Protein AF-0000000072131614 (afdb_homodimer)

Solvent-accessible surface area (backbone atoms only — not comparable to full-atom values): 26666 Å² total; per-residue (Å²): 65,70,31,70,86,53,51,32,35,35,37,36,25,14,42,70,44,40,49,12,26,40,64,49,7,37,53,14,50,48,42,41,65,24,54,51,42,39,45,60,44,82,50,29,36,49,54,40,20,51,68,60,48,61,76,43,40,58,54,32,55,40,68,81,35,89,47,71,51,44,30,37,42,36,35,58,30,60,42,17,30,24,54,77,43,94,86,69,47,21,27,42,40,60,69,70,57,43,52,52,40,55,50,50,52,49,53,54,57,60,65,52,40,94,71,44,39,58,36,36,40,28,16,49,62,58,26,61,70,44,27,59,74,65,41,28,88,68,35,19,84,70,58,57,48,52,68,40,19,48,55,39,17,53,48,46,48,51,54,25,59,75,68,72,43,51,62,42,61,34,40,59,59,50,60,74,42,91,60,32,77,74,50,25,35,73,44,22,72,44,57,17,39,61,31,15,51,51,52,45,51,52,51,41,50,50,35,64,67,47,86,49,93,72,54,77,28,63,88,69,42,68,59,61,86,70,67,78,47,68,42,18,42,42,26,60,82,70,79,46,56,41,75,51,74,81,60,71,85,63,86,85,65,82,76,123,64,70,31,69,87,54,52,32,35,35,38,35,25,16,40,71,46,39,50,13,27,40,63,48,7,37,52,14,52,49,43,42,65,25,55,50,41,39,44,61,42,81,49,29,37,46,54,40,20,51,67,60,46,61,78,43,40,58,53,32,54,40,66,81,36,89,46,70,51,44,30,38,40,36,38,56,28,60,42,18,31,25,52,77,43,93,86,70,45,21,25,41,41,60,68,70,58,43,52,50,40,54,49,52,53,51,53,54,58,59,65,52,39,94,71,42,40,57,36,36,40,28,16,47,62,55,28,61,69,44,27,59,74,63,39,29,86,68,38,17,84,72,58,55,50,53,69,41,20,47,55,40,18,53,46,48,48,50,52,26,57,76,68,72,42,51,63,43,61,35,41,59,60,51,59,72,42,90,60,32,77,74,50,25,35,74,44,22,70,43,58,16,39,61,32,15,50,52,54,44,51,53,51,41,49,50,36,63,67,46,88,49,94,73,53,77,29,62,89,70,42,67,58,60,84,69,69,79,47,68,39,18,41,41,26,59,83,70,77,47,57,40,75,50,74,81,60,72,86,61,86,84,65,82,75,122

InterPro domains:
  IPR013830 SGNH hydrolase-type esterase domain [PF13472] (11-197)
  IPR036514 SGNH hydrolase superfamily [G3DSA:3.40.50.1110] (6-234)
  IPR045136 Isoamyl acetate-hydrolyzing esterase Iah1-like [PTHR14209] (3-256)

Organism: Lupinus angustifolius (NCBI:txid3871)

Structure (mmCIF, N/CA/C/O backbone):
data_AF-0000000072131614-model_v1
#
loop_
_entity.id
_entity.type
_entity.pdbx_description
1 polymer 'SGNH hydrolase-type esterase domain-containing protein'
#
loop_
_atom_site.group_PDB
_atom_site.id
_atom_site.type_symbol
_atom_site.label_atom_id
_atom_site.label_alt_id
_atom_site.label_comp_id
_atom_site.label_asym_id
_atom_site.label_entity_id
_atom_site.label_seq_id
_atom_site.pdbx_PDB_ins_code
_atom_site.Cartn_x
_atom_site.Cartn_y
_atom_site.Cartn_z
_atom_site.occupancy
_atom_site.B_iso_or_equiv
_atom_site.auth_seq_id
_atom_site.auth_comp_id
_atom_site.auth_asym_id
_atom_site.auth_atom_id
_atom_site.pdbx_PDB_model_num
ATOM 1 N N . MET A 1 1 ? 4.508 2.777 -18.234 1 80.69 1 MET A N 1
ATOM 2 C CA . MET A 1 1 ? 4.184 2.334 -16.891 1 80.69 1 MET A CA 1
ATOM 3 C C . MET A 1 1 ? 3.502 0.971 -16.906 1 80.69 1 MET A C 1
ATOM 5 O O . MET A 1 1 ? 3.037 0.522 -17.953 1 80.69 1 MET A O 1
ATOM 9 N N . VAL A 1 2 ? 3.541 0.362 -15.75 1 90.38 2 VAL A N 1
ATOM 10 C CA . VAL A 1 2 ? 2.857 -0.923 -15.656 1 90.38 2 VAL A CA 1
ATOM 11 C C . VAL A 1 2 ? 1.377 -0.747 -15.984 1 90.38 2 VAL A C 1
ATOM 13 O O . VAL A 1 2 ? 0.757 0.239 -15.578 1 90.38 2 VAL A O 1
ATOM 16 N N . GLY A 1 3 ? 0.831 -1.611 -16.828 1 89.94 3 GLY A N 1
ATOM 17 C CA . GLY A 1 3 ? -0.567 -1.575 -17.234 1 89.94 3 GLY A CA 1
ATOM 18 C C . GLY A 1 3 ? -1.389 -2.697 -16.625 1 89.94 3 GLY A C 1
ATOM 19 O O . GLY A 1 3 ? -0.853 -3.553 -15.914 1 89.94 3 GLY A O 1
ATOM 20 N N . PRO A 1 4 ? -2.625 -2.639 -16.953 1 91 4 PRO A N 1
ATOM 21 C CA . PRO A 1 4 ? -3.395 -1.534 -17.531 1 91 4 PRO A CA 1
ATOM 22 C C . PRO A 1 4 ? -3.414 -0.297 -16.641 1 91 4 PRO A C 1
ATOM 24 O O . PRO A 1 4 ? -3.252 -0.408 -15.422 1 91 4 PRO A O 1
ATOM 27 N N . VAL A 1 5 ? -3.693 0.757 -17.234 1 91 5 VAL A N 1
ATOM 28 C CA . VAL A 1 5 ? -3.74 2.002 -16.484 1 91 5 VAL A CA 1
ATOM 29 C C . VAL A 1 5 ? -4.992 2.027 -15.609 1 91 5 VAL A C 1
ATOM 31 O O . VAL A 1 5 ? -6.098 1.766 -16.094 1 91 5 VAL A O 1
ATOM 34 N N . ARG A 1 6 ? -4.836 2.236 -14.328 1 95.88 6 ARG A N 1
ATOM 35 C CA . ARG A 1 6 ? -5.902 2.355 -13.336 1 95.88 6 ARG A CA 1
ATOM 36 C C . ARG A 1 6 ? -6.004 3.783 -12.812 1 95.88 6 ARG A C 1
ATOM 38 O O . ARG A 1 6 ? -5.039 4.543 -12.875 1 95.88 6 ARG A O 1
ATOM 45 N N . PRO A 1 7 ? -7.281 4.164 -12.352 1 96.5 7 PRO A N 1
ATOM 46 C CA . PRO A 1 7 ? -7.336 5.418 -11.602 1 96.5 7 PRO A CA 1
ATOM 47 C C . PRO A 1 7 ? -6.312 5.469 -10.469 1 96.5 7 PRO A C 1
ATOM 49 O O . PRO A 1 7 ? -6.066 4.457 -9.805 1 96.5 7 PRO A O 1
ATOM 52 N N . GLN A 1 8 ? -5.723 6.617 -10.297 1 97 8 GLN A N 1
ATOM 53 C CA . GLN A 1 8 ? -4.746 6.797 -9.227 1 97 8 GLN A CA 1
ATOM 54 C C . GLN A 1 8 ? -5.352 7.559 -8.055 1 97 8 GLN A C 1
ATOM 56 O O . GLN A 1 8 ? -5.922 8.633 -8.234 1 97 8 GLN A O 1
ATOM 61 N N . PHE A 1 9 ? -5.34 6.984 -6.902 1 98.62 9 PHE A N 1
ATOM 62 C CA . PHE A 1 9 ? -5.641 7.641 -5.633 1 98.62 9 PHE A CA 1
ATOM 63 C C . PHE A 1 9 ? -4.359 8.008 -4.895 1 98.62 9 PHE A C 1
ATOM 65 O O . PHE A 1 9 ? -3.582 7.129 -4.52 1 98.62 9 PHE A O 1
ATOM 72 N N . VAL A 1 10 ? -4.156 9.273 -4.672 1 98.75 10 VAL A N 1
ATOM 73 C CA . VAL A 1 10 ? -2.914 9.727 -4.047 1 98.75 10 VAL A CA 1
ATOM 74 C C . VAL A 1 10 ? -3.18 10.125 -2.598 1 98.75 10 VAL A C 1
ATOM 76 O O . VAL A 1 10 ? -4.094 10.898 -2.318 1 98.75 10 VAL A O 1
ATOM 79 N N . LEU A 1 11 ? -2.461 9.484 -1.671 1 98.94 11 LEU A N 1
ATOM 80 C CA . LEU A 1 11 ? -2.441 9.898 -0.274 1 98.94 11 LEU A CA 1
ATOM 81 C C . LEU A 1 11 ? -1.328 10.914 -0.025 1 98.94 11 LEU A C 1
ATOM 83 O O . LEU A 1 11 ? -0.146 10.578 -0.141 1 98.94 11 LEU A O 1
ATOM 87 N N . PHE A 1 12 ? -1.714 12.117 0.277 1 98.88 12 PHE A N 1
ATOM 88 C CA . PHE A 1 12 ? -0.754 13.211 0.4 1 98.88 12 PHE A CA 1
ATOM 89 C C . PHE A 1 12 ? -0.812 13.828 1.791 1 98.88 12 PHE A C 1
ATOM 91 O O . PHE A 1 12 ? -1.859 14.32 2.215 1 98.88 12 PHE A O 1
ATOM 98 N N . GLY A 1 13 ? 0.336 13.75 2.461 1 98.75 13 GLY A N 1
ATOM 99 C CA . GLY A 1 13 ? 0.283 14.359 3.781 1 98.75 13 GLY A CA 1
ATOM 100 C C . GLY A 1 13 ? 1.517 14.07 4.617 1 98.75 13 GLY A C 1
ATOM 101 O O . GLY A 1 13 ? 2.564 13.703 4.082 1 98.75 13 GLY A O 1
ATOM 102 N N . SER A 1 14 ? 1.441 14.305 5.895 1 98.25 14 SER A N 1
ATOM 103 C CA . SER A 1 14 ? 2.557 14.164 6.824 1 98.25 14 SER A CA 1
ATOM 104 C C . SER A 1 14 ? 2.68 12.727 7.328 1 98.25 14 SER A C 1
ATOM 106 O O . SER A 1 14 ? 2.611 11.781 6.543 1 98.25 14 SER A O 1
ATOM 108 N N . SER A 1 15 ? 2.941 12.516 8.633 1 97.38 15 SER A N 1
ATOM 109 C CA . SER A 1 15 ? 3.262 11.188 9.148 1 97.38 15 SER A CA 1
ATOM 110 C C . SER A 1 15 ? 2.018 10.312 9.234 1 97.38 15 SER A C 1
ATOM 112 O O . SER A 1 15 ? 2.1 9.094 9.086 1 97.38 15 SER A O 1
ATOM 114 N N . ILE A 1 16 ? 0.84 10.859 9.469 1 97.94 16 ILE A N 1
ATOM 115 C CA . ILE A 1 16 ? -0.398 10.086 9.5 1 97.94 16 ILE A CA 1
ATOM 116 C C . ILE A 1 16 ? -0.608 9.391 8.156 1 97.94 16 ILE A C 1
ATOM 118 O O . ILE A 1 16 ? -1.142 8.281 8.102 1 97.94 16 ILE A O 1
ATOM 122 N N . VAL A 1 17 ? -0.129 10.047 7.121 1 98.69 17 VAL A N 1
ATOM 123 C CA . VAL A 1 17 ? -0.244 9.508 5.77 1 98.69 17 VAL A CA 1
ATOM 124 C C . VAL A 1 17 ? 0.922 8.555 5.496 1 98.69 17 VAL A C 1
ATOM 126 O O . VAL A 1 17 ? 0.717 7.414 5.078 1 98.69 17 VAL A O 1
ATOM 129 N N . GLN A 1 18 ? 2.158 8.961 5.746 1 98 18 GLN A N 1
ATOM 130 C CA . GLN A 1 18 ? 3.307 8.109 5.441 1 98 18 GLN A CA 1
ATOM 131 C C . GLN A 1 18 ? 3.205 6.766 6.16 1 98 18 GLN A C 1
ATOM 133 O O . GLN A 1 18 ? 3.582 5.73 5.609 1 98 18 GLN A O 1
ATOM 138 N N . LEU A 1 19 ? 2.662 6.805 7.355 1 97.31 19 LEU A N 1
ATOM 139 C CA . LEU A 1 19 ? 2.65 5.609 8.188 1 97.31 19 LEU A CA 1
ATOM 140 C C . LEU A 1 19 ? 1.333 4.855 8.039 1 97.31 19 LEU A C 1
ATOM 142 O O . LEU A 1 19 ? 1.008 3.996 8.867 1 97.31 19 LEU A O 1
ATOM 146 N N . SER A 1 20 ? 0.592 5.168 6.973 1 98.19 20 SER A N 1
ATOM 147 C CA . SER A 1 20 ? -0.716 4.551 6.773 1 98.19 20 SER A CA 1
ATOM 148 C C . SER A 1 20 ? -0.581 3.107 6.297 1 98.19 20 SER A C 1
ATOM 150 O O . SER A 1 20 ? -1.583 2.428 6.07 1 98.19 20 SER A O 1
ATOM 152 N N . TYR A 1 21 ? 0.611 2.582 6.211 1 97.31 21 TYR A N 1
ATOM 153 C CA . TYR A 1 21 ? 0.805 1.193 5.812 1 97.31 21 TYR A CA 1
ATOM 154 C C . TYR A 1 21 ? 1.344 0.361 6.969 1 97.31 21 TYR A C 1
ATOM 156 O O . TYR A 1 21 ? 1.529 -0.851 6.836 1 97.31 21 TYR A O 1
ATOM 164 N N . ASN A 1 22 ? 1.536 1.029 8.016 1 93.94 22 ASN A N 1
ATOM 165 C CA . ASN A 1 22 ? 1.928 0.341 9.242 1 93.94 22 ASN A CA 1
ATOM 166 C C . ASN A 1 22 ? 0.711 -0.107 10.047 1 93.94 22 ASN A C 1
ATOM 168 O O . ASN A 1 22 ? -0.344 0.527 9.992 1 93.94 22 ASN A O 1
ATOM 172 N N . ASP A 1 23 ? 0.818 -1.288 10.836 1 92.25 23 ASP A N 1
ATOM 173 C CA . ASP A 1 23 ? -0.182 -1.721 11.805 1 92.25 23 ASP A CA 1
ATOM 174 C C . ASP A 1 23 ? -1.574 -1.759 11.18 1 92.25 23 ASP A C 1
ATOM 176 O O . ASP A 1 23 ? -2.502 -1.116 11.68 1 92.25 23 ASP A O 1
ATOM 180 N N . GLU A 1 24 ? -1.697 -2.457 10.094 1 94.31 24 GLU A N 1
ATOM 181 C CA . GLU A 1 24 ? -2.975 -2.518 9.391 1 94.31 24 GLU A CA 1
ATOM 182 C C . GLU A 1 24 ? -3.559 -1.122 9.188 1 94.31 24 GLU A C 1
ATOM 184 O O . GLU A 1 24 ? -4.707 -0.864 9.555 1 94.31 24 GLU A O 1
ATOM 189 N N . GLY A 1 25 ? -2.684 -0.238 8.648 1 97.31 25 GLY A N 1
ATOM 190 C CA . GLY A 1 25 ? -3.031 1.166 8.492 1 97.31 25 GLY A CA 1
ATOM 191 C C . GLY A 1 25 ? -4.059 1.41 7.402 1 97.31 25 GLY A C 1
ATOM 192 O O . GLY A 1 25 ? -4.363 0.511 6.617 1 97.31 25 GLY A O 1
ATOM 193 N N . TRP A 1 26 ? -4.59 2.611 7.363 1 98.5 26 TRP A N 1
ATOM 194 C CA . TRP A 1 26 ? -5.707 2.922 6.48 1 98.5 26 TRP A CA 1
ATOM 195 C C . TRP A 1 26 ? -5.266 2.908 5.02 1 98.5 26 TRP A C 1
ATOM 197 O O . TRP A 1 26 ? -6.055 2.59 4.129 1 98.5 26 TRP A O 1
ATOM 207 N N . GLY A 1 27 ? -3.959 3.225 4.691 1 98.69 27 GLY A N 1
ATOM 208 C CA . GLY A 1 27 ? -3.451 3.047 3.342 1 98.69 27 GLY A CA 1
ATOM 209 C C . GLY A 1 27 ? -3.438 1.598 2.895 1 98.69 27 GLY A C 1
ATOM 210 O O . GLY A 1 27 ? -3.746 1.295 1.74 1 98.69 27 GLY A O 1
ATOM 211 N N . SER A 1 28 ? -3.049 0.725 3.826 1 98.06 28 SER A N 1
ATOM 212 C CA . SER A 1 28 ? -3.061 -0.705 3.535 1 98.06 28 SER A CA 1
ATOM 213 C C . SER A 1 28 ? -4.477 -1.197 3.242 1 98.06 28 SER A C 1
ATOM 215 O O . SER A 1 28 ? -4.695 -1.922 2.27 1 98.06 28 SER A O 1
ATOM 217 N N . ILE A 1 29 ? -5.395 -0.802 4.062 1 97.06 29 ILE A N 1
ATOM 218 C CA . ILE A 1 29 ? -6.781 -1.224 3.906 1 97.06 29 ILE A CA 1
ATOM 219 C C . ILE A 1 29 ? -7.32 -0.735 2.562 1 97.06 29 ILE A C 1
ATOM 221 O O . ILE A 1 29 ? -7.949 -1.498 1.825 1 97.06 29 ILE A O 1
ATOM 225 N N . LEU A 1 30 ? -7.051 0.513 2.234 1 98 30 LEU A N 1
ATOM 226 C CA . LEU A 1 30 ? -7.504 1.051 0.957 1 98 30 LEU A CA 1
ATOM 227 C C . LEU A 1 30 ? -6.898 0.273 -0.206 1 98 30 LEU A C 1
ATOM 229 O O . LEU A 1 30 ? -7.594 -0.051 -1.171 1 98 30 LEU A O 1
ATOM 233 N N . THR A 1 31 ? -5.594 0.004 -0.118 1 98.06 31 THR A N 1
ATOM 234 C CA . THR A 1 31 ? -4.922 -0.712 -1.196 1 98.06 31 THR A CA 1
ATOM 235 C C . THR A 1 31 ? -5.555 -2.086 -1.408 1 98.06 31 THR A C 1
ATOM 237 O O . THR A 1 31 ? -5.738 -2.521 -2.547 1 98.06 31 THR A O 1
ATOM 240 N N . ASN A 1 32 ? -5.898 -2.713 -0.344 1 96.44 32 ASN A N 1
ATOM 241 C CA . ASN A 1 32 ? -6.555 -4.012 -0.436 1 96.44 32 ASN A CA 1
ATOM 242 C C . ASN A 1 32 ? -7.941 -3.895 -1.059 1 96.44 32 ASN A C 1
ATOM 244 O O . ASN A 1 32 ? -8.289 -4.66 -1.96 1 96.44 32 ASN A O 1
ATOM 248 N N . LEU A 1 33 ? -8.727 -2.939 -0.643 1 95.5 33 LEU A N 1
ATOM 249 C CA . LEU A 1 33 ? -10.094 -2.758 -1.109 1 95.5 33 LEU A CA 1
ATOM 250 C C . LEU A 1 33 ? -10.125 -2.412 -2.594 1 95.5 33 LEU A C 1
ATOM 252 O O . LEU A 1 33 ? -11.023 -2.844 -3.32 1 95.5 33 LEU A O 1
ATOM 256 N N . TYR A 1 34 ? -9.141 -1.657 -2.998 1 96.75 34 TYR A N 1
ATOM 257 C CA . TYR A 1 34 ? -9.164 -1.134 -4.359 1 96.75 34 TYR A CA 1
ATOM 258 C C . TYR A 1 34 ? -8.281 -1.964 -5.281 1 96.75 34 TYR A C 1
ATOM 260 O O . TYR A 1 34 ? -8 -1.559 -6.414 1 96.75 34 TYR A O 1
ATOM 268 N N . ALA A 1 35 ? -7.832 -3.111 -4.738 1 96.56 35 ALA A N 1
ATOM 269 C CA . ALA A 1 35 ? -7.082 -4.008 -5.613 1 96.56 35 ALA A CA 1
ATOM 270 C C . ALA A 1 35 ? -7.84 -4.266 -6.914 1 96.56 35 ALA A C 1
ATOM 272 O O . ALA A 1 35 ? -9.047 -4.512 -6.898 1 96.56 35 ALA A O 1
ATOM 273 N N . ARG A 1 36 ? -7.113 -4.137 -8.125 1 97.06 36 ARG A N 1
ATOM 274 C CA . ARG A 1 36 ? -7.621 -4.371 -9.469 1 97.06 36 ARG A CA 1
ATOM 275 C C . ARG A 1 36 ? -8.531 -3.232 -9.914 1 97.06 36 ARG A C 1
ATOM 277 O O . ARG A 1 36 ? -9.086 -3.266 -11.023 1 97.06 36 ARG A O 1
ATOM 284 N N . LYS A 1 37 ? -8.688 -2.223 -9.055 1 97.06 37 LYS A N 1
ATOM 285 C CA . LYS A 1 37 ? -9.617 -1.147 -9.383 1 97.06 37 LYS A CA 1
ATOM 286 C C . LYS A 1 37 ? -8.891 0.193 -9.492 1 97.06 37 LYS A C 1
ATOM 288 O O . LYS A 1 37 ? -9.125 0.955 -10.43 1 97.06 37 LYS A O 1
ATOM 293 N N . ALA A 1 38 ? -7.996 0.447 -8.562 1 97.62 38 ALA A N 1
ATOM 294 C CA . ALA A 1 38 ? -7.23 1.688 -8.508 1 97.62 38 ALA A CA 1
ATOM 295 C C . ALA A 1 38 ? -5.848 1.452 -7.906 1 97.62 38 ALA A C 1
ATOM 297 O O . ALA A 1 38 ? -5.648 0.505 -7.141 1 97.62 38 ALA A O 1
ATOM 298 N N . ASP A 1 39 ? -4.93 2.264 -8.305 1 97.69 39 ASP A N 1
ATOM 299 C CA . ASP A 1 39 ? -3.617 2.283 -7.668 1 97.69 39 ASP A CA 1
ATOM 300 C C . ASP A 1 39 ? -3.559 3.338 -6.566 1 97.69 39 ASP A C 1
ATOM 302 O O . ASP A 1 39 ? -3.854 4.512 -6.809 1 97.69 39 ASP A O 1
ATOM 306 N N . ILE A 1 40 ? -3.223 2.93 -5.383 1 98.44 40 ILE A N 1
ATOM 307 C CA . ILE A 1 40 ? -3.014 3.844 -4.266 1 98.44 40 ILE A CA 1
ATOM 308 C C . ILE A 1 40 ? -1.546 4.262 -4.211 1 98.44 40 ILE A C 1
ATOM 310 O O . ILE A 1 40 ? -0.657 3.416 -4.09 1 98.44 40 ILE A O 1
ATOM 314 N N . ILE A 1 41 ? -1.289 5.539 -4.32 1 98.06 41 ILE A N 1
ATOM 315 C CA . ILE A 1 41 ? 0.067 6.07 -4.375 1 98.06 41 ILE A CA 1
ATOM 316 C C . ILE A 1 41 ? 0.357 6.879 -3.111 1 98.06 41 ILE A C 1
ATOM 318 O O . ILE A 1 41 ? -0.408 7.777 -2.75 1 98.06 41 ILE A O 1
ATOM 322 N N . LEU A 1 42 ? 1.435 6.535 -2.443 1 98.5 42 LEU A N 1
ATOM 323 C CA . LEU A 1 42 ? 1.776 7.141 -1.161 1 98.5 42 LEU A CA 1
ATOM 324 C C . LEU A 1 42 ? 2.709 8.336 -1.354 1 98.5 42 LEU A C 1
ATOM 326 O O . LEU A 1 42 ? 3.826 8.18 -1.851 1 98.5 42 LEU A O 1
ATOM 330 N N . ARG A 1 43 ? 2.236 9.469 -1.027 1 98.62 43 ARG A N 1
ATOM 331 C CA . ARG A 1 43 ? 3.029 10.688 -0.914 1 98.62 43 ARG A CA 1
ATOM 332 C C . ARG A 1 43 ? 2.936 11.273 0.491 1 98.62 43 ARG A C 1
ATOM 334 O O . ARG A 1 43 ? 2.482 12.406 0.667 1 98.62 43 ARG A O 1
ATOM 341 N N . GLY A 1 44 ? 3.377 10.477 1.456 1 98.19 44 GLY A N 1
ATOM 342 C CA . GLY A 1 44 ? 3.457 10.867 2.854 1 98.19 44 GLY A CA 1
ATOM 343 C C . GLY A 1 44 ? 4.848 11.305 3.273 1 98.19 44 GLY A C 1
ATOM 344 O O . GLY A 1 44 ? 5.844 10.719 2.838 1 98.19 44 GLY A O 1
ATOM 345 N N . TYR A 1 45 ? 4.922 12.312 4.145 1 98.06 45 TYR A N 1
ATOM 346 C CA . TYR A 1 45 ? 6.195 12.898 4.539 1 98.06 45 TYR A CA 1
ATOM 347 C C . TYR A 1 45 ? 6.223 13.188 6.039 1 98.06 45 TYR A C 1
ATOM 349 O O . TYR A 1 45 ? 5.676 14.188 6.496 1 98.06 45 TYR A O 1
ATOM 357 N N . CYS A 1 46 ? 6.91 12.367 6.758 1 97.06 46 CYS A N 1
ATOM 358 C CA . CYS A 1 46 ? 6.961 12.445 8.211 1 97.06 46 CYS A CA 1
ATOM 359 C C . CYS A 1 46 ? 7.488 13.805 8.664 1 97.06 46 CYS A C 1
ATOM 361 O O . CYS A 1 46 ? 8.516 14.273 8.164 1 97.06 46 CYS A O 1
ATOM 363 N N . GLY A 1 47 ? 6.781 14.383 9.578 1 96.25 47 GLY A N 1
ATOM 364 C CA . GLY A 1 47 ? 7.227 15.609 10.219 1 96.25 47 GLY A CA 1
ATOM 365 C C . GLY A 1 47 ? 6.812 16.859 9.461 1 96.25 47 GLY A C 1
ATOM 366 O O . GLY A 1 47 ? 6.977 17.969 9.961 1 96.25 47 GLY A O 1
ATOM 367 N N . TRP A 1 48 ? 6.207 16.625 8.289 1 98.25 48 TRP A N 1
ATOM 368 C CA . TRP A 1 48 ? 5.918 17.797 7.453 1 98.25 48 TRP A CA 1
ATOM 369 C C . TRP A 1 48 ? 4.738 18.578 8.008 1 98.25 48 TRP A C 1
ATOM 371 O O . TRP A 1 48 ? 3.816 18 8.594 1 98.25 48 TRP A O 1
ATOM 381 N N . ASN A 1 49 ? 4.852 19.891 7.863 1 98.69 49 ASN A N 1
ATOM 382 C CA . ASN A 1 49 ? 3.736 20.812 8.039 1 98.69 49 ASN A CA 1
ATOM 383 C C . ASN A 1 49 ? 3.244 21.359 6.699 1 98.69 49 ASN A C 1
ATOM 385 O O . ASN A 1 49 ? 3.709 20.938 5.645 1 98.69 49 ASN A O 1
ATOM 389 N N . SER A 1 50 ? 2.264 22.219 6.723 1 98.81 50 SER A N 1
ATOM 390 C CA . SER A 1 50 ? 1.655 22.75 5.504 1 98.81 50 SER A CA 1
ATOM 391 C C . SER A 1 50 ? 2.635 23.625 4.727 1 98.81 50 SER A C 1
ATOM 393 O O . SER A 1 50 ? 2.549 23.719 3.504 1 98.81 50 SER A O 1
ATOM 395 N N . ARG A 1 51 ? 3.693 24.266 5.426 1 98.44 51 ARG A N 1
ATOM 396 C CA . ARG A 1 51 ? 4.707 25.062 4.758 1 98.44 51 ARG A CA 1
ATOM 397 C C . ARG A 1 51 ? 5.559 24.219 3.822 1 98.44 51 ARG A C 1
ATOM 399 O O . ARG A 1 51 ? 5.781 24.578 2.668 1 98.44 51 ARG A O 1
ATOM 406 N N . ARG A 1 52 ? 5.988 23.125 4.375 1 98.06 52 ARG A N 1
ATOM 407 C CA . ARG A 1 52 ? 6.824 22.219 3.592 1 98.06 52 ARG A CA 1
ATOM 408 C C . ARG A 1 52 ? 6.059 21.672 2.393 1 98.06 52 ARG A C 1
ATOM 410 O O . ARG A 1 52 ? 6.617 21.547 1.3 1 98.06 52 ARG A O 1
ATOM 417 N N . ALA A 1 53 ? 4.797 21.344 2.611 1 98.31 53 ALA A N 1
ATOM 418 C CA . ALA A 1 53 ? 3.947 20.828 1.541 1 98.31 53 ALA A CA 1
ATOM 419 C C . ALA A 1 53 ? 3.857 21.812 0.384 1 98.31 53 ALA A C 1
ATOM 421 O O . ALA A 1 53 ? 3.98 21.438 -0.781 1 98.31 53 ALA A O 1
ATOM 422 N N . LEU A 1 54 ? 3.688 23.031 0.716 1 98.31 54 LEU A N 1
ATOM 423 C CA . LEU A 1 54 ? 3.512 24.078 -0.299 1 98.31 54 LEU A CA 1
ATOM 424 C C . LEU A 1 54 ? 4.781 24.234 -1.132 1 98.31 54 LEU A C 1
ATOM 426 O O . LEU A 1 54 ? 4.707 24.516 -2.33 1 98.31 54 LEU A O 1
ATOM 430 N N . GLN A 1 55 ? 5.898 24.047 -0.517 1 97.19 55 GLN A N 1
ATOM 431 C CA . GLN A 1 55 ? 7.184 24.266 -1.171 1 97.19 55 GLN A CA 1
ATOM 432 C C . GLN A 1 55 ? 7.379 23.297 -2.336 1 97.19 55 GLN A C 1
ATOM 434 O O . GLN A 1 55 ? 8.086 23.609 -3.297 1 97.19 55 GLN A O 1
ATOM 439 N N . VAL A 1 56 ? 6.684 22.141 -2.27 1 97.06 56 VAL A N 1
ATOM 440 C CA . VAL A 1 56 ? 6.98 21.141 -3.279 1 97.06 56 VAL A CA 1
ATOM 441 C C . VAL A 1 56 ? 5.684 20.672 -3.938 1 97.06 56 VAL A C 1
ATOM 443 O O . VAL A 1 56 ? 5.648 19.609 -4.566 1 97.06 56 VAL A O 1
ATOM 446 N N . LEU A 1 57 ? 4.645 21.391 -3.777 1 98.12 57 LEU A N 1
ATOM 447 C CA . LEU A 1 57 ? 3.312 21 -4.242 1 98.12 57 LEU A CA 1
ATOM 448 C C . LEU A 1 57 ? 3.301 20.797 -5.75 1 98.12 57 LEU A C 1
ATOM 450 O O . LEU A 1 57 ? 2.756 19.812 -6.242 1 98.12 57 LEU A O 1
ATOM 454 N N . ASP A 1 58 ? 4 21.641 -6.5 1 97.62 58 ASP A N 1
ATOM 455 C CA . ASP A 1 58 ? 4.039 21.547 -7.957 1 97.62 58 ASP A CA 1
ATOM 456 C C . ASP A 1 58 ? 4.844 20.344 -8.414 1 97.62 58 ASP A C 1
ATOM 458 O O . ASP A 1 58 ? 4.555 19.75 -9.453 1 97.62 58 ASP A O 1
ATOM 462 N N . GLU A 1 59 ? 5.832 20.062 -7.621 1 97.5 59 GLU A N 1
ATOM 463 C CA . GLU A 1 59 ? 6.648 18.891 -7.953 1 97.5 59 GLU A CA 1
ATOM 464 C C . GLU A 1 59 ? 5.875 17.594 -7.723 1 97.5 59 GLU A C 1
ATOM 466 O O . GLU A 1 59 ? 6.004 16.641 -8.5 1 97.5 59 GLU A O 1
ATOM 471 N N . ILE A 1 60 ? 5.055 17.547 -6.707 1 98.25 60 ILE A N 1
ATOM 472 C CA . ILE A 1 60 ? 4.293 16.359 -6.367 1 98.25 60 ILE A CA 1
ATOM 473 C C . ILE A 1 60 ? 3.088 16.234 -7.293 1 98.25 60 ILE A C 1
ATOM 475 O O . ILE A 1 60 ? 2.758 15.133 -7.75 1 98.25 60 ILE A O 1
ATOM 479 N N . PHE A 1 61 ? 2.508 17.344 -7.598 1 98.44 61 PHE A N 1
ATOM 480 C CA . PHE A 1 61 ? 1.327 17.391 -8.453 1 98.44 61 PHE A CA 1
ATOM 481 C C . PHE A 1 61 ? 1.543 18.328 -9.633 1 98.44 61 PHE A C 1
ATOM 483 O O . PHE A 1 61 ? 0.917 19.391 -9.711 1 98.44 61 PHE A O 1
ATOM 490 N N . PRO A 1 62 ? 2.311 17.875 -10.594 1 97.88 62 PRO A N 1
ATOM 491 C CA . PRO A 1 62 ? 2.541 18.75 -11.75 1 97.88 62 PRO A CA 1
ATOM 492 C C . PRO A 1 62 ? 1.291 18.922 -12.609 1 97.88 62 PRO A C 1
ATOM 494 O O . PRO A 1 62 ? 0.592 17.953 -12.906 1 97.88 62 PRO A O 1
ATOM 497 N N . LYS A 1 63 ? 1.038 20.062 -13.086 1 96.31 63 LYS A N 1
ATOM 498 C CA . LYS A 1 63 ? -0.166 20.391 -13.844 1 96.31 63 LYS A CA 1
ATOM 499 C C . LYS A 1 63 ? -0.107 19.797 -15.25 1 96.31 63 LYS A C 1
ATOM 501 O O . LYS A 1 63 ? -1.144 19.578 -15.883 1 96.31 63 LYS A O 1
ATOM 506 N N . ASP A 1 64 ? 1.06 19.516 -15.727 1 94.62 64 ASP A N 1
ATOM 507 C CA . ASP A 1 64 ? 1.214 19.062 -17.094 1 94.62 64 ASP A CA 1
ATOM 508 C C . ASP A 1 64 ? 1.396 17.547 -17.156 1 94.62 64 ASP A C 1
ATOM 510 O O . ASP A 1 64 ? 1.811 16.984 -18.172 1 94.62 64 ASP A O 1
ATOM 514 N N . ALA A 1 65 ? 1.133 16.906 -16.016 1 93.12 65 ALA A N 1
ATOM 515 C CA . ALA A 1 65 ? 1.235 15.453 -16 1 93.12 65 ALA A CA 1
ATOM 516 C C . ALA A 1 65 ? 0.282 14.828 -17.016 1 93.12 65 ALA A C 1
ATOM 518 O O . ALA A 1 65 ? -0.85 15.289 -17.172 1 93.12 65 ALA A O 1
ATOM 519 N N . ILE A 1 66 ? 0.671 13.805 -17.688 1 88.31 66 ILE A N 1
ATOM 520 C CA . ILE A 1 66 ? -0.128 13.117 -18.688 1 88.31 66 ILE A CA 1
ATOM 521 C C . ILE A 1 66 ? -1.365 12.5 -18.047 1 88.31 66 ILE A C 1
ATOM 523 O O . ILE A 1 66 ? -2.457 12.531 -18.609 1 88.31 66 ILE A O 1
ATOM 527 N N . VAL A 1 67 ? -1.124 11.953 -16.875 1 90.38 67 VAL A N 1
ATOM 528 C CA . VAL A 1 67 ? -2.213 11.359 -16.109 1 90.38 67 VAL A CA 1
ATOM 529 C C . VAL A 1 67 ? -2.342 12.07 -14.766 1 90.38 67 VAL A C 1
ATOM 531 O O . VAL A 1 67 ? -1.36 12.203 -14.031 1 90.38 67 VAL A O 1
ATOM 534 N N . GLN A 1 68 ? -3.535 12.539 -14.531 1 96.75 68 GLN A N 1
ATOM 535 C CA . GLN A 1 68 ? -3.824 13.172 -13.25 1 96.75 68 GLN A CA 1
ATOM 536 C C . GLN A 1 68 ? -4.562 12.219 -12.312 1 96.75 68 GLN A C 1
ATOM 538 O O . GLN A 1 68 ? -5.281 11.328 -12.766 1 96.75 68 GLN A O 1
ATOM 543 N N . PRO A 1 69 ? -4.426 12.406 -11 1 97.5 69 PRO A N 1
ATOM 544 C CA . PRO A 1 69 ? -5.125 11.531 -10.055 1 97.5 69 PRO A CA 1
ATOM 545 C C . PRO A 1 69 ? -6.645 11.664 -10.141 1 97.5 69 PRO A C 1
ATOM 547 O O . PRO A 1 69 ? -7.156 12.742 -10.445 1 97.5 69 PRO A O 1
ATOM 550 N N . SER A 1 70 ? -7.273 10.539 -9.891 1 97.5 70 SER A N 1
ATOM 551 C CA . SER A 1 70 ? -8.727 10.555 -9.797 1 97.5 70 SER A CA 1
ATOM 552 C C . SER A 1 70 ? -9.188 11.008 -8.414 1 97.5 70 SER A C 1
ATOM 554 O O . SER A 1 70 ? -10.266 11.578 -8.266 1 97.5 70 SER A O 1
ATOM 556 N N . LEU A 1 71 ? -8.367 10.711 -7.426 1 98.5 71 LEU A N 1
ATOM 557 C CA . LEU A 1 71 ? -8.656 11.078 -6.047 1 98.5 71 LEU A CA 1
ATOM 558 C C . LEU A 1 71 ? -7.375 11.469 -5.312 1 98.5 71 LEU A C 1
ATOM 560 O O . LEU A 1 71 ? -6.34 10.82 -5.473 1 98.5 71 LEU A O 1
ATOM 564 N N . ILE A 1 72 ? -7.438 12.539 -4.578 1 98.81 72 ILE A N 1
ATOM 565 C CA . ILE A 1 72 ? -6.359 12.953 -3.686 1 98.81 72 ILE A CA 1
ATOM 566 C C . ILE A 1 72 ? -6.895 13.109 -2.266 1 98.81 72 ILE A C 1
ATOM 568 O O . ILE A 1 72 ? -7.848 13.867 -2.035 1 98.81 72 ILE A O 1
ATOM 572 N N . ILE A 1 73 ? -6.375 12.352 -1.34 1 98.94 73 ILE A N 1
ATOM 573 C CA . ILE A 1 73 ? -6.684 12.5 0.079 1 98.94 73 ILE A CA 1
ATOM 574 C C . ILE A 1 73 ? -5.539 13.227 0.784 1 98.94 73 ILE A C 1
ATOM 576 O O . ILE A 1 73 ? -4.395 12.766 0.756 1 98.94 73 ILE A O 1
ATOM 580 N N . VAL A 1 74 ? -5.855 14.336 1.424 1 98.94 74 VAL A N 1
ATOM 581 C CA . VAL A 1 74 ? -4.836 15.266 1.9 1 98.94 74 VAL A CA 1
ATOM 582 C C . VAL A 1 74 ? -4.91 15.375 3.422 1 98.94 74 VAL A C 1
ATOM 584 O O . VAL A 1 74 ? -5.996 15.516 3.988 1 98.94 74 VAL A O 1
ATOM 587 N N . TYR A 1 75 ? -3.742 15.359 4.023 1 98.94 75 TYR A N 1
ATOM 588 C CA . TYR A 1 75 ? -3.707 15.586 5.465 1 98.94 75 TYR A CA 1
ATOM 589 C C . TYR A 1 75 ? -2.508 16.438 5.855 1 98.94 75 TYR A C 1
ATOM 591 O O . TYR A 1 75 ? -1.359 16.031 5.672 1 98.94 75 TYR A O 1
ATOM 599 N N . PHE A 1 76 ? -2.76 17.562 6.438 1 98.88 76 PHE A N 1
ATOM 600 C CA . PHE A 1 76 ? -1.842 18.391 7.207 1 98.88 76 PHE A CA 1
ATOM 601 C C . PHE A 1 76 ? -2.566 19.078 8.359 1 98.88 76 PHE A C 1
ATOM 603 O O . PHE A 1 76 ? -3.785 19.25 8.312 1 98.88 76 PHE A O 1
ATOM 610 N N . GLY A 1 77 ? -1.873 19.469 9.359 1 98.62 77 GLY A N 1
ATOM 611 C CA . GLY A 1 77 ? -2.482 20.188 10.469 1 98.62 77 GLY A CA 1
ATOM 612 C C . GLY A 1 77 ? -1.975 19.719 11.828 1 98.62 77 GLY A C 1
ATOM 613 O O . GLY A 1 77 ? -1.879 20.516 12.758 1 98.62 77 GLY A O 1
ATOM 614 N N . GLY A 1 78 ? -1.727 18.391 11.992 1 98.06 78 GLY A N 1
ATOM 615 C CA . GLY A 1 78 ? -1.208 17.891 13.258 1 98.06 78 GLY A CA 1
ATOM 616 C C . GLY A 1 78 ? 0.092 18.547 13.672 1 98.06 78 GLY A C 1
ATOM 617 O O . GLY A 1 78 ? 0.201 19.078 14.781 1 98.06 78 GLY A O 1
ATOM 618 N N . ASN A 1 79 ? 1.074 18.531 12.805 1 97.88 79 ASN A N 1
ATOM 619 C CA . ASN A 1 79 ? 2.354 19.172 13.086 1 97.88 79 ASN A CA 1
ATOM 620 C C . ASN A 1 79 ? 2.217 20.688 13.125 1 97.88 79 ASN A C 1
ATOM 622 O O . ASN A 1 79 ? 2.838 21.359 13.953 1 97.88 79 ASN A O 1
ATOM 626 N N . ASP A 1 80 ? 1.372 21.25 12.297 1 98.62 80 ASP A N 1
ATOM 627 C CA . ASP A 1 80 ? 1.113 22.688 12.25 1 98.62 80 ASP A CA 1
ATOM 628 C C . ASP A 1 80 ? 0.605 23.203 13.594 1 98.62 80 ASP A C 1
ATOM 630 O O . ASP A 1 80 ? 0.892 24.344 13.984 1 98.62 80 ASP A O 1
ATOM 634 N N . SER A 1 81 ? -0.103 22.375 14.273 1 98.25 81 SER A N 1
ATOM 635 C CA . SER A 1 81 ? -0.827 22.781 15.477 1 98.25 81 SER A CA 1
ATOM 636 C C . SER A 1 81 ? 0.072 22.734 16.703 1 98.25 81 SER A C 1
ATOM 638 O O . SER A 1 81 ? -0.344 23.109 17.797 1 98.25 81 SER A O 1
ATOM 640 N N . ILE A 1 82 ? 1.311 22.219 16.516 1 96.81 82 ILE A N 1
ATOM 641 C CA . ILE A 1 82 ? 2.252 22.219 17.625 1 96.81 82 ILE A CA 1
ATOM 642 C C . ILE A 1 82 ? 2.539 23.656 18.047 1 96.81 82 ILE A C 1
ATOM 644 O O . ILE A 1 82 ? 2.625 24.562 17.219 1 96.81 82 ILE A O 1
ATOM 648 N N . HIS A 1 83 ? 2.664 23.844 19.375 1 95.81 83 HIS A N 1
ATOM 649 C CA . HIS A 1 83 ? 2.912 25.188 19.859 1 95.81 83 HIS A CA 1
ATOM 650 C C . HIS A 1 83 ? 4.266 25.703 19.391 1 95.81 83 HIS A C 1
ATOM 652 O O . HIS A 1 83 ? 5.219 24.938 19.25 1 95.81 83 HIS A O 1
ATOM 658 N N . ALA A 1 84 ? 4.281 27 19.219 1 95.5 84 ALA A N 1
ATOM 659 C CA . ALA A 1 84 ? 5.504 27.641 18.75 1 95.5 84 ALA A CA 1
ATOM 660 C C . ALA A 1 84 ? 6.645 27.438 19.75 1 95.5 84 ALA A C 1
ATOM 662 O O . ALA A 1 84 ? 6.434 27.5 20.953 1 95.5 84 ALA A O 1
ATOM 663 N N . HIS A 1 85 ? 7.762 27.203 19.234 1 93.75 85 HIS A N 1
ATOM 664 C CA . HIS A 1 85 ? 8.977 27.156 20.031 1 93.75 85 HIS A CA 1
ATOM 665 C C . HIS A 1 85 ? 9.672 28.5 20.062 1 93.75 85 HIS A C 1
ATOM 667 O O . HIS A 1 85 ? 9.719 29.203 19.062 1 93.75 85 HIS A O 1
ATOM 673 N N . PRO A 1 86 ? 10.312 28.844 21.188 1 92.94 86 PRO A N 1
ATOM 674 C CA . PRO A 1 86 ? 10.93 30.156 21.312 1 92.94 86 PRO A CA 1
ATOM 675 C C . PRO A 1 86 ? 12.047 30.391 20.297 1 92.94 86 PRO A C 1
ATOM 677 O O . PRO A 1 86 ? 12.312 31.531 19.922 1 92.94 86 PRO A O 1
ATOM 680 N N . SER A 1 87 ? 12.703 29.375 19.812 1 91.69 87 SER A N 1
ATOM 681 C CA . SER A 1 87 ? 13.797 29.5 18.859 1 91.69 87 SER A CA 1
ATOM 682 C C . SER A 1 87 ? 13.273 29.875 17.469 1 91.69 87 SER A C 1
ATOM 684 O O . SER A 1 87 ? 14.047 30.281 16.594 1 91.69 87 SER A O 1
ATOM 686 N N . GLY A 1 88 ? 12.008 29.688 17.234 1 92.81 88 GLY A N 1
ATOM 687 C CA . GLY A 1 88 ? 11.43 29.891 15.922 1 92.81 88 GLY A CA 1
ATOM 688 C C . GLY A 1 88 ? 11.539 28.672 15.031 1 92.81 88 GLY A C 1
ATOM 689 O O . GLY A 1 88 ? 11 28.641 13.922 1 92.81 88 GLY A O 1
ATOM 690 N N . LEU A 1 89 ? 12.203 27.688 15.531 1 94.31 89 LEU A N 1
ATOM 691 C CA . LEU A 1 89 ? 12.328 26.422 14.812 1 94.31 89 LEU A CA 1
ATOM 692 C C . LEU A 1 89 ? 11.141 25.516 15.094 1 94.31 89 LEU A C 1
ATOM 694 O O . LEU A 1 89 ? 10.352 25.781 16 1 94.31 89 LEU A O 1
ATOM 698 N N . GLY A 1 90 ? 11.008 24.469 14.211 1 95.12 90 GLY A N 1
ATOM 699 C CA . GLY A 1 90 ? 9.992 23.469 14.477 1 95.12 90 GLY A CA 1
ATOM 700 C C . GLY A 1 90 ? 8.828 23.531 13.516 1 95.12 90 GLY A C 1
ATOM 701 O O . GLY A 1 90 ? 8.789 24.391 12.633 1 95.12 90 GLY A O 1
ATOM 702 N N . PRO A 1 91 ? 7.887 22.719 13.742 1 96.56 91 PRO A N 1
ATOM 703 C CA . PRO A 1 91 ? 6.852 22.516 12.734 1 96.56 91 PRO A CA 1
ATOM 704 C C . PRO A 1 91 ? 5.676 23.469 12.883 1 96.56 91 PRO A C 1
ATOM 706 O O . PRO A 1 91 ? 4.785 23.5 12.023 1 96.56 91 PRO A O 1
ATOM 709 N N . HIS A 1 92 ? 5.625 24.281 13.898 1 97.75 92 HIS A N 1
ATOM 710 C CA . HIS A 1 92 ? 4.488 25.172 14.148 1 97.75 92 HIS A CA 1
ATOM 711 C C . HIS A 1 92 ? 4.227 26.078 12.953 1 97.75 92 HIS A C 1
ATOM 713 O O . HIS A 1 92 ? 5.16 26.672 12.406 1 97.75 92 HIS A O 1
ATOM 719 N N . VAL A 1 93 ? 2.99 26.156 12.57 1 98.69 93 VAL A N 1
ATOM 720 C CA . VAL A 1 93 ? 2.516 27.141 11.609 1 98.69 93 VAL A CA 1
ATOM 721 C C . VAL A 1 93 ? 1.387 27.969 12.234 1 98.69 93 VAL A C 1
ATOM 723 O O . VAL A 1 93 ? 0.357 27.422 12.633 1 98.69 93 VAL A O 1
ATOM 726 N N . PRO A 1 94 ? 1.554 29.25 12.32 1 98.69 94 PRO A N 1
ATOM 727 C CA . PRO A 1 94 ? 0.457 30.047 12.867 1 98.69 94 PRO A CA 1
ATOM 728 C C . PRO A 1 94 ? -0.873 29.797 12.164 1 98.69 94 PRO A C 1
ATOM 730 O O . PRO A 1 94 ? -0.902 29.594 10.945 1 98.69 94 PRO A O 1
ATOM 733 N N . LEU A 1 95 ? -1.966 29.875 12.898 1 98.69 95 LEU A N 1
ATOM 734 C CA . LEU A 1 95 ? -3.281 29.422 12.453 1 98.69 95 LEU A CA 1
ATOM 735 C C . LEU A 1 95 ? -3.664 30.094 11.133 1 98.69 95 LEU A C 1
ATOM 737 O O . LEU A 1 95 ? -4.086 29.438 10.188 1 98.69 95 LEU A O 1
ATOM 741 N N . GLN A 1 96 ? -3.49 31.375 11.031 1 98.81 96 GLN A N 1
ATOM 742 C CA . GLN A 1 96 ? -3.896 32.094 9.82 1 98.81 96 GLN A CA 1
ATOM 743 C C . GLN A 1 96 ? -3.061 31.656 8.625 1 98.81 96 GLN A C 1
ATOM 745 O O . GLN A 1 96 ? -3.582 31.531 7.512 1 98.81 96 GLN A O 1
ATOM 750 N N . GLU A 1 97 ? -1.807 31.484 8.844 1 98.88 97 GLU A N 1
ATOM 751 C CA . GLU A 1 97 ? -0.948 31 7.773 1 98.88 97 GLU A CA 1
ATOM 752 C C . GLU A 1 97 ? -1.35 29.578 7.352 1 98.88 97 GLU A C 1
ATOM 754 O O . GLU A 1 97 ? -1.369 29.266 6.16 1 98.88 97 GLU A O 1
ATOM 759 N N . TYR A 1 98 ? -1.63 28.781 8.312 1 98.88 98 TYR A N 1
ATOM 760 C CA . TYR A 1 98 ? -2.098 27.438 8.023 1 98.88 98 TYR A CA 1
ATOM 761 C C . TYR A 1 98 ? -3.336 27.469 7.137 1 98.88 98 TYR A C 1
ATOM 763 O O . TYR A 1 98 ? -3.414 26.734 6.145 1 98.88 98 TYR A O 1
ATOM 771 N N . ILE A 1 99 ? -4.262 28.266 7.492 1 98.94 99 ILE A N 1
ATOM 772 C CA . ILE A 1 99 ? -5.5 28.406 6.727 1 98.94 99 ILE A CA 1
ATOM 773 C C . ILE A 1 99 ? -5.176 28.781 5.285 1 98.94 99 ILE A C 1
ATOM 775 O O . ILE A 1 99 ? -5.684 28.156 4.348 1 98.94 99 ILE A O 1
ATOM 779 N N . GLU A 1 100 ? -4.312 29.734 5.125 1 98.88 100 GLU A N 1
ATOM 780 C CA . GLU A 1 100 ? -3.924 30.172 3.789 1 98.88 100 GLU A CA 1
ATOM 781 C C . GLU A 1 100 ? -3.201 29.062 3.031 1 98.88 100 GLU A C 1
ATOM 783 O O . GLU A 1 100 ? -3.406 28.891 1.829 1 98.88 100 GLU A O 1
ATOM 788 N N . ASN A 1 101 ? -2.305 28.375 3.697 1 98.94 101 ASN A N 1
ATOM 789 C CA . ASN A 1 101 ? -1.603 27.25 3.072 1 98.94 101 ASN A CA 1
ATOM 790 C C . ASN A 1 101 ? -2.574 26.203 2.561 1 98.94 101 ASN A C 1
ATOM 792 O O . ASN A 1 101 ? -2.449 25.734 1.429 1 98.94 101 ASN A O 1
ATOM 796 N N . MET A 1 102 ? -3.572 25.812 3.408 1 98.88 102 MET A N 1
ATOM 797 C CA . MET A 1 102 ? -4.555 24.797 3.029 1 98.88 102 MET A CA 1
ATOM 798 C C . MET A 1 102 ? -5.375 25.266 1.83 1 98.88 102 MET A C 1
ATOM 800 O O . MET A 1 102 ? -5.703 24.469 0.951 1 98.88 102 MET A O 1
ATOM 804 N N . ARG A 1 103 ? -5.676 26.562 1.791 1 98.88 103 ARG A N 1
ATOM 805 C CA . ARG A 1 103 ? -6.379 27.109 0.636 1 98.88 103 ARG A CA 1
ATOM 806 C C . ARG A 1 103 ? -5.535 26.984 -0.629 1 98.88 103 ARG A C 1
ATOM 808 O O . ARG A 1 103 ? -6.043 26.594 -1.682 1 98.88 103 ARG A O 1
ATOM 815 N N . LYS A 1 104 ? -4.266 27.328 -0.505 1 98.88 104 LYS A N 1
ATOM 816 C CA . LYS A 1 104 ? -3.365 27.25 -1.652 1 98.88 104 LYS A CA 1
ATOM 817 C C . LYS A 1 104 ? -3.227 25.812 -2.139 1 98.88 104 LYS A C 1
ATOM 819 O O . LYS A 1 104 ? -3.191 25.562 -3.346 1 98.88 104 LYS A O 1
ATOM 824 N N . ILE A 1 105 ? -3.113 24.859 -1.246 1 98.88 105 ILE A N 1
ATOM 825 C CA . ILE A 1 105 ? -3.049 23.453 -1.606 1 98.88 105 ILE A CA 1
ATOM 826 C C . ILE A 1 105 ? -4.32 23.047 -2.348 1 98.88 105 ILE A C 1
ATOM 828 O O . ILE A 1 105 ? -4.254 22.438 -3.414 1 98.88 105 ILE A O 1
ATOM 832 N N . CYS A 1 106 ? -5.461 23.438 -1.79 1 98.75 106 CYS A N 1
ATOM 833 C CA . CYS A 1 106 ? -6.75 23.109 -2.396 1 98.75 106 CYS A CA 1
ATOM 834 C C . CYS A 1 106 ? -6.852 23.688 -3.803 1 98.75 106 CYS A C 1
ATOM 836 O O . CYS A 1 106 ? -7.246 23 -4.738 1 98.75 106 CYS A O 1
ATOM 838 N N . VAL A 1 107 ? -6.473 24.922 -3.963 1 98.69 107 VAL A N 1
ATOM 839 C CA . VAL A 1 107 ? -6.547 25.594 -5.254 1 98.69 107 VAL A CA 1
ATOM 840 C C . VAL A 1 107 ? -5.68 24.859 -6.273 1 98.69 107 VAL A C 1
ATOM 842 O O . VAL A 1 107 ? -6.109 24.625 -7.406 1 98.69 107 VAL A O 1
ATOM 845 N N . HIS A 1 108 ? -4.477 24.547 -5.891 1 98.69 108 HIS A N 1
ATOM 846 C CA . HIS A 1 108 ? -3.572 23.844 -6.793 1 98.69 108 HIS A CA 1
ATOM 847 C C . HIS A 1 108 ? -4.168 22.5 -7.227 1 98.69 108 HIS A C 1
ATOM 849 O O . HIS A 1 108 ? -4.184 22.188 -8.414 1 98.69 108 HIS A O 1
ATOM 855 N N . LEU A 1 109 ? -4.672 21.719 -6.309 1 98.56 109 LEU A N 1
ATOM 856 C CA . LEU A 1 109 ? -5.195 20.391 -6.609 1 98.56 109 LEU A CA 1
ATOM 857 C C . LEU A 1 109 ? -6.426 20.484 -7.504 1 98.56 109 LEU A C 1
ATOM 859 O O . LEU A 1 109 ? -6.594 19.672 -8.414 1 98.56 109 LEU A O 1
ATOM 863 N N . LYS A 1 110 ? -7.266 21.484 -7.289 1 97.94 110 LYS A N 1
ATOM 864 C CA . LYS A 1 110 ? -8.445 21.688 -8.125 1 97.94 110 LYS A CA 1
ATOM 865 C C . LYS A 1 110 ? -8.047 22.016 -9.562 1 97.94 110 LYS A C 1
ATOM 867 O O . LYS A 1 110 ? -8.82 21.766 -10.492 1 97.94 110 LYS A O 1
ATOM 872 N N . SER A 1 111 ? -6.879 22.516 -9.711 1 97.88 111 SER A N 1
ATOM 873 C CA . SER A 1 111 ? -6.461 23 -11.023 1 97.88 111 SER A CA 1
ATOM 874 C C . SER A 1 111 ? -5.875 21.859 -11.859 1 97.88 111 SER A C 1
ATOM 876 O O . SER A 1 111 ? -5.617 22.031 -13.055 1 97.88 111 SER A O 1
ATOM 878 N N . LEU A 1 112 ? -5.645 20.719 -11.297 1 97.5 112 LEU A N 1
ATOM 879 C CA . LEU A 1 112 ? -4.977 19.625 -11.992 1 97.5 112 LEU A CA 1
ATOM 880 C C . LEU A 1 112 ? -5.852 19.078 -13.117 1 97.5 112 LEU A C 1
ATOM 882 O O . LEU A 1 112 ? -5.355 18.781 -14.211 1 97.5 112 LEU A O 1
ATOM 886 N N . SER A 1 113 ? -7.121 18.859 -12.812 1 94.94 113 SER A N 1
ATOM 887 C CA . SER A 1 113 ? -8.086 18.266 -13.742 1 94.94 113 SER A CA 1
ATOM 888 C C . SER A 1 113 ? -9.516 18.531 -13.289 1 94.94 113 SER A C 1
ATOM 890 O O . SER A 1 113 ? -9.773 18.703 -12.094 1 94.94 113 SER A O 1
ATOM 892 N N . LYS A 1 114 ? -10.43 18.453 -14.211 1 93.06 114 LYS A N 1
ATOM 893 C CA . LYS A 1 114 ? -11.836 18.672 -13.906 1 93.06 114 LYS A CA 1
ATOM 894 C C . LYS A 1 114 ? -12.445 17.453 -13.211 1 93.06 114 LYS A C 1
ATOM 896 O O . LYS A 1 114 ? -13.5 17.562 -12.586 1 93.06 114 LYS A O 1
ATOM 901 N N . THR A 1 115 ? -11.719 16.406 -13.32 1 93.12 115 THR A N 1
ATOM 902 C CA . THR A 1 115 ? -12.328 15.18 -12.828 1 93.12 115 THR A CA 1
ATOM 903 C C . THR A 1 115 ? -11.641 14.719 -11.539 1 93.12 115 THR A C 1
ATOM 905 O O . THR A 1 115 ? -12.094 13.766 -10.898 1 93.12 115 THR A O 1
ATOM 908 N N . ALA A 1 116 ? -10.562 15.359 -11.141 1 95.44 116 ALA A N 1
ATOM 909 C CA . ALA A 1 116 ? -9.898 14.992 -9.891 1 95.44 116 ALA A CA 1
ATOM 910 C C . ALA A 1 116 ? -10.789 15.297 -8.688 1 95.44 116 ALA A C 1
ATOM 912 O O . ALA A 1 116 ? -11.414 16.359 -8.625 1 95.44 116 ALA A O 1
ATOM 913 N N . ARG A 1 117 ? -10.906 14.359 -7.812 1 98.12 117 ARG A N 1
ATOM 914 C CA . ARG A 1 117 ? -11.648 14.547 -6.57 1 98.12 117 ARG A CA 1
ATOM 915 C C . ARG A 1 117 ? -10.703 14.688 -5.383 1 98.12 117 ARG A C 1
ATOM 917 O O . ARG A 1 117 ? -9.617 14.109 -5.375 1 98.12 117 ARG A O 1
ATOM 924 N N . ILE A 1 118 ? -11.133 15.492 -4.422 1 98.5 118 ILE A N 1
ATOM 925 C CA . ILE A 1 118 ? -10.258 15.828 -3.301 1 98.5 118 ILE A CA 1
ATOM 926 C C . ILE A 1 118 ? -11 15.617 -1.984 1 98.5 118 ILE A C 1
ATOM 928 O O . ILE A 1 118 ? -12.164 16 -1.849 1 98.5 118 ILE A O 1
ATOM 932 N N . ILE A 1 119 ? -10.398 14.945 -1.057 1 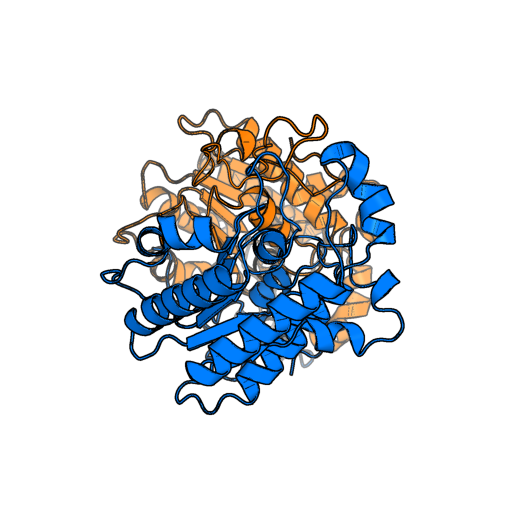98.88 119 ILE A N 1
ATOM 933 C CA . ILE A 1 119 ? -10.867 14.805 0.317 1 98.88 119 ILE A CA 1
ATOM 934 C C . ILE A 1 119 ? -9.781 15.25 1.286 1 98.88 119 ILE A C 1
ATOM 936 O O . ILE A 1 119 ? -8.648 14.758 1.231 1 98.88 119 ILE A O 1
ATOM 940 N N . PHE A 1 120 ? -10.109 16.172 2.16 1 98.94 120 PHE A N 1
ATOM 941 C CA . PHE A 1 120 ? -9.188 16.547 3.227 1 98.94 120 PHE A CA 1
ATOM 942 C C . PHE A 1 120 ? -9.508 15.797 4.512 1 98.94 120 PHE A C 1
ATOM 944 O O . PHE A 1 120 ? -10.68 15.547 4.809 1 98.94 120 PHE A O 1
ATOM 951 N N . LEU A 1 121 ? -8.523 15.383 5.254 1 98.94 121 LEU A N 1
ATOM 952 C CA . LEU A 1 121 ? -8.633 14.891 6.621 1 98.94 121 LEU A CA 1
ATOM 953 C C . LEU A 1 121 ? -8.258 15.977 7.621 1 98.94 121 LEU A C 1
ATOM 955 O O . LEU A 1 121 ? -7.203 16.609 7.492 1 98.94 121 LEU A O 1
ATOM 959 N N . SER A 1 122 ? -9.086 16.25 8.547 1 98.88 122 SER A N 1
ATOM 960 C CA . SER A 1 122 ? -8.711 17.203 9.594 1 98.88 122 SER A CA 1
ATOM 961 C C . SER A 1 122 ? -7.781 16.547 10.617 1 98.88 122 SER A C 1
ATOM 963 O O . SER A 1 122 ? -7.586 15.336 10.602 1 98.88 122 SER A O 1
ATOM 965 N N . SER A 1 123 ? -7.188 17.344 11.43 1 98.25 123 SER A N 1
ATOM 966 C CA . SER A 1 123 ? -6.301 16.844 12.477 1 98.25 123 SER A CA 1
ATOM 967 C C . SER A 1 123 ? -7.062 15.969 13.469 1 98.25 123 SER A C 1
ATOM 969 O O . SER A 1 123 ? -8.102 16.375 13.992 1 98.25 123 SER A O 1
ATOM 971 N N . PRO A 1 124 ? -6.566 14.766 13.711 1 98.38 124 PRO A N 1
ATOM 972 C CA . PRO A 1 124 ? -7.164 13.961 14.773 1 98.38 124 PRO A CA 1
ATOM 973 C C . PRO A 1 124 ? -6.793 14.469 16.172 1 98.38 124 PRO A C 1
ATOM 975 O O . PRO A 1 124 ? -5.898 15.305 16.312 1 98.38 124 PRO A O 1
ATOM 978 N N . PRO A 1 125 ? -7.609 14 17.188 1 98.25 125 PRO A N 1
ATOM 979 C CA . PRO A 1 125 ? -7.117 14.219 18.547 1 98.25 125 PRO A CA 1
ATOM 980 C C . PRO A 1 125 ? -5.848 13.422 18.844 1 98.25 125 PRO A C 1
ATOM 982 O O . PRO A 1 125 ? -5.379 12.656 18 1 98.25 125 PRO A O 1
ATOM 985 N N . ILE A 1 126 ? -5.25 13.719 19.984 1 97.5 126 ILE A N 1
ATOM 986 C CA . ILE A 1 126 ? -4.039 13.016 20.391 1 97.5 126 ILE A CA 1
ATOM 987 C C . ILE A 1 126 ? -4.195 12.5 21.812 1 97.5 126 ILE A C 1
ATOM 989 O O . ILE A 1 126 ? -5.102 12.93 22.547 1 97.5 126 ILE A O 1
ATOM 993 N N . ASN A 1 127 ? -3.451 11.578 22.156 1 97.06 127 ASN A N 1
ATOM 994 C CA . ASN A 1 127 ? -3.291 11.141 23.531 1 97.06 127 ASN A CA 1
ATOM 995 C C . ASN A 1 127 ? -2.049 11.758 24.172 1 97.06 127 ASN A C 1
ATOM 997 O O . ASN A 1 127 ? -0.956 11.195 24.078 1 97.06 127 ASN A O 1
ATOM 1001 N N . GLU A 1 128 ? -2.242 12.844 24.859 1 95.44 128 GLU A N 1
ATOM 1002 C CA . GLU A 1 128 ? -1.136 13.625 25.406 1 95.44 128 GLU A CA 1
ATOM 1003 C C . GLU A 1 128 ? -0.307 12.797 26.391 1 95.44 128 GLU A C 1
ATOM 1005 O O . GLU A 1 128 ? 0.922 12.883 26.406 1 95.44 128 GLU A O 1
ATOM 1010 N N . ALA A 1 129 ? -0.94 12.008 27.203 1 94.5 129 ALA A N 1
ATOM 1011 C CA . ALA A 1 129 ? -0.234 11.18 28.172 1 94.5 129 ALA A CA 1
ATOM 1012 C C . ALA A 1 129 ? 0.648 10.148 27.469 1 94.5 129 ALA A C 1
ATOM 1014 O O . ALA A 1 129 ? 1.796 9.93 27.875 1 94.5 129 ALA A O 1
ATOM 1015 N N . GLN A 1 130 ? 0.139 9.539 26.453 1 94.44 130 GLN A N 1
ATOM 1016 C CA . GLN A 1 130 ? 0.903 8.539 25.719 1 94.44 130 GLN A CA 1
ATOM 1017 C C . GLN A 1 130 ? 2.09 9.18 25 1 94.44 130 GLN A C 1
ATOM 1019 O O . GLN A 1 130 ? 3.162 8.578 24.906 1 94.44 130 GLN A O 1
ATOM 1024 N N . ILE A 1 131 ? 1.847 10.352 24.469 1 93.69 131 ILE A N 1
ATOM 1025 C CA . ILE A 1 131 ? 2.93 11.078 23.812 1 93.69 131 ILE A CA 1
ATOM 1026 C C . ILE A 1 131 ? 4.086 11.273 24.797 1 93.69 131 ILE A C 1
ATOM 1028 O O . ILE A 1 131 ? 5.242 11.008 24.469 1 93.69 131 ILE A O 1
ATOM 1032 N N . ARG A 1 132 ? 3.783 11.75 25.953 1 90.69 132 ARG A N 1
ATOM 1033 C CA . ARG A 1 132 ? 4.801 11.992 26.969 1 90.69 132 ARG A CA 1
ATOM 1034 C C . ARG A 1 132 ? 5.574 10.719 27.297 1 90.69 132 ARG A C 1
ATOM 1036 O O . ARG A 1 132 ? 6.793 10.758 27.469 1 90.69 132 ARG A O 1
ATOM 1043 N N . LEU A 1 133 ? 4.969 9.586 27.266 1 89.31 133 LEU A N 1
ATOM 1044 C CA . LEU A 1 133 ? 5.566 8.312 27.656 1 89.31 133 LEU A CA 1
ATOM 1045 C C . LEU A 1 133 ? 6.41 7.746 26.516 1 89.31 133 LEU A C 1
ATOM 1047 O O . LEU A 1 133 ? 7.457 7.137 26.766 1 89.31 133 LEU A O 1
ATOM 1051 N N . THR A 1 134 ? 6.035 7.992 25.297 1 87 134 THR A N 1
ATOM 1052 C CA . THR A 1 134 ? 6.609 7.23 24.188 1 87 134 THR A CA 1
ATOM 1053 C C . THR A 1 134 ? 7.582 8.086 23.375 1 87 134 THR A C 1
ATOM 1055 O O . THR A 1 134 ? 8.57 7.578 22.844 1 87 134 THR A O 1
ATOM 1058 N N . LEU A 1 135 ? 7.285 9.359 23.266 1 83.88 135 LEU A N 1
ATOM 1059 C CA . LEU A 1 135 ? 8.023 10.141 22.266 1 83.88 135 LEU A CA 1
ATOM 1060 C C . LEU A 1 135 ? 8.922 11.164 22.953 1 83.88 135 LEU A C 1
ATOM 1062 O O . LEU A 1 135 ? 9.828 11.711 22.312 1 83.88 135 LEU A O 1
ATOM 1066 N N . SER A 1 136 ? 8.766 11.398 24.188 1 79 136 SER A N 1
ATOM 1067 C CA . SER A 1 136 ? 9.492 12.461 24.875 1 79 136 SER A CA 1
ATOM 1068 C C . SER A 1 136 ? 10.984 12.164 24.922 1 79 136 SER A C 1
ATOM 1070 O O . SER A 1 136 ? 11.805 13.086 24.906 1 79 136 SER A O 1
ATOM 1072 N N . ASN A 1 137 ? 11.32 10.914 24.906 1 78.06 137 ASN A N 1
ATOM 1073 C CA . ASN A 1 137 ? 12.734 10.555 24.984 1 78.06 137 ASN A CA 1
ATOM 1074 C C . ASN A 1 137 ? 13.438 10.805 23.656 1 78.06 137 ASN A C 1
ATOM 1076 O O . ASN A 1 137 ? 14.656 11 23.625 1 78.06 137 ASN A O 1
ATOM 1080 N N . GLN A 1 138 ? 12.641 10.875 22.641 1 77.69 138 GLN A N 1
ATOM 1081 C CA . GLN A 1 138 ? 13.25 11.016 21.328 1 77.69 138 GLN A CA 1
ATOM 1082 C C . GLN A 1 138 ? 13.086 12.445 20.797 1 77.69 138 GLN A C 1
ATOM 1084 O O . GLN A 1 138 ? 13.945 12.938 20.062 1 77.69 138 GLN A O 1
ATOM 1089 N N . LEU A 1 139 ? 12.023 13.141 21.062 1 79.88 139 LEU A N 1
ATOM 1090 C CA . LEU A 1 139 ? 11.75 14.445 20.484 1 79.88 139 LEU A CA 1
ATOM 1091 C C . LEU A 1 139 ? 11.555 15.5 21.562 1 79.88 139 LEU A C 1
ATOM 1093 O O . LEU A 1 139 ? 11.344 16.672 21.25 1 79.88 139 LEU A O 1
ATOM 1097 N N . GLY A 1 140 ? 11.875 15.219 22.75 1 74.94 140 GLY A N 1
ATOM 1098 C CA . GLY A 1 140 ? 11.625 16.188 23.812 1 74.94 140 GLY A CA 1
ATOM 1099 C C . GLY A 1 140 ? 10.148 16.422 24.062 1 74.94 140 GLY A C 1
ATOM 1100 O O . GLY A 1 140 ? 9.305 15.664 23.594 1 74.94 140 GLY A O 1
ATOM 1101 N N . PRO A 1 141 ? 9.906 17.469 24.828 1 77.69 141 PRO A N 1
ATOM 1102 C CA . PRO A 1 141 ? 8.5 17.781 25.062 1 77.69 141 PRO A CA 1
ATOM 1103 C C . PRO A 1 141 ? 7.781 18.266 23.812 1 77.69 141 PRO A C 1
ATOM 1105 O O . PRO A 1 141 ? 8.211 19.234 23.188 1 77.69 141 PRO A O 1
ATOM 1108 N N . LEU A 1 142 ? 6.84 17.453 23.156 1 76.56 142 LEU A N 1
ATOM 1109 C CA . LEU A 1 142 ? 6.184 17.766 21.891 1 76.56 142 LEU A CA 1
ATOM 1110 C C . LEU A 1 142 ? 5.133 18.859 22.078 1 76.56 142 LEU A C 1
ATOM 1112 O O . LEU A 1 142 ? 4.75 19.531 21.125 1 76.56 142 LEU A O 1
ATOM 1116 N N . ARG A 1 143 ? 5.215 19.781 22.844 1 85.56 143 ARG A N 1
ATOM 1117 C CA . ARG A 1 143 ? 4.324 20.922 23.062 1 85.56 143 ARG A CA 1
ATOM 1118 C C . ARG A 1 143 ? 3.057 20.797 22.234 1 85.56 143 ARG A C 1
ATOM 1120 O O . ARG A 1 143 ? 2.686 21.734 21.516 1 85.56 143 ARG A O 1
ATOM 1127 N N . ARG A 1 144 ? 2.41 19.719 22.188 1 92.5 144 ARG A N 1
ATOM 1128 C CA . ARG A 1 144 ? 1.195 19.375 21.453 1 92.5 144 ARG A CA 1
ATOM 1129 C C . ARG A 1 144 ? 0.028 19.141 22.422 1 92.5 144 ARG A C 1
ATOM 1131 O O . ARG A 1 144 ? 0.181 18.484 23.453 1 92.5 144 ARG A O 1
ATOM 1138 N N . SER A 1 145 ? -1.116 19.828 22.156 1 95.44 145 SER A N 1
ATOM 1139 C CA . SER A 1 145 ? -2.301 19.672 22.984 1 95.44 145 SER A CA 1
ATOM 1140 C C . SER A 1 145 ? -3.541 19.391 22.156 1 95.44 145 SER A C 1
ATOM 1142 O O . SER A 1 145 ? -3.607 19.797 20.984 1 95.44 145 SER A O 1
ATOM 1144 N N . ASN A 1 146 ? -4.508 18.719 22.703 1 96.44 146 ASN A N 1
ATOM 1145 C CA . ASN A 1 146 ? -5.781 18.484 22.031 1 96.44 146 ASN A CA 1
ATOM 1146 C C . ASN A 1 146 ? -6.492 19.781 21.703 1 96.44 146 ASN A C 1
ATOM 1148 O O . ASN A 1 146 ? -7.176 19.891 20.688 1 96.44 146 ASN A O 1
ATOM 1152 N N . GLU A 1 147 ? -6.277 20.766 22.578 1 96.81 147 GLU A N 1
ATOM 1153 C CA . GLU A 1 147 ? -6.895 22.062 22.328 1 96.81 147 GLU A CA 1
ATOM 1154 C C . GLU A 1 147 ? -6.395 22.656 21.016 1 96.81 147 GLU A C 1
ATOM 1156 O O . GLU A 1 147 ? -7.191 23.109 20.188 1 96.81 147 GLU A O 1
ATOM 1161 N N . SER A 1 148 ? -5.121 22.641 20.875 1 97 148 SER A N 1
ATOM 1162 C CA . SER A 1 148 ? -4.551 23.188 19.641 1 97 148 SER A CA 1
ATOM 1163 C C . SER A 1 148 ? -4.941 22.344 18.438 1 97 148 SER A C 1
ATOM 1165 O O . SER A 1 148 ? -5.238 22.875 17.375 1 97 148 SER A O 1
ATOM 1167 N N . CYS A 1 149 ? -4.926 21.016 18.562 1 97.31 149 CYS A N 1
ATOM 1168 C CA . CYS A 1 149 ? -5.344 20.125 17.484 1 97.31 149 CYS A CA 1
ATOM 1169 C C . CYS A 1 149 ? -6.77 20.438 17.031 1 97.31 149 CYS A C 1
ATOM 1171 O O . CYS A 1 149 ? -7.059 20.469 15.844 1 97.31 149 CYS A O 1
ATOM 1173 N N . ARG A 1 150 ? -7.602 20.688 17.984 1 98.31 150 ARG A N 1
ATOM 1174 C CA . ARG A 1 150 ? -9 21 17.688 1 98.31 150 ARG A CA 1
ATOM 1175 C C . ARG A 1 150 ? -9.109 22.266 16.844 1 98.31 150 ARG A C 1
ATOM 1177 O O . ARG A 1 150 ? -9.859 22.297 15.867 1 98.31 150 ARG A O 1
ATOM 1184 N N . ILE A 1 151 ? -8.383 23.266 17.25 1 98.69 151 ILE A N 1
ATOM 1185 C CA . ILE A 1 151 ? -8.43 24.547 16.562 1 98.69 151 ILE A CA 1
ATOM 1186 C C . ILE A 1 151 ? -8.031 24.359 15.094 1 98.69 151 ILE A C 1
ATOM 1188 O O . ILE A 1 151 ? -8.719 24.859 14.195 1 98.69 151 ILE A O 1
ATOM 1192 N N . TYR A 1 152 ? -7.055 23.625 14.812 1 98.81 152 TYR A N 1
ATOM 1193 C CA . TYR A 1 152 ? -6.582 23.422 13.453 1 98.81 152 TYR A CA 1
ATOM 1194 C C . TYR A 1 152 ? -7.516 22.484 12.695 1 98.81 152 TYR A C 1
ATOM 1196 O O . TYR A 1 152 ? -7.711 22.625 11.484 1 98.81 152 TYR A O 1
ATOM 1204 N N . SER A 1 153 ? -8.078 21.484 13.391 1 98.81 153 SER A N 1
ATOM 1205 C CA . SER A 1 153 ? -9.086 20.625 12.781 1 98.81 153 SER A CA 1
ATOM 1206 C C . SER A 1 153 ? -10.273 21.438 12.273 1 98.81 153 SER A C 1
ATOM 1208 O O . SER A 1 153 ? -10.68 21.297 11.117 1 98.81 153 SER A O 1
ATOM 1210 N N . GLU A 1 154 ? -10.758 22.297 13.117 1 98.88 154 GLU A N 1
ATOM 1211 C CA . GLU A 1 154 ? -11.906 23.141 12.766 1 98.88 154 GLU A CA 1
ATOM 1212 C C . GLU A 1 154 ? -11.562 24.078 11.609 1 98.88 154 GLU A C 1
ATOM 1214 O O . GLU A 1 154 ? -12.391 24.312 10.734 1 98.88 154 GLU A O 1
ATOM 1219 N N . ALA A 1 155 ? -10.375 24.594 11.68 1 98.88 155 ALA A N 1
ATOM 1220 C CA . ALA A 1 155 ? -9.93 25.484 10.609 1 98.88 155 ALA A CA 1
ATOM 1221 C C . ALA A 1 155 ? -9.891 24.766 9.273 1 98.88 155 ALA A C 1
ATOM 1223 O O . ALA A 1 155 ? -10.32 25.297 8.25 1 98.88 155 ALA A O 1
ATOM 1224 N N . CYS A 1 156 ? -9.375 23.578 9.266 1 98.94 156 CYS A N 1
ATOM 1225 C CA . CYS A 1 156 ? -9.328 22.766 8.047 1 98.94 156 CYS A CA 1
ATOM 1226 C C . CYS A 1 156 ? -10.734 22.547 7.492 1 98.94 156 CYS A C 1
ATOM 1228 O O . CYS A 1 156 ? -10.961 22.734 6.297 1 98.94 156 CYS A O 1
ATOM 1230 N N . LEU A 1 157 ? -11.656 22.172 8.328 1 98.88 157 LEU A N 1
ATOM 1231 C CA . LEU A 1 157 ? -13.031 21.922 7.918 1 98.88 157 LEU A CA 1
ATOM 1232 C C . LEU A 1 157 ? -13.672 23.172 7.348 1 98.88 157 LEU A C 1
ATOM 1234 O O . LEU A 1 157 ? -14.383 23.125 6.344 1 98.88 157 LEU A O 1
ATOM 1238 N N . LYS A 1 158 ? -13.383 24.266 8.008 1 98.88 158 LYS A N 1
ATOM 1239 C CA . LYS A 1 158 ? -13.922 25.547 7.543 1 98.88 158 LYS A CA 1
ATOM 1240 C C . LYS A 1 158 ? -13.391 25.891 6.156 1 98.88 158 LYS A C 1
ATOM 1242 O O . LYS A 1 158 ? -14.148 26.297 5.277 1 98.88 158 LYS A O 1
ATOM 1247 N N . VAL A 1 159 ? -12.062 25.781 5.977 1 98.81 159 VAL A N 1
ATOM 1248 C CA . VAL A 1 159 ? -11.445 26.031 4.68 1 98.81 159 VAL A CA 1
ATOM 1249 C C . VAL A 1 159 ? -12.094 25.156 3.615 1 98.81 159 VAL A C 1
ATOM 1251 O O . VAL A 1 159 ? -12.43 25.625 2.525 1 98.81 159 VAL A O 1
ATOM 1254 N N . CYS A 1 160 ? -12.297 23.891 3.914 1 98.75 160 CYS A N 1
ATOM 1255 C CA . CYS A 1 160 ? -12.859 22.938 2.953 1 98.75 160 CYS A CA 1
ATOM 1256 C C . CYS A 1 160 ? -14.289 23.312 2.59 1 98.75 160 CYS A C 1
ATOM 1258 O O . CYS A 1 160 ? -14.688 23.219 1.428 1 98.75 160 CYS A O 1
ATOM 1260 N N . ARG A 1 161 ? -15.039 23.719 3.561 1 98.62 161 ARG A N 1
ATOM 1261 C CA . ARG A 1 161 ? -16.391 24.172 3.299 1 98.62 161 ARG A CA 1
ATOM 1262 C C . ARG A 1 161 ? -16.406 25.375 2.359 1 98.62 161 ARG A C 1
ATOM 1264 O O . ARG A 1 161 ? -17.172 25.422 1.403 1 98.62 161 ARG A O 1
ATOM 1271 N N . GLU A 1 162 ? -15.555 26.297 2.637 1 98.62 162 GLU A N 1
ATOM 1272 C CA . GLU A 1 162 ? -15.453 27.516 1.823 1 98.62 162 GLU A CA 1
ATOM 1273 C C . GLU A 1 162 ? -15.039 27.188 0.393 1 98.62 162 GLU A C 1
ATOM 1275 O O . GLU A 1 162 ? -15.508 27.812 -0.557 1 98.62 162 GLU A O 1
ATOM 1280 N N . MET A 1 163 ? -14.18 26.234 0.299 1 98.31 163 MET A N 1
ATOM 1281 C CA . MET A 1 163 ? -13.617 25.875 -1.003 1 98.31 163 MET A CA 1
ATOM 1282 C C . MET A 1 163 ? -14.484 24.828 -1.702 1 98.31 163 MET A C 1
ATOM 1284 O O . MET A 1 163 ? -14.211 24.453 -2.844 1 98.31 163 MET A O 1
ATOM 1288 N N . LYS A 1 164 ? -15.508 24.328 -1.03 1 96.88 164 LYS A N 1
ATOM 1289 C CA . LYS A 1 164 ? -16.453 23.344 -1.559 1 96.88 164 LYS A CA 1
ATOM 1290 C C . LYS A 1 164 ? -15.75 22.047 -1.935 1 96.88 164 LYS A C 1
ATOM 1292 O O . LYS A 1 164 ? -15.938 21.516 -3.035 1 96.88 164 LYS A O 1
ATOM 1297 N N . VAL A 1 165 ? -14.93 21.594 -1.044 1 97.75 165 VAL A N 1
ATOM 1298 C CA . VAL A 1 165 ? -14.297 20.281 -1.183 1 97.75 165 VAL A CA 1
ATOM 1299 C C . VAL A 1 165 ? -14.672 19.406 0.01 1 97.75 165 VAL A C 1
ATOM 1301 O O . VAL A 1 165 ? -15 19.922 1.083 1 97.75 165 VAL A O 1
ATOM 1304 N N . LYS A 1 166 ? -14.703 18.094 -0.185 1 98.5 166 LYS A N 1
ATOM 1305 C CA . LYS A 1 166 ? -15.055 17.156 0.876 1 98.5 166 LYS A CA 1
ATOM 1306 C C . LYS A 1 166 ? -13.984 17.141 1.966 1 98.5 166 LYS A C 1
ATOM 1308 O O . LYS A 1 166 ? -12.797 17.281 1.678 1 98.5 166 LYS A O 1
ATOM 1313 N N . ALA A 1 167 ? -14.414 16.969 3.178 1 98.69 167 ALA A N 1
ATOM 1314 C CA . ALA A 1 167 ? -13.523 16.859 4.324 1 98.69 167 ALA A CA 1
ATOM 1315 C C . ALA A 1 167 ? -14.047 15.836 5.332 1 98.69 167 ALA A C 1
ATOM 1317 O O . ALA A 1 167 ? -15.258 15.688 5.5 1 98.69 167 ALA A O 1
ATOM 1318 N N . ILE A 1 168 ? -13.164 15.188 5.926 1 98.81 168 ILE A N 1
ATOM 1319 C CA . ILE A 1 168 ? -13.484 14.242 6.992 1 98.81 168 ILE A CA 1
ATOM 1320 C C . ILE A 1 168 ? -13.031 14.805 8.336 1 98.81 168 ILE A C 1
ATOM 1322 O O . ILE A 1 168 ? -11.859 15.156 8.508 1 98.81 168 ILE A O 1
ATOM 1326 N N . ASP A 1 169 ? -13.898 14.891 9.25 1 98.81 169 ASP A N 1
ATOM 1327 C CA . ASP A 1 169 ? -13.641 15.359 10.609 1 98.81 169 ASP A CA 1
ATOM 1328 C C . ASP A 1 169 ? -13.078 14.234 11.477 1 98.81 169 ASP A C 1
ATOM 1330 O O . ASP A 1 169 ? -13.82 13.625 12.25 1 98.81 169 ASP A O 1
ATOM 1334 N N . LEU A 1 170 ? -11.797 14.062 11.453 1 98.62 170 LEU A N 1
ATOM 1335 C CA . LEU A 1 170 ? -11.172 12.984 12.211 1 98.62 170 LEU A CA 1
ATOM 1336 C C . LEU A 1 170 ? -11.234 13.266 13.703 1 98.62 170 LEU A C 1
ATOM 1338 O O . LEU A 1 170 ? -11.289 12.336 14.516 1 98.62 170 LEU A O 1
ATOM 1342 N N . TRP A 1 171 ? -11.172 14.562 14.031 1 98 171 TRP A N 1
ATOM 1343 C CA . TRP A 1 171 ? -11.258 14.945 15.43 1 98 171 TRP A CA 1
ATOM 1344 C C . TRP A 1 171 ? -12.5 14.359 16.078 1 98 171 TRP A C 1
ATOM 1346 O O . TRP A 1 171 ? -12.414 13.672 17.109 1 98 171 TRP A O 1
ATOM 1356 N N . SER A 1 172 ? -13.609 14.531 15.453 1 98.12 172 SER A N 1
ATOM 1357 C CA . SER A 1 172 ? -14.883 14.055 15.992 1 98.12 172 SER A CA 1
ATOM 1358 C C . SER A 1 172 ? -15.039 12.555 15.773 1 98.12 172 SER A C 1
ATOM 1360 O O . SER A 1 172 ? -15.539 11.844 16.641 1 98.12 172 SER A O 1
ATOM 1362 N N . ALA A 1 173 ? -14.609 12.047 14.633 1 98.38 173 ALA A N 1
ATOM 1363 C CA . ALA A 1 173 ? -14.828 10.656 14.25 1 98.38 173 ALA A CA 1
ATOM 1364 C C . ALA A 1 173 ? -14.164 9.703 15.242 1 98.38 173 ALA A C 1
ATOM 1366 O O . ALA A 1 173 ? -14.758 8.711 15.664 1 98.38 173 ALA A O 1
ATOM 1367 N N . LEU A 1 174 ? -12.93 10.023 15.648 1 98.19 174 LEU A N 1
ATOM 1368 C CA . LEU A 1 174 ? -12.211 9.148 16.578 1 98.19 174 LEU A CA 1
ATOM 1369 C C . LEU A 1 174 ? -12.875 9.148 17.953 1 98.19 174 LEU A C 1
ATOM 1371 O O . LEU A 1 174 ? -12.859 8.133 18.641 1 98.19 174 LEU A O 1
ATOM 1375 N N . GLN A 1 175 ? -13.445 10.258 18.281 1 97.25 175 GLN A N 1
ATOM 1376 C CA . GLN A 1 175 ? -13.969 10.422 19.625 1 97.25 175 GLN A CA 1
ATOM 1377 C C . GLN A 1 175 ? -15.367 9.82 19.766 1 97.25 175 GLN A C 1
ATOM 1379 O O . GLN A 1 175 ? -15.953 9.836 20.844 1 97.25 175 GLN A O 1
ATOM 1384 N N . GLN A 1 176 ? -15.914 9.344 18.641 1 96.12 176 GLN A N 1
ATOM 1385 C CA . GLN A 1 176 ? -17.203 8.68 18.703 1 96.12 176 GLN A CA 1
ATOM 1386 C C . GLN A 1 176 ? -17.125 7.379 19.5 1 96.12 176 GLN A C 1
ATOM 1388 O O . GLN A 1 176 ? -18.141 6.883 20 1 96.12 176 GLN A O 1
ATOM 1393 N N . ARG A 1 177 ? -15.906 6.871 19.578 1 92.94 177 ARG A N 1
ATOM 1394 C CA . ARG A 1 177 ? -15.68 5.691 20.406 1 92.94 177 ARG A CA 1
ATOM 1395 C C . ARG A 1 177 ? -15.242 6.086 21.812 1 92.94 177 ARG A C 1
ATOM 1397 O O . ARG A 1 177 ? -14.398 6.965 21.984 1 92.94 177 ARG A O 1
ATOM 1404 N N . ASP A 1 178 ? -15.766 5.387 22.781 1 95.81 178 ASP A N 1
ATOM 1405 C CA . ASP A 1 178 ? -15.531 5.766 24.172 1 95.81 178 ASP A CA 1
ATOM 1406 C C . ASP A 1 178 ? -14.078 5.527 24.562 1 95.81 178 ASP A C 1
ATOM 1408 O O . ASP A 1 178 ? -13.523 6.266 25.375 1 95.81 178 ASP A O 1
ATOM 1412 N N . ASP A 1 179 ? -13.477 4.477 24.016 1 97.44 179 ASP A N 1
ATOM 1413 C CA . ASP A 1 179 ? -12.133 4.086 24.438 1 97.44 179 ASP A CA 1
ATOM 1414 C C . ASP A 1 179 ? -11.094 4.527 23.422 1 97.44 179 ASP A C 1
ATOM 1416 O O . ASP A 1 179 ? -10.031 3.908 23.297 1 97.44 179 ASP A O 1
ATOM 1420 N N . TRP A 1 180 ? -11.414 5.582 22.609 1 97.06 180 TRP A N 1
ATOM 1421 C CA . TRP A 1 180 ? -10.562 6.008 21.516 1 97.06 180 TRP A CA 1
ATOM 1422 C C . TRP A 1 180 ? -9.164 6.363 22.016 1 97.06 180 TRP A C 1
ATOM 1424 O O . TRP A 1 180 ? -8.164 6.07 21.344 1 97.06 180 TRP A O 1
ATOM 1434 N N . LEU A 1 181 ? -9.117 6.961 23.203 1 96.38 181 LEU A N 1
ATOM 1435 C CA . LEU A 1 181 ? -7.855 7.422 23.781 1 96.38 181 LEU A CA 1
ATOM 1436 C C . LEU A 1 181 ? -6.879 6.262 23.938 1 96.38 181 LEU A C 1
ATOM 1438 O O . LEU A 1 181 ? -5.672 6.434 23.75 1 96.38 181 LEU A O 1
ATOM 1442 N N . ASP A 1 182 ? -7.375 5.059 24.172 1 95.62 182 ASP A N 1
ATOM 1443 C CA . ASP A 1 182 ? -6.531 3.916 24.516 1 95.62 182 ASP A CA 1
ATOM 1444 C C . ASP A 1 182 ? -6.277 3.037 23.297 1 95.62 182 ASP A C 1
ATOM 1446 O O . ASP A 1 182 ? -5.242 2.373 23.203 1 95.62 182 ASP A O 1
ATOM 1450 N N . VAL A 1 183 ? -7.133 3.092 22.281 1 97.44 183 VAL A N 1
ATOM 1451 C CA . VAL A 1 183 ? -7.047 2.018 21.297 1 97.44 183 VAL A CA 1
ATOM 1452 C C . VAL A 1 183 ? -6.742 2.602 19.922 1 97.44 183 VAL A C 1
ATOM 1454 O O . VAL A 1 183 ? -6.387 1.87 18.984 1 97.44 183 VAL A O 1
ATOM 1457 N N . CYS A 1 184 ? -6.816 3.9 19.688 1 98.06 184 CYS A N 1
ATOM 1458 C CA . CYS A 1 184 ? -6.77 4.441 18.344 1 98.06 184 CYS A CA 1
ATOM 1459 C C . CYS A 1 184 ? -5.359 4.906 17.984 1 98.06 184 CYS A C 1
ATOM 1461 O O . CYS A 1 184 ? -5.109 5.348 16.859 1 98.06 184 CYS A O 1
ATOM 1463 N N . PHE A 1 185 ? -4.395 4.77 18.969 1 97.31 185 PHE A N 1
ATOM 1464 C CA . PHE A 1 185 ? -3.068 5.32 18.719 1 97.31 185 PHE A CA 1
ATOM 1465 C C . PHE A 1 185 ? -1.985 4.305 19.062 1 97.31 185 PHE A C 1
ATOM 1467 O O . PHE A 1 185 ? -2.193 3.43 19.906 1 97.31 185 PHE A O 1
ATOM 1474 N N . THR A 1 186 ? -0.856 4.41 18.375 1 94.94 186 THR A N 1
ATOM 1475 C CA . THR A 1 186 ? 0.309 3.594 18.688 1 94.94 186 THR A CA 1
ATOM 1476 C C . THR A 1 186 ? 1.239 4.332 19.641 1 94.94 186 THR A C 1
ATOM 1478 O O . THR A 1 186 ? 1.947 3.703 20.438 1 94.94 186 THR A O 1
ATOM 1481 N N . ASP A 1 187 ? 1.225 5.695 19.562 1 93.62 187 ASP A N 1
ATOM 1482 C CA . ASP A 1 187 ? 2.145 6.496 20.359 1 93.62 187 ASP A CA 1
ATOM 1483 C C . ASP A 1 187 ? 1.497 7.809 20.797 1 93.62 187 ASP A C 1
ATOM 1485 O O . ASP A 1 187 ? 2.193 8.781 21.109 1 93.62 187 ASP A O 1
ATOM 1489 N N . GLY A 1 188 ? 0.182 7.859 20.656 1 95.88 188 GLY A N 1
ATOM 1490 C CA . GLY A 1 188 ? -0.581 9.039 21.016 1 95.88 188 GLY A CA 1
ATOM 1491 C C . GLY A 1 188 ? -0.82 9.984 19.859 1 95.88 188 GLY A C 1
ATOM 1492 O O . GLY A 1 188 ? -1.646 10.898 19.953 1 95.88 188 GLY A O 1
ATOM 1493 N N . ILE A 1 189 ? -0.092 9.828 18.781 1 95.75 189 ILE A N 1
ATOM 1494 C CA . ILE A 1 189 ? -0.218 10.688 17.594 1 95.75 189 ILE A CA 1
ATOM 1495 C C . ILE A 1 189 ? -0.616 9.844 16.391 1 95.75 189 ILE A C 1
ATOM 1497 O O . ILE A 1 189 ? -1.609 10.141 15.719 1 95.75 189 ILE A O 1
ATOM 1501 N N . HIS A 1 190 ? 0.15 8.758 16.172 1 96.56 190 HIS A N 1
ATOM 1502 C CA . HIS A 1 190 ? -0.062 7.941 14.984 1 96.56 190 HIS A CA 1
ATOM 1503 C C . HIS A 1 190 ? -1.118 6.867 15.234 1 96.56 190 HIS A C 1
ATOM 1505 O O . HIS A 1 190 ? -1.227 6.344 16.344 1 96.56 190 HIS A O 1
ATOM 1511 N N . LEU A 1 191 ? -1.804 6.551 14.211 1 97.75 191 LEU A N 1
ATOM 1512 C CA . LEU A 1 191 ? -3.016 5.75 14.344 1 97.75 191 LEU A CA 1
ATOM 1513 C C . LEU A 1 191 ? -2.678 4.266 14.461 1 97.75 191 LEU A C 1
ATOM 1515 O O . LEU A 1 191 ? -1.781 3.773 13.773 1 97.75 191 LEU A O 1
ATOM 1519 N N . SER A 1 192 ? -3.357 3.615 15.352 1 97 192 SER A N 1
ATOM 1520 C CA . SER A 1 192 ? -3.367 2.158 15.422 1 97 192 SER A CA 1
ATOM 1521 C C . SER A 1 192 ? -4.262 1.556 14.344 1 97 192 SER A C 1
ATOM 1523 O O . SER A 1 192 ? -4.891 2.283 13.578 1 97 192 SER A O 1
ATOM 1525 N N . SER A 1 193 ? -4.332 0.216 14.32 1 96.88 193 SER A N 1
ATOM 1526 C CA . SER A 1 193 ? -5.254 -0.473 13.43 1 96.88 193 SER A CA 1
ATOM 1527 C C . SER A 1 193 ? -6.691 -0.022 13.664 1 96.88 193 SER A C 1
ATOM 1529 O O . SER A 1 193 ? -7.43 0.241 12.711 1 96.88 193 SER A O 1
ATOM 1531 N N . GLU A 1 194 ? -7.066 0.119 14.898 1 97.38 194 GLU A N 1
ATOM 1532 C CA . GLU A 1 194 ? -8.414 0.547 15.242 1 97.38 194 GLU A CA 1
ATOM 1533 C C . GLU A 1 194 ? -8.68 1.972 14.766 1 97.38 194 GLU A C 1
ATOM 1535 O O . GLU A 1 194 ? -9.75 2.262 14.227 1 97.38 194 GLU A O 1
ATOM 1540 N N . GLY A 1 195 ? -7.719 2.873 15 1 98 195 GLY A N 1
ATOM 1541 C CA . GLY A 1 195 ? -7.848 4.223 14.469 1 98 195 GLY A CA 1
ATOM 1542 C C . GLY A 1 195 ? -7.93 4.266 12.953 1 98 195 GLY A C 1
ATOM 1543 O O . GLY A 1 195 ? -8.703 5.039 12.391 1 98 195 GLY A O 1
ATOM 1544 N N . SER A 1 196 ? -7.168 3.43 12.305 1 97.75 196 SER A N 1
ATOM 1545 C CA . SER A 1 196 ? -7.145 3.361 10.852 1 97.75 196 SER A CA 1
ATOM 1546 C C . SER A 1 196 ? -8.484 2.896 10.297 1 97.75 196 SER A C 1
ATOM 1548 O O . SER A 1 196 ? -8.938 3.385 9.258 1 97.75 196 SER A O 1
ATOM 1550 N N . LYS A 1 197 ? -9.109 1.967 10.977 1 96.94 197 LYS A N 1
ATOM 1551 C CA . LYS A 1 197 ? -10.422 1.479 10.547 1 96.94 197 LYS A CA 1
ATOM 1552 C C . LYS A 1 197 ? -11.453 2.602 10.547 1 96.94 197 LYS A C 1
ATOM 1554 O O . LYS A 1 197 ? -12.32 2.658 9.672 1 96.94 197 LYS A O 1
ATOM 1559 N N . ILE A 1 198 ? -11.359 3.477 11.484 1 97.75 198 ILE A N 1
ATOM 1560 C CA . ILE A 1 198 ? -12.266 4.621 11.547 1 97.75 198 ILE A CA 1
ATOM 1561 C C . ILE A 1 198 ? -12.023 5.531 10.352 1 97.75 198 ILE A C 1
ATOM 1563 O O . ILE A 1 198 ? -12.977 5.996 9.719 1 97.75 198 ILE A O 1
ATOM 1567 N N . VAL A 1 199 ? -10.766 5.797 10.031 1 98.44 199 VAL A N 1
ATOM 1568 C CA . VAL A 1 199 ? -10.422 6.641 8.883 1 98.44 199 VAL A CA 1
ATOM 1569 C C . VAL A 1 199 ? -11.031 6.051 7.613 1 98.44 199 VAL A C 1
ATOM 1571 O O . VAL A 1 199 ? -11.68 6.766 6.84 1 98.44 199 VAL A O 1
ATOM 1574 N N . VAL A 1 200 ? -10.883 4.746 7.402 1 97.94 200 VAL A N 1
ATOM 1575 C CA . VAL A 1 200 ? -11.375 4.102 6.191 1 97.94 200 VAL A CA 1
ATOM 1576 C C . VAL A 1 200 ? -12.906 4.172 6.156 1 97.94 200 VAL A C 1
ATOM 1578 O O . VAL A 1 200 ? -13.492 4.453 5.109 1 97.94 200 VAL A O 1
ATOM 1581 N N . LYS A 1 201 ? -13.516 3.93 7.289 1 97.06 201 LYS A N 1
ATOM 1582 C CA . LYS A 1 201 ? -14.969 4.016 7.359 1 97.06 201 LYS A CA 1
ATOM 1583 C C . LYS A 1 201 ? -15.461 5.395 6.934 1 97.06 201 LYS A C 1
ATOM 1585 O O . LYS A 1 2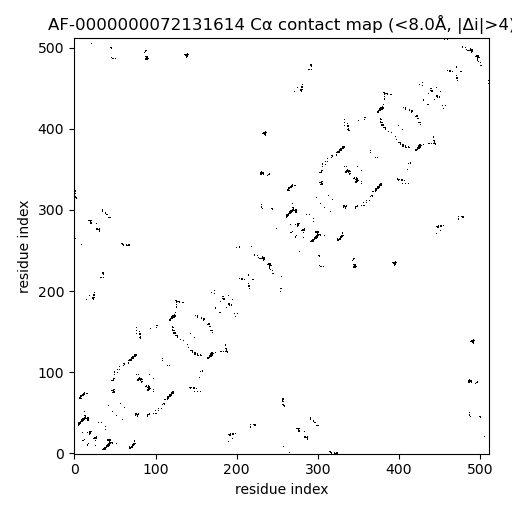01 ? -16.438 5.508 6.18 1 97.06 201 LYS A O 1
ATOM 1590 N N . GLU A 1 202 ? -14.82 6.414 7.418 1 98.12 202 GLU A N 1
ATOM 1591 C CA . GLU A 1 202 ? -15.211 7.777 7.066 1 98.12 202 GLU A CA 1
ATOM 1592 C C . GLU A 1 202 ? -14.953 8.062 5.59 1 98.12 202 GLU A C 1
ATOM 1594 O O . GLU A 1 202 ? -15.75 8.742 4.938 1 98.12 202 GLU A O 1
ATOM 1599 N N . ILE A 1 203 ? -13.828 7.574 5.066 1 98.38 203 ILE A N 1
ATOM 1600 C CA . ILE A 1 203 ? -13.539 7.746 3.646 1 98.38 203 ILE A CA 1
ATOM 1601 C C . ILE A 1 203 ? -14.633 7.07 2.814 1 98.38 203 ILE A C 1
ATOM 1603 O O . ILE A 1 203 ? -15.148 7.66 1.86 1 98.38 203 ILE A O 1
ATOM 1607 N N . MET A 1 204 ? -15 5.852 3.164 1 96.88 204 MET A N 1
ATOM 1608 C CA . MET A 1 204 ? -16.016 5.113 2.426 1 96.88 204 MET A CA 1
ATOM 1609 C C . MET A 1 204 ? -17.359 5.832 2.484 1 96.88 204 MET A C 1
ATOM 1611 O O . MET A 1 204 ? -18.094 5.863 1.496 1 96.88 204 MET A O 1
ATOM 1615 N N . LYS A 1 205 ? -17.656 6.395 3.635 1 96.88 205 LYS A N 1
ATOM 1616 C CA . LYS A 1 205 ? -18.891 7.168 3.779 1 96.88 205 LYS A CA 1
ATOM 1617 C C . LYS A 1 205 ? -18.906 8.352 2.816 1 96.88 205 LYS A C 1
ATOM 1619 O O . LYS A 1 205 ? -19.906 8.586 2.129 1 96.88 205 LYS A O 1
ATOM 1624 N N . VAL A 1 206 ? -17.828 9.07 2.742 1 97.75 206 VAL A N 1
ATOM 1625 C CA . VAL A 1 206 ? -17.734 10.219 1.845 1 97.75 206 VAL A CA 1
ATOM 1626 C C . VAL A 1 206 ? -17.891 9.75 0.398 1 97.75 206 VAL A C 1
ATOM 1628 O O . VAL A 1 206 ? -18.641 10.359 -0.375 1 97.75 206 VAL A O 1
ATOM 1631 N N . LEU A 1 207 ? -17.25 8.68 0.043 1 97.06 207 LEU A N 1
ATOM 1632 C CA . LEU A 1 207 ? -17.281 8.195 -1.335 1 97.06 207 LEU A CA 1
ATOM 1633 C C . LEU A 1 207 ? -18.656 7.664 -1.705 1 97.06 207 LEU A C 1
ATOM 1635 O O . LEU A 1 207 ? -19.078 7.785 -2.855 1 97.06 207 LEU A O 1
ATOM 1639 N N . ARG A 1 208 ? -19.297 7.09 -0.78 1 94.56 208 ARG A N 1
ATOM 1640 C CA . ARG A 1 208 ? -20.641 6.586 -1.014 1 94.56 208 ARG A CA 1
ATOM 1641 C C . ARG A 1 208 ? -21.625 7.734 -1.187 1 94.56 208 ARG A C 1
ATOM 1643 O O . ARG A 1 208 ? -22.516 7.68 -2.049 1 94.56 208 ARG A O 1
ATOM 1650 N N . GLU A 1 209 ? -21.406 8.742 -0.422 1 94.94 209 GLU A N 1
ATOM 1651 C CA . GLU A 1 209 ? -22.391 9.82 -0.365 1 94.94 209 GLU A CA 1
ATOM 1652 C C . GLU A 1 209 ? -22.078 10.898 -1.407 1 94.94 209 GLU A C 1
ATOM 1654 O O . GLU A 1 209 ? -22.953 11.711 -1.737 1 94.94 209 GLU A O 1
ATOM 1659 N N . ALA A 1 210 ? -20.844 10.742 -1.892 1 89.88 210 ALA A N 1
ATOM 1660 C CA . ALA A 1 210 ? -20.453 11.781 -2.84 1 89.88 210 ALA A CA 1
ATOM 1661 C C . ALA A 1 210 ? -21.219 11.641 -4.152 1 89.88 210 ALA A C 1
ATOM 1663 O O . ALA A 1 210 ? -21.453 10.531 -4.621 1 89.88 210 ALA A O 1
ATOM 1664 N N . GLU A 1 211 ? -22.125 12.398 -4.68 1 85.94 211 GLU A N 1
ATOM 1665 C CA . GLU A 1 211 ? -22.859 12.438 -5.941 1 85.94 211 GLU A CA 1
ATOM 1666 C C . GLU A 1 211 ? -21.938 12.773 -7.109 1 85.94 211 GLU A C 1
ATOM 1668 O O . GLU A 1 211 ? -22.25 13.625 -7.941 1 85.94 211 GLU A O 1
ATOM 1673 N N . TRP A 1 212 ? -20.766 12.078 -7.051 1 91.88 212 TRP A N 1
ATOM 1674 C CA . TRP A 1 212 ? -19.859 12.305 -8.172 1 91.88 212 TRP A CA 1
ATOM 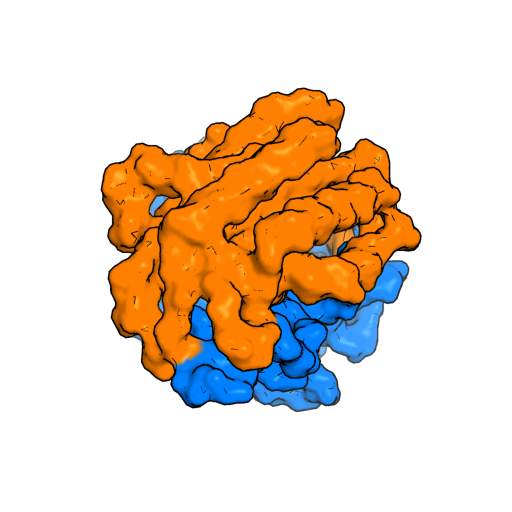1675 C C . TRP A 1 212 ? -20.266 11.477 -9.383 1 91.88 212 TRP A C 1
ATOM 1677 O O . TRP A 1 212 ? -20.75 10.352 -9.234 1 91.88 212 TRP A O 1
ATOM 1687 N N . GLU A 1 213 ? -20.219 12.047 -10.609 1 88.62 213 GLU A N 1
ATOM 1688 C CA . GLU A 1 213 ? -20.641 11.375 -11.836 1 88.62 213 GLU A CA 1
ATOM 1689 C C . GLU A 1 213 ? -20.016 9.992 -11.953 1 88.62 213 GLU A C 1
ATOM 1691 O O . GLU A 1 213 ? -20.688 9.023 -12.312 1 88.62 213 GLU A O 1
ATOM 1696 N N . THR A 1 214 ? -18.734 10.008 -11.703 1 90.44 214 THR A N 1
ATOM 1697 C CA . THR A 1 214 ? -18.078 8.703 -11.586 1 90.44 214 THR A CA 1
ATOM 1698 C C . THR A 1 214 ? -17.797 8.375 -10.125 1 90.44 214 THR A C 1
ATOM 1700 O O . THR A 1 214 ? -17 9.047 -9.469 1 90.44 214 THR A O 1
ATOM 1703 N N . SER A 1 215 ? -18.531 7.328 -9.664 1 94.19 215 SER A N 1
ATOM 1704 C CA . SER A 1 215 ? -18.328 6.934 -8.273 1 94.19 215 SER A CA 1
ATOM 1705 C C . SER A 1 215 ? -16.953 6.324 -8.07 1 94.19 215 SER A C 1
ATOM 1707 O O . SER A 1 215 ? -16.5 5.527 -8.883 1 94.19 215 SER A O 1
ATOM 1709 N N . LEU A 1 216 ? -16.375 6.723 -7.004 1 97.19 216 LEU A N 1
ATOM 1710 C CA . LEU A 1 216 ? -15.055 6.188 -6.668 1 97.19 216 LEU A CA 1
ATOM 1711 C C . LEU A 1 216 ? -15.148 5.207 -5.504 1 97.19 216 LEU A C 1
ATOM 1713 O O . LEU A 1 216 ? -14.125 4.809 -4.941 1 97.19 216 LEU A O 1
ATOM 1717 N N . HIS A 1 217 ? -16.406 4.867 -5.121 1 96.19 217 HIS A N 1
ATOM 1718 C CA . HIS A 1 217 ? -16.578 3.793 -4.148 1 96.19 217 HIS A CA 1
ATOM 1719 C C . HIS A 1 217 ? -16.125 2.453 -4.727 1 96.19 217 HIS A C 1
ATOM 1721 O O . HIS A 1 217 ? -16.422 2.141 -5.879 1 96.19 217 HIS A O 1
ATOM 1727 N N . TRP A 1 218 ? -15.445 1.668 -3.939 1 94.12 218 TRP A N 1
ATOM 1728 C CA . TRP A 1 218 ? -14.773 0.485 -4.465 1 94.12 218 TRP A CA 1
ATOM 1729 C C . TRP A 1 218 ? -15.781 -0.5 -5.051 1 94.12 218 TRP A C 1
ATOM 1731 O O . TRP A 1 218 ? -15.484 -1.191 -6.027 1 94.12 218 TRP A O 1
ATOM 1741 N N . LYS A 1 219 ? -16.984 -0.557 -4.602 1 92.12 219 LYS A N 1
ATOM 1742 C CA . LYS A 1 219 ? -17.984 -1.49 -5.086 1 92.12 219 LYS A CA 1
ATOM 1743 C C . LYS A 1 219 ? -18.516 -1.062 -6.449 1 92.12 219 LYS A C 1
ATOM 1745 O O . LYS A 1 219 ? -19.109 -1.869 -7.172 1 92.12 219 LYS A O 1
ATOM 1750 N N . SER A 1 220 ? -18.375 0.196 -6.734 1 93.31 220 SER A N 1
ATOM 1751 C CA . SER A 1 220 ? -18.953 0.734 -7.965 1 93.31 220 SER A CA 1
ATOM 1752 C C . SER A 1 220 ? -17.922 0.772 -9.086 1 93.31 220 SER A C 1
ATOM 1754 O O . SER A 1 220 ? -18.266 0.957 -10.25 1 93.31 220 SER A O 1
ATOM 1756 N N . MET A 1 221 ? -16.703 0.641 -8.758 1 95.19 221 MET A N 1
ATOM 1757 C CA . MET A 1 221 ? -15.648 0.734 -9.758 1 95.19 221 MET A CA 1
ATOM 1758 C C . MET A 1 221 ? -15.461 -0.6 -10.477 1 95.19 221 MET A C 1
ATOM 1760 O O . MET A 1 221 ? -15.57 -1.661 -9.859 1 95.19 221 MET A O 1
ATOM 1764 N N . PRO A 1 222 ? -15.172 -0.546 -11.727 1 95.56 222 PRO A N 1
ATOM 1765 C CA . PRO A 1 222 ? -14.945 -1.798 -12.453 1 95.56 222 PRO A CA 1
ATOM 1766 C C . PRO A 1 222 ? -13.688 -2.535 -11.984 1 95.56 222 PRO A C 1
ATOM 1768 O O . PRO A 1 222 ? -12.695 -1.901 -11.609 1 95.56 222 PRO A O 1
ATOM 1771 N N . ILE A 1 223 ? -13.75 -3.844 -12.062 1 95.44 223 ILE A N 1
ATOM 1772 C CA . ILE A 1 223 ? -12.633 -4.695 -11.688 1 95.44 223 ILE A CA 1
ATOM 1773 C C . ILE A 1 223 ? -11.836 -5.078 -12.93 1 95.44 223 ILE A C 1
ATOM 1775 O O . ILE A 1 223 ? -12.414 -5.402 -13.969 1 95.44 223 ILE A O 1
ATOM 1779 N N . GLU A 1 224 ? -10.562 -4.895 -12.852 1 96.94 224 GLU A N 1
ATOM 1780 C CA . GLU A 1 224 ? -9.672 -5.277 -13.938 1 96.94 224 GLU A CA 1
ATOM 1781 C C . GLU A 1 224 ? -9.711 -6.781 -14.188 1 96.94 224 GLU A C 1
ATOM 1783 O O . GLU A 1 224 ? -9.641 -7.57 -13.242 1 96.94 224 GLU A O 1
ATOM 1788 N N . PHE A 1 225 ? -9.875 -7.156 -15.484 1 97.19 225 PHE A N 1
ATOM 1789 C CA . PHE A 1 225 ? -9.914 -8.555 -15.898 1 97.19 225 PHE A CA 1
ATOM 1790 C C . PHE A 1 225 ? -11.023 -9.305 -15.164 1 97.19 225 PHE A C 1
ATOM 1792 O O . PHE A 1 225 ? -10.781 -10.352 -14.562 1 97.19 225 PHE A O 1
ATOM 1799 N N . ALA A 1 226 ? -12.234 -8.898 -15.297 1 95.44 226 ALA A N 1
ATOM 1800 C CA . ALA A 1 226 ? -13.375 -9.336 -14.5 1 95.44 226 ALA A CA 1
ATOM 1801 C C . ALA A 1 226 ? -14.062 -10.539 -15.133 1 95.44 226 ALA A C 1
ATOM 1803 O O . ALA A 1 226 ? -15.031 -11.078 -14.578 1 95.44 226 ALA A O 1
ATOM 1804 N N . GLU A 1 227 ? -13.586 -10.961 -16.25 1 96.12 227 GLU A N 1
ATOM 1805 C CA . GLU A 1 227 ? -14.305 -12 -16.984 1 96.12 227 GLU A CA 1
ATOM 1806 C C . GLU A 1 227 ? -14.148 -13.359 -16.328 1 96.12 227 GLU A C 1
ATOM 1808 O O . GLU A 1 227 ? -13.109 -13.648 -15.727 1 96.12 227 GLU A O 1
ATOM 1813 N N . ASP A 1 228 ? -15.156 -14.172 -16.484 1 96.5 228 ASP A N 1
ATOM 1814 C CA . ASP A 1 228 ? -15.078 -15.562 -16.047 1 96.5 228 ASP A CA 1
ATOM 1815 C C . ASP A 1 228 ? -14.016 -16.328 -16.844 1 96.5 228 ASP A C 1
ATOM 1817 O O . ASP A 1 228 ? -13.734 -15.984 -18 1 96.5 228 ASP A O 1
ATOM 1821 N N . SER A 1 229 ? -13.508 -17.25 -16.203 1 96.81 229 SER A N 1
ATOM 1822 C CA . SER A 1 229 ? -12.477 -18.062 -16.844 1 96.81 229 SER A CA 1
ATOM 1823 C C . SER A 1 229 ? -12.648 -19.547 -16.516 1 96.81 229 SER A C 1
ATOM 1825 O O . SER A 1 229 ? -13.031 -19.891 -15.391 1 96.81 229 SER A O 1
ATOM 1827 N N . PRO A 1 230 ? -12.375 -20.359 -17.484 1 96.31 230 PRO A N 1
ATOM 1828 C CA . PRO A 1 230 ? -12.352 -21.797 -17.172 1 96.31 230 PRO A CA 1
ATOM 1829 C C . PRO A 1 230 ? -11.242 -22.172 -16.188 1 96.31 230 PRO A C 1
ATOM 1831 O O . PRO A 1 230 ? -11.227 -23.281 -15.664 1 96.31 230 PRO A O 1
ATOM 1834 N N . TYR A 1 231 ? -10.328 -21.188 -15.922 1 96.69 231 TYR A N 1
ATOM 1835 C CA . TYR A 1 231 ? -9.211 -21.453 -15.023 1 96.69 231 TYR A CA 1
ATOM 1836 C C . TYR A 1 231 ? -9.523 -20.984 -13.609 1 96.69 231 TYR A C 1
ATOM 1838 O O . TYR A 1 231 ? -8.703 -21.141 -12.703 1 96.69 231 TYR A O 1
ATOM 1846 N N . ASP A 1 232 ? -10.734 -20.359 -13.414 1 96 232 ASP A N 1
ATOM 1847 C CA . ASP A 1 232 ? -11.148 -19.953 -12.07 1 96 232 ASP A CA 1
ATOM 1848 C C . ASP A 1 232 ? -11.297 -21.172 -11.156 1 96 232 ASP A C 1
ATOM 1850 O O . ASP A 1 232 ? -11.43 -22.297 -11.625 1 96 232 ASP A O 1
ATOM 1854 N N . PRO A 1 233 ? -11.242 -20.969 -9.828 1 93.5 233 PRO A N 1
ATOM 1855 C CA . PRO A 1 233 ? -11.469 -22.078 -8.891 1 93.5 233 PRO A CA 1
ATOM 1856 C C . PRO A 1 233 ? -12.781 -22.797 -9.148 1 93.5 233 PRO A C 1
ATOM 1858 O O . PRO A 1 233 ? -13.758 -22.188 -9.602 1 93.5 233 PRO A O 1
ATOM 1861 N N . ILE A 1 234 ? -12.719 -24.062 -8.828 1 92.31 234 ILE A N 1
ATOM 1862 C CA . ILE A 1 234 ? -13.922 -24.875 -8.992 1 92.31 234 ILE A CA 1
ATOM 1863 C C . ILE A 1 234 ? -14.906 -24.578 -7.859 1 92.31 234 ILE A C 1
ATOM 1865 O O . ILE A 1 234 ? -14.516 -24.516 -6.691 1 92.31 234 ILE A O 1
ATOM 1869 N N . GLY A 1 235 ? -16.141 -24.422 -8.227 1 90.44 235 GLY A N 1
ATOM 1870 C CA . GLY A 1 235 ? -17.172 -24.156 -7.23 1 90.44 235 GLY A CA 1
ATOM 1871 C C . GLY A 1 235 ? -17.547 -25.391 -6.422 1 90.44 235 GLY A C 1
ATOM 1872 O O . GLY A 1 235 ? -17.109 -26.5 -6.73 1 90.44 235 GLY A O 1
ATOM 1873 N N . VAL A 1 236 ? -18.359 -25.203 -5.43 1 88.56 236 VAL A N 1
ATOM 1874 C CA . VAL A 1 236 ? -18.797 -26.25 -4.508 1 88.56 236 VAL A CA 1
ATOM 1875 C C . VAL A 1 236 ? -19.578 -27.328 -5.273 1 88.56 236 VAL A C 1
ATOM 1877 O O . VAL A 1 236 ? -19.5 -28.516 -4.941 1 88.56 236 VAL A O 1
ATOM 1880 N N . ASP A 1 237 ? -20.219 -26.922 -6.289 1 88.5 237 ASP A N 1
ATOM 1881 C CA . ASP A 1 237 ? -21.031 -27.844 -7.07 1 88.5 237 ASP A CA 1
ATOM 1882 C C . ASP A 1 237 ? -20.156 -28.781 -7.902 1 88.5 237 ASP A C 1
ATOM 1884 O O . ASP A 1 237 ? -20.641 -29.75 -8.469 1 88.5 237 ASP A O 1
ATOM 1888 N N . GLU A 1 238 ? -18.875 -28.406 -8.07 1 87.81 238 GLU A N 1
ATOM 1889 C CA . GLU A 1 238 ? -17.891 -29.188 -8.812 1 87.81 238 GLU A CA 1
ATOM 1890 C C . GLU A 1 238 ? -18.25 -29.281 -10.289 1 87.81 238 GLU A C 1
ATOM 1892 O O . GLU A 1 238 ? -17.828 -30.219 -10.977 1 87.81 238 GLU A O 1
ATOM 1897 N N . LYS A 1 239 ? -19.109 -28.359 -10.773 1 91.81 239 LYS A N 1
ATOM 1898 C CA . LYS A 1 239 ? -19.547 -28.391 -12.164 1 91.81 239 LYS A CA 1
ATOM 1899 C C . LYS A 1 239 ? -19.203 -27.094 -12.883 1 91.81 239 LYS A C 1
ATOM 1901 O O . LYS A 1 239 ? -19.156 -27.047 -14.117 1 91.81 239 LYS A O 1
ATOM 1906 N N . SER A 1 240 ? -18.953 -26.109 -12.07 1 92.81 240 SER A N 1
ATOM 1907 C CA . SER A 1 240 ? -18.656 -24.797 -12.633 1 92.81 240 SER A CA 1
ATOM 1908 C C . SER A 1 240 ? -17.516 -24.109 -11.875 1 92.81 240 SER A C 1
ATOM 1910 O O . SER A 1 240 ? -17.094 -24.594 -10.828 1 92.81 240 SER A O 1
ATOM 1912 N N . THR A 1 241 ? -16.969 -23.141 -12.492 1 93.94 241 THR A N 1
ATOM 1913 C CA . THR A 1 241 ? -15.945 -22.344 -11.82 1 93.94 241 THR A CA 1
ATOM 1914 C C . THR A 1 241 ? -16.562 -21.109 -11.172 1 93.94 241 THR A C 1
ATOM 1916 O O . THR A 1 241 ? -17.703 -20.75 -11.469 1 93.94 241 THR A O 1
ATOM 1919 N N . VAL A 1 242 ? -15.883 -20.562 -10.25 1 93.44 242 VAL A N 1
ATOM 1920 C CA . VAL A 1 242 ? -16.328 -19.375 -9.539 1 93.44 242 VAL A CA 1
ATOM 1921 C C . VAL A 1 242 ? -15.305 -18.25 -9.711 1 93.44 242 VAL A C 1
ATOM 1923 O O . VAL A 1 242 ? -14.133 -18.406 -9.359 1 93.44 242 VAL A O 1
ATOM 1926 N N . ASN A 1 243 ? -15.734 -17.156 -10.312 1 95.25 243 ASN A N 1
ATOM 1927 C CA . ASN A 1 243 ? -14.898 -15.961 -10.43 1 95.25 243 ASN A CA 1
ATOM 1928 C C . ASN A 1 243 ? -14.727 -15.258 -9.086 1 95.25 243 ASN A C 1
ATOM 1930 O O . ASN A 1 243 ? -15.688 -14.727 -8.531 1 95.25 243 ASN A O 1
ATOM 1934 N N . VAL A 1 244 ? -13.5 -15.227 -8.578 1 93.5 244 VAL A N 1
ATOM 1935 C CA . VAL A 1 244 ? -13.266 -14.711 -7.23 1 93.5 244 VAL A CA 1
ATOM 1936 C C . VAL A 1 244 ? -12.609 -13.336 -7.309 1 93.5 244 VAL A C 1
ATOM 1938 O O . VAL A 1 244 ? -12.055 -12.852 -6.32 1 93.5 244 VAL A O 1
ATOM 1941 N N . SER A 1 245 ? -12.617 -12.648 -8.453 1 93.69 245 SER A N 1
ATOM 1942 C CA . SER A 1 245 ? -11.938 -11.375 -8.656 1 93.69 245 SER A CA 1
ATOM 1943 C C . SER A 1 245 ? -12.492 -10.297 -7.723 1 93.69 245 SER A C 1
ATOM 1945 O O . SER A 1 245 ? -11.766 -9.391 -7.316 1 93.69 245 SER A O 1
ATOM 1947 N N . ASN A 1 246 ? -13.75 -10.469 -7.289 1 87.75 246 ASN A N 1
ATOM 1948 C CA . ASN A 1 246 ? -14.391 -9.438 -6.477 1 87.75 246 ASN A CA 1
ATOM 1949 C C . ASN A 1 246 ? -14.625 -9.922 -5.047 1 87.75 246 ASN A C 1
ATOM 1951 O O . ASN A 1 246 ? -15.398 -9.32 -4.301 1 87.75 246 ASN A O 1
ATOM 1955 N N . TRP A 1 247 ? -13.938 -11.023 -4.77 1 85.25 247 TRP A N 1
ATOM 1956 C CA . TRP A 1 247 ? -14.133 -11.539 -3.42 1 85.25 247 TRP A CA 1
ATOM 1957 C C . TRP A 1 247 ? -13.367 -10.703 -2.4 1 85.25 247 TRP A C 1
ATOM 1959 O O . TRP A 1 247 ? -12.242 -10.266 -2.66 1 85.25 247 TRP A O 1
ATOM 1969 N N . ASN A 1 248 ? -14.094 -10.398 -1.345 1 74.69 248 ASN A N 1
ATOM 1970 C CA . ASN A 1 248 ? -13.438 -9.773 -0.203 1 74.69 248 ASN A CA 1
ATOM 1971 C C . ASN A 1 248 ? -12.938 -10.812 0.796 1 74.69 248 ASN A C 1
ATOM 1973 O O . ASN A 1 248 ? -13.734 -11.445 1.495 1 74.69 248 ASN A O 1
ATOM 1977 N N . PHE A 1 249 ? -11.773 -11.102 0.794 1 67 249 PHE A N 1
ATOM 1978 C CA . PHE A 1 249 ? -11.195 -12.133 1.641 1 67 249 PHE A CA 1
ATOM 1979 C C . PHE A 1 249 ? -10.977 -11.617 3.059 1 67 249 PHE A C 1
ATOM 1981 O O . PHE A 1 249 ? -10.5 -12.344 3.926 1 67 249 PHE A O 1
ATOM 1988 N N . GLN A 1 250 ? -11.383 -10.32 3.217 1 63.34 250 GLN A N 1
ATOM 1989 C CA . GLN A 1 250 ? -11.273 -9.766 4.562 1 63.34 250 GLN A CA 1
ATOM 1990 C C . GLN A 1 250 ? -12.516 -10.102 5.391 1 63.34 250 GLN A C 1
ATOM 1992 O O . GLN A 1 250 ? -13.641 -9.875 4.945 1 63.34 250 GLN A O 1
ATOM 1997 N N . GLU A 1 251 ? -12.594 -11.227 6.195 1 57.19 251 GLU A N 1
ATOM 1998 C CA . GLU A 1 251 ? -13.75 -11.727 6.93 1 57.19 251 GLU A CA 1
ATOM 1999 C C . GLU A 1 251 ? -14.367 -10.633 7.797 1 57.19 251 GLU A C 1
ATOM 2001 O O . GLU A 1 251 ? -15.586 -10.562 7.945 1 57.19 251 GLU A O 1
ATOM 2006 N N . ASP A 1 252 ? -13.578 -9.633 8.328 1 55.53 252 ASP A N 1
ATOM 2007 C CA . ASP A 1 252 ? -14.078 -9.078 9.586 1 55.53 252 ASP A CA 1
ATOM 2008 C C . ASP A 1 252 ? -14.68 -7.688 9.367 1 55.53 252 ASP A C 1
ATOM 2010 O O . ASP A 1 252 ? -15.438 -7.195 10.203 1 55.53 252 ASP A O 1
ATOM 2014 N N . PHE A 1 253 ? -14.32 -7.074 8.203 1 65.75 253 PHE A N 1
ATOM 2015 C CA . PHE A 1 253 ? -14.844 -5.715 8.203 1 65.75 253 PHE A CA 1
ATOM 2016 C C . PHE A 1 253 ? -15.578 -5.418 6.898 1 65.75 253 PHE A C 1
ATOM 2018 O O . PHE A 1 253 ? -15.086 -5.734 5.816 1 65.75 253 PHE A O 1
ATOM 2025 N N . GLN A 1 254 ? -16.859 -5.125 7.102 1 70.25 254 GLN A N 1
ATOM 2026 C CA . GLN A 1 254 ? -17.656 -4.684 5.957 1 70.25 254 GLN A CA 1
ATOM 2027 C C . GLN A 1 254 ? -17.438 -3.197 5.688 1 70.25 254 GLN A C 1
ATOM 2029 O O . GLN A 1 254 ? -17.797 -2.355 6.512 1 70.25 254 GLN A O 1
ATOM 2034 N N . TRP A 1 255 ? -16.719 -2.889 4.68 1 77.38 255 TRP A N 1
ATOM 2035 C CA . TRP A 1 255 ? -16.406 -1.503 4.348 1 77.38 255 TRP A CA 1
ATOM 2036 C C . TRP A 1 255 ? -17.5 -0.898 3.469 1 77.38 255 TRP A C 1
ATOM 2038 O O . TRP A 1 255 ? -17.297 0.161 2.867 1 77.38 255 TRP A O 1
ATOM 2048 N N . ASP A 1 256 ? -18.719 -1.35 3.543 1 74.56 256 ASP A N 1
ATOM 2049 C CA . ASP A 1 256 ? -19.766 -0.849 2.666 1 74.56 256 ASP A CA 1
ATOM 2050 C C . ASP A 1 256 ? -20.25 0.535 3.107 1 74.56 256 ASP A C 1
ATOM 2052 O O . ASP A 1 256 ? -20.359 0.804 4.305 1 74.56 256 ASP A O 1
ATOM 2056 N N . MET B 1 1 ? 1.837 12.133 -14.25 1 80.31 1 MET B N 1
ATOM 2057 C CA . MET B 1 1 ? 1.68 11.344 -13.031 1 80.31 1 MET B CA 1
ATOM 2058 C C . MET B 1 1 ? 2.143 12.133 -11.812 1 80.31 1 MET B C 1
ATOM 2060 O O . MET B 1 1 ? 2.832 13.148 -11.945 1 80.31 1 MET B O 1
ATOM 2064 N N . VAL B 1 2 ? 1.691 11.656 -10.688 1 90.31 2 VAL B N 1
ATOM 2065 C CA . VAL B 1 2 ? 2.129 12.297 -9.453 1 90.31 2 VAL B CA 1
ATOM 2066 C C . VAL B 1 2 ? 3.65 12.227 -9.344 1 90.31 2 VAL B C 1
ATOM 2068 O O . VAL B 1 2 ? 4.254 11.203 -9.68 1 90.31 2 VAL B O 1
ATOM 2071 N N . GLY B 1 3 ? 4.301 13.328 -9.016 1 90.12 3 GLY B N 1
ATOM 2072 C CA . GLY B 1 3 ? 5.746 13.406 -8.859 1 90.12 3 GLY B CA 1
ATOM 2073 C C . GLY B 1 3 ? 6.18 13.531 -7.414 1 90.12 3 GLY B C 1
ATOM 2074 O O . GLY B 1 3 ? 5.344 13.609 -6.512 1 90.12 3 GLY B O 1
ATOM 2075 N N . PRO B 1 4 ? 7.445 13.578 -7.285 1 91 4 PRO B N 1
ATOM 2076 C CA . PRO B 1 4 ? 8.5 13.203 -8.234 1 91 4 PRO B CA 1
ATOM 2077 C C . PRO B 1 4 ? 8.43 11.742 -8.648 1 91 4 PRO B C 1
ATOM 2079 O O . PRO B 1 4 ? 7.887 10.906 -7.914 1 91 4 PRO B O 1
ATOM 2082 N N . VAL B 1 5 ? 9.023 11.492 -9.711 1 91 5 VAL B N 1
ATOM 2083 C CA . VAL B 1 5 ? 9.016 10.117 -10.203 1 91 5 VAL B CA 1
ATOM 2084 C C . VAL B 1 5 ? 9.945 9.258 -9.344 1 91 5 VAL B C 1
ATOM 2086 O O . VAL B 1 5 ? 11.102 9.625 -9.109 1 91 5 VAL B O 1
ATOM 2089 N N . ARG B 1 6 ? 9.445 8.18 -8.789 1 95.88 6 ARG B N 1
ATOM 2090 C CA . ARG B 1 6 ? 10.18 7.203 -7.992 1 95.88 6 ARG B CA 1
ATOM 2091 C C . ARG B 1 6 ? 10.32 5.883 -8.742 1 95.88 6 ARG B C 1
ATOM 2093 O O . ARG B 1 6 ? 9.539 5.586 -9.648 1 95.88 6 ARG B O 1
ATOM 2100 N N . PRO B 1 7 ? 11.445 5.113 -8.391 1 96.56 7 PRO B N 1
ATOM 2101 C CA . PRO B 1 7 ? 11.453 3.736 -8.891 1 96.56 7 PRO B CA 1
ATOM 2102 C C . PRO B 1 7 ? 10.156 2.988 -8.578 1 96.56 7 PRO B C 1
ATOM 2104 O O . PRO B 1 7 ? 9.586 3.17 -7.5 1 96.56 7 PRO B O 1
ATOM 2107 N N . GLN B 1 8 ? 9.719 2.221 -9.523 1 97 8 GLN B N 1
ATOM 2108 C CA . GLN B 1 8 ? 8.508 1.436 -9.328 1 97 8 GLN B CA 1
ATOM 2109 C C . GLN B 1 8 ? 8.836 -0.027 -9.047 1 97 8 GLN B C 1
ATOM 2111 O O . GLN B 1 8 ? 9.578 -0.657 -9.797 1 97 8 GLN B O 1
ATOM 2116 N N . PHE B 1 9 ? 8.406 -0.541 -7.945 1 98.62 9 PHE B N 1
ATOM 2117 C CA . PHE B 1 9 ? 8.414 -1.963 -7.625 1 98.62 9 PHE B CA 1
ATOM 2118 C C . PHE B 1 9 ? 7.035 -2.572 -7.852 1 98.62 9 PHE B C 1
ATOM 2120 O O . PHE B 1 9 ? 6.062 -2.184 -7.203 1 98.62 9 PHE B O 1
ATOM 2127 N N . VAL B 1 10 ? 6.953 -3.521 -8.742 1 98.75 10 VAL B N 1
ATOM 2128 C CA . VAL B 1 10 ? 5.66 -4.105 -9.086 1 98.75 10 VAL B CA 1
ATOM 2129 C C . VAL B 1 10 ? 5.543 -5.5 -8.469 1 98.75 10 VAL B C 1
ATOM 2131 O O . VAL B 1 10 ? 6.438 -6.332 -8.633 1 98.75 10 VAL B O 1
ATOM 2134 N N . LEU B 1 11 ? 4.5 -5.695 -7.664 1 98.94 11 LEU B N 1
ATOM 2135 C CA . LEU B 1 11 ? 4.133 -7.023 -7.18 1 98.94 11 LEU B CA 1
ATOM 2136 C C . LEU B 1 11 ? 3.148 -7.699 -8.133 1 98.94 11 LEU B C 1
ATOM 2138 O O . LEU B 1 11 ? 2.02 -7.234 -8.297 1 98.94 11 LEU B O 1
ATOM 2142 N N . PHE B 1 12 ? 3.598 -8.75 -8.758 1 98.88 12 PHE B N 1
ATOM 2143 C CA . PHE B 1 12 ? 2.812 -9.398 -9.797 1 98.88 12 PHE B CA 1
ATOM 2144 C C . PHE B 1 12 ? 2.541 -10.859 -9.438 1 98.88 12 PHE B C 1
ATOM 2146 O O . PHE B 1 12 ? 3.475 -11.641 -9.25 1 98.88 12 PHE B O 1
ATOM 2153 N N . GLY B 1 13 ? 1.25 -11.156 -9.328 1 98.75 13 GLY B N 1
ATOM 2154 C CA . GLY B 1 13 ? 0.994 -12.547 -9.008 1 98.75 13 GLY B CA 1
ATOM 2155 C C . GLY B 1 13 ? -0.46 -12.828 -8.672 1 98.75 13 GLY B C 1
ATOM 2156 O O . GLY B 1 13 ? -1.343 -12.039 -9.016 1 98.75 13 GLY B O 1
ATOM 2157 N N . SER B 1 14 ? -0.733 -13.961 -8.078 1 98.19 14 SER B N 1
ATOM 2158 C CA . SER B 1 14 ? -2.082 -14.414 -7.762 1 98.19 14 SER B CA 1
ATOM 2159 C C . SER B 1 14 ? -2.551 -13.875 -6.418 1 98.19 14 SER B C 1
ATOM 2161 O O . SER B 1 14 ? -2.383 -12.688 -6.133 1 98.19 14 SER B O 1
ATOM 2163 N N . SER B 1 15 ? -3.221 -14.68 -5.574 1 97.38 15 SER B N 1
ATOM 2164 C CA . SER B 1 15 ? -3.865 -14.188 -4.363 1 97.38 15 SER B CA 1
ATOM 2165 C C . SER B 1 15 ? -2.836 -13.875 -3.279 1 97.38 15 SER B C 1
ATOM 2167 O O . SER B 1 15 ? -3.043 -12.977 -2.461 1 97.38 15 SER B O 1
ATOM 2169 N N . ILE B 1 16 ? -1.722 -14.562 -3.211 1 97.94 16 ILE B N 1
ATOM 2170 C CA . ILE B 1 16 ? -0.671 -14.273 -2.242 1 97.94 16 ILE B CA 1
ATOM 2171 C C . ILE B 1 16 ? -0.168 -12.852 -2.434 1 97.94 16 ILE B C 1
ATOM 2173 O O . ILE B 1 16 ? 0.191 -12.172 -1.464 1 97.94 16 ILE B O 1
ATOM 2177 N N . VAL B 1 17 ? -0.222 -12.414 -3.678 1 98.69 17 VAL B N 1
ATOM 2178 C CA . VAL B 1 17 ? 0.214 -11.062 -4.012 1 98.69 17 VAL B CA 1
ATOM 2179 C C . VAL B 1 17 ? -0.937 -10.078 -3.801 1 98.69 17 VAL B C 1
ATOM 2181 O O . VAL B 1 17 ? -0.777 -9.062 -3.119 1 98.69 17 VAL B O 1
ATOM 2184 N N . GLN B 1 18 ? -2.121 -10.352 -4.32 1 98.06 18 GLN B N 1
ATOM 2185 C CA . GLN B 1 18 ? -3.234 -9.414 -4.191 1 98.06 18 GLN B CA 1
ATOM 2186 C C . GLN B 1 18 ? -3.539 -9.125 -2.725 1 98.06 18 GLN B C 1
ATOM 2188 O O . GLN B 1 18 ? -3.871 -7.988 -2.369 1 98.06 18 GLN B O 1
ATOM 2193 N N . LEU B 1 19 ? -3.379 -10.125 -1.9 1 97.38 19 LEU B N 1
ATOM 2194 C CA . LEU B 1 19 ? -3.785 -10.008 -0.504 1 97.38 19 LEU B CA 1
ATOM 2195 C C . LEU B 1 19 ? -2.602 -9.602 0.371 1 97.38 19 LEU B C 1
ATOM 2197 O O . LEU B 1 19 ? -2.662 -9.727 1.597 1 97.38 19 LEU B O 1
ATOM 2201 N N . SER B 1 20 ? -1.541 -9.094 -0.268 1 98.19 20 SER B N 1
ATOM 2202 C CA . SER B 1 20 ? -0.335 -8.734 0.472 1 98.19 20 SER B CA 1
ATOM 2203 C C . SER B 1 20 ? -0.526 -7.434 1.242 1 98.19 20 SER B C 1
ATOM 2205 O O . SER B 1 20 ? 0.397 -6.957 1.906 1 98.19 20 SER B O 1
ATOM 2207 N N . TYR B 1 21 ? -1.708 -6.871 1.244 1 97.31 21 TYR B N 1
ATOM 2208 C CA . TYR B 1 21 ? -1.975 -5.656 2.004 1 97.31 21 TYR B CA 1
ATOM 2209 C C . TYR B 1 21 ? -2.945 -5.93 3.146 1 97.31 21 TYR B C 1
ATOM 2211 O O . TYR B 1 21 ? -3.271 -5.023 3.92 1 97.31 21 TYR B O 1
ATOM 2219 N N . ASN B 1 22 ? -3.322 -7.125 3.209 1 94 22 ASN B N 1
ATOM 2220 C CA . ASN B 1 22 ? -4.148 -7.566 4.328 1 94 22 ASN B CA 1
ATOM 2221 C C . ASN B 1 22 ? -3.297 -8.078 5.484 1 94 22 ASN B C 1
ATOM 2223 O O . ASN B 1 22 ? -2.186 -8.57 5.277 1 94 22 ASN B O 1
ATOM 2227 N N . ASP B 1 23 ? -3.803 -7.922 6.809 1 92.75 23 ASP B N 1
ATOM 2228 C CA . ASP B 1 23 ? -3.205 -8.539 7.988 1 92.75 23 ASP B CA 1
ATOM 2229 C C . ASP B 1 23 ? -1.71 -8.234 8.07 1 92.75 23 ASP B C 1
ATOM 2231 O O . ASP B 1 23 ? -0.887 -9.148 8.133 1 92.75 23 ASP B O 1
ATOM 2235 N N . GLU B 1 24 ? -1.377 -6.98 8.008 1 94.38 24 GLU B N 1
ATOM 2236 C CA . GLU B 1 24 ? 0.029 -6.586 8.016 1 94.38 24 GLU B CA 1
ATOM 2237 C C . GLU B 1 24 ? 0.835 -7.387 7 1 94.38 24 GLU B C 1
ATOM 2239 O O . GLU B 1 24 ? 1.854 -7.992 7.344 1 94.38 24 GLU B O 1
ATOM 2244 N N . GLY B 1 25 ? 0.289 -7.418 5.762 1 97.31 25 GLY B N 1
ATOM 2245 C CA . GLY B 1 25 ? 0.862 -8.234 4.703 1 97.31 25 GLY B CA 1
ATOM 2246 C C . GLY B 1 25 ? 2.189 -7.707 4.195 1 97.31 25 GLY B C 1
ATOM 2247 O O . GLY B 1 25 ? 2.58 -6.582 4.512 1 97.31 25 GLY B O 1
ATOM 2248 N N . TRP B 1 26 ? 2.877 -8.508 3.416 1 98.5 26 TRP B N 1
ATOM 2249 C CA . TRP B 1 26 ? 4.238 -8.188 3.002 1 98.5 26 TRP B CA 1
ATOM 2250 C C . TRP B 1 26 ? 4.254 -7.012 2.035 1 98.5 26 TRP B C 1
ATOM 2252 O O . TRP B 1 26 ? 5.223 -6.246 1.994 1 98.5 26 TRP B O 1
ATOM 2262 N N . GLY B 1 27 ? 3.164 -6.773 1.217 1 98.69 27 GLY B N 1
ATOM 2263 C CA . GLY B 1 27 ? 3.059 -5.562 0.419 1 98.69 27 GLY B CA 1
ATOM 2264 C C . GLY B 1 27 ? 2.967 -4.301 1.257 1 98.69 27 GLY B C 1
ATOM 2265 O O . GLY B 1 27 ? 3.557 -3.273 0.91 1 98.69 27 GLY B O 1
ATOM 2266 N N . SER B 1 28 ? 2.199 -4.406 2.348 1 98.06 28 SER B N 1
ATOM 2267 C CA . SER B 1 28 ? 2.09 -3.279 3.27 1 98.06 28 SER B CA 1
ATOM 2268 C C . SER B 1 28 ? 3.439 -2.943 3.895 1 98.06 28 SER B C 1
ATOM 2270 O O . SER B 1 28 ? 3.832 -1.775 3.951 1 98.06 28 SER B O 1
ATOM 2272 N N . ILE B 1 29 ? 4.121 -3.939 4.34 1 97 29 ILE B N 1
ATOM 2273 C CA . ILE B 1 29 ? 5.418 -3.75 4.98 1 97 29 ILE B CA 1
ATOM 2274 C C . ILE B 1 29 ? 6.395 -3.115 3.994 1 97 29 ILE B C 1
ATOM 2276 O O . ILE B 1 29 ? 7.098 -2.16 4.332 1 97 29 ILE B O 1
ATOM 2280 N N . LEU B 1 30 ? 6.418 -3.623 2.771 1 98 30 LEU B N 1
ATOM 2281 C CA . LEU B 1 30 ? 7.301 -3.057 1.76 1 98 30 LEU B CA 1
ATOM 2282 C C . LEU B 1 30 ? 6.961 -1.593 1.496 1 98 30 LEU B C 1
ATOM 2284 O O . LEU B 1 30 ? 7.855 -0.751 1.39 1 98 30 LEU B O 1
ATOM 2288 N N . THR B 1 31 ? 5.664 -1.308 1.369 1 98.06 31 THR B N 1
ATOM 2289 C CA . THR B 1 31 ? 5.246 0.062 1.09 1 98.06 31 THR B CA 1
ATOM 2290 C C . THR B 1 31 ? 5.707 1.005 2.197 1 98.06 31 THR B C 1
ATOM 2292 O O . THR B 1 31 ? 6.156 2.119 1.925 1 98.06 31 THR B O 1
ATOM 2295 N N . ASN B 1 32 ? 5.621 0.546 3.389 1 96.38 32 ASN B N 1
ATOM 2296 C CA . ASN B 1 32 ? 6.082 1.347 4.52 1 96.38 32 ASN B CA 1
ATOM 2297 C C . ASN B 1 32 ? 7.594 1.55 4.484 1 96.38 32 ASN B C 1
ATOM 2299 O O . ASN B 1 32 ? 8.078 2.67 4.648 1 96.38 32 ASN B O 1
ATOM 2303 N N . LEU B 1 33 ? 8.352 0.522 4.223 1 95.44 33 LEU B N 1
ATOM 2304 C CA . LEU B 1 33 ? 9.812 0.567 4.223 1 95.44 33 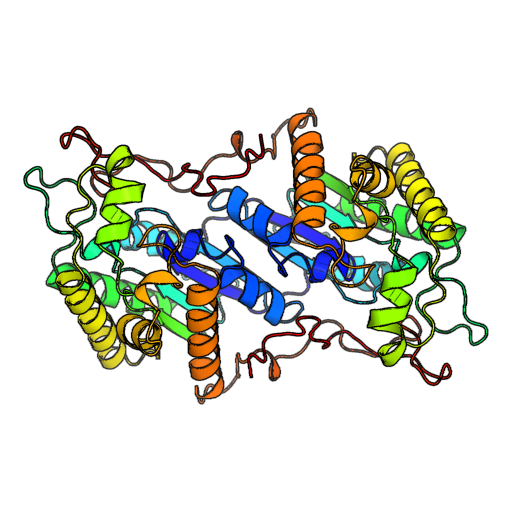LEU B CA 1
ATOM 2305 C C . LEU B 1 33 ? 10.328 1.474 3.107 1 95.44 33 LEU B C 1
ATOM 2307 O O . LEU B 1 33 ? 11.328 2.174 3.283 1 95.44 33 LEU B O 1
ATOM 2311 N N . TYR B 1 34 ? 9.625 1.436 2.014 1 96.75 34 TYR B N 1
ATOM 2312 C CA . TYR B 1 34 ? 10.125 2.133 0.838 1 96.75 34 TYR B CA 1
ATOM 2313 C C . TYR B 1 34 ? 9.445 3.486 0.671 1 96.75 34 TYR B C 1
ATOM 2315 O O . TYR B 1 34 ? 9.578 4.129 -0.373 1 96.75 34 TYR B O 1
ATOM 2323 N N . ALA B 1 35 ? 8.695 3.857 1.725 1 96.56 35 ALA B N 1
ATOM 2324 C CA . ALA B 1 35 ? 8.109 5.195 1.674 1 96.56 35 ALA B CA 1
ATOM 2325 C C . ALA B 1 35 ? 9.172 6.242 1.336 1 96.56 35 ALA B C 1
ATOM 2327 O O . ALA B 1 35 ? 10.273 6.215 1.884 1 96.56 35 ALA B O 1
ATOM 2328 N N . ARG B 1 36 ? 8.867 7.18 0.322 1 97.06 36 ARG B N 1
ATOM 2329 C CA . ARG B 1 36 ? 9.711 8.281 -0.134 1 97.06 36 ARG B CA 1
ATOM 2330 C C . ARG B 1 36 ? 10.867 7.77 -0.988 1 97.06 36 ARG B C 1
ATOM 2332 O O . ARG B 1 36 ? 11.703 8.547 -1.438 1 97.06 36 ARG B O 1
ATOM 2339 N N . LYS B 1 37 ? 10.898 6.453 -1.208 1 97.06 37 LYS B N 1
ATOM 2340 C CA . LYS B 1 37 ? 12.031 5.887 -1.939 1 97.06 37 LYS B CA 1
ATOM 2341 C C . LYS B 1 37 ? 11.57 5.219 -3.23 1 97.06 37 LYS B C 1
ATOM 2343 O O . LYS B 1 37 ? 12.18 5.406 -4.285 1 97.06 37 LYS B O 1
ATOM 2348 N N . ALA B 1 38 ? 10.477 4.488 -3.154 1 97.69 38 ALA B N 1
ATOM 2349 C CA . ALA B 1 38 ? 9.914 3.766 -4.293 1 97.69 38 ALA B CA 1
ATOM 2350 C C . ALA B 1 38 ? 8.398 3.652 -4.172 1 97.69 38 ALA B C 1
ATOM 2352 O O . ALA B 1 38 ? 7.852 3.695 -3.064 1 97.69 38 ALA B O 1
ATOM 2353 N N . ASP B 1 39 ? 7.758 3.576 -5.289 1 97.75 39 ASP B N 1
ATOM 2354 C CA . ASP B 1 39 ? 6.332 3.264 -5.32 1 97.75 39 ASP B CA 1
ATOM 2355 C C . ASP B 1 39 ? 6.102 1.765 -5.504 1 97.75 39 ASP B C 1
ATOM 2357 O O . ASP B 1 39 ? 6.617 1.164 -6.449 1 97.75 39 ASP B O 1
ATOM 2361 N N . ILE B 1 40 ? 5.383 1.174 -4.605 1 98.44 40 ILE B N 1
ATOM 2362 C CA . ILE B 1 40 ? 4.988 -0.227 -4.711 1 98.44 40 ILE B CA 1
ATOM 2363 C C . ILE B 1 40 ? 3.643 -0.333 -5.422 1 98.44 40 ILE B C 1
ATOM 2365 O O . ILE B 1 40 ? 2.646 0.233 -4.969 1 98.44 40 ILE B O 1
ATOM 2369 N N . ILE B 1 41 ? 3.613 -1.021 -6.539 1 98.06 41 ILE B N 1
ATOM 2370 C CA . ILE B 1 41 ? 2.42 -1.127 -7.367 1 98.06 41 ILE B CA 1
ATOM 2371 C C . ILE B 1 41 ? 1.893 -2.559 -7.336 1 98.06 41 ILE B C 1
ATOM 2373 O O . ILE B 1 41 ? 2.641 -3.508 -7.582 1 98.06 41 ILE B O 1
ATOM 2377 N N . LEU B 1 42 ? 0.621 -2.699 -7.02 1 98.56 42 LEU B N 1
ATOM 2378 C CA . LEU B 1 42 ? 0.006 -4.008 -6.84 1 98.56 42 LEU B CA 1
ATOM 2379 C C . LEU B 1 42 ? -0.647 -4.484 -8.133 1 98.56 42 LEU B C 1
ATOM 2381 O O . LEU B 1 42 ? -1.579 -3.85 -8.633 1 98.56 42 LEU B O 1
ATOM 2385 N N . ARG B 1 43 ? -0.132 -5.52 -8.664 1 98.62 43 ARG B N 1
ATOM 2386 C CA . ARG B 1 43 ? -0.743 -6.27 -9.758 1 98.62 43 ARG B CA 1
ATOM 2387 C C . ARG B 1 43 ? -0.98 -7.723 -9.367 1 98.62 43 ARG B C 1
ATOM 2389 O O . ARG B 1 43 ? -0.443 -8.641 -9.992 1 98.62 43 ARG B O 1
ATOM 2396 N N . GLY B 1 44 ? -1.788 -7.883 -8.328 1 98.19 44 GLY B N 1
ATOM 2397 C CA . GLY B 1 44 ? -2.217 -9.188 -7.844 1 98.19 44 GLY B CA 1
ATOM 2398 C C . GLY B 1 44 ? -3.598 -9.578 -8.328 1 98.19 44 GLY B C 1
ATOM 2399 O O . GLY B 1 44 ? -4.492 -8.742 -8.422 1 98.19 44 GLY B O 1
ATOM 2400 N N . TYR B 1 45 ? -3.791 -10.883 -8.609 1 98.06 45 TYR B N 1
ATOM 2401 C CA . TYR B 1 45 ? -5.027 -11.383 -9.203 1 98.06 45 TYR B CA 1
ATOM 2402 C C . TYR B 1 45 ? -5.461 -12.688 -8.555 1 98.06 45 TYR B C 1
ATOM 2404 O O . TYR B 1 45 ? -4.93 -13.758 -8.883 1 98.06 45 TYR B O 1
ATOM 2412 N N . CYS B 1 46 ? -6.438 -12.609 -7.73 1 97.06 46 CYS B N 1
ATOM 2413 C CA . CYS B 1 46 ? -6.906 -13.758 -6.957 1 97.06 46 CYS B CA 1
ATOM 2414 C C . CYS B 1 46 ? -7.348 -14.891 -7.875 1 97.06 46 CYS B C 1
ATOM 2416 O O . CYS B 1 46 ? -8.094 -14.672 -8.828 1 97.06 46 CYS B O 1
ATOM 2418 N N . GLY B 1 47 ? -6.871 -16.047 -7.578 1 96.19 47 GLY B N 1
ATOM 2419 C CA . GLY B 1 47 ? -7.305 -17.25 -8.266 1 96.19 47 GLY B CA 1
ATOM 2420 C C . GLY B 1 47 ? -6.512 -17.531 -9.531 1 96.19 47 GLY B C 1
ATOM 2421 O O . GLY B 1 47 ? -6.656 -18.594 -10.141 1 96.19 47 GLY B O 1
ATOM 2422 N N . TRP B 1 48 ? -5.625 -16.578 -9.859 1 98.25 48 TRP B N 1
ATOM 2423 C CA . TRP B 1 48 ? -4.941 -16.734 -11.141 1 98.25 48 TRP B CA 1
ATOM 2424 C C . TRP B 1 48 ? -3.871 -17.812 -11.07 1 98.25 48 TRP B C 1
ATOM 2426 O O . TRP B 1 48 ? -3.242 -18 -10.031 1 98.25 48 TRP B O 1
ATOM 2436 N N . ASN B 1 49 ? -3.758 -18.531 -12.18 1 98.69 49 ASN B N 1
ATOM 2437 C CA . ASN B 1 49 ? -2.623 -19.406 -12.453 1 98.69 49 ASN B CA 1
ATOM 2438 C C . ASN B 1 49 ? -1.688 -18.797 -13.5 1 98.69 49 ASN B C 1
ATOM 2440 O O . ASN B 1 49 ? -1.88 -17.656 -13.93 1 98.69 49 ASN B O 1
ATOM 2444 N N . SER B 1 50 ? -0.65 -19.516 -13.859 1 98.81 50 SER B N 1
ATOM 2445 C CA . SER B 1 50 ? 0.358 -19 -14.781 1 98.81 50 SER B CA 1
ATOM 2446 C C . SER B 1 50 ? -0.216 -18.828 -16.188 1 98.81 50 SER B C 1
ATOM 2448 O O . SER B 1 50 ? 0.245 -17.984 -16.953 1 98.81 50 SER B O 1
ATOM 2450 N N . ARG B 1 51 ? -1.325 -19.609 -16.578 1 98.5 51 ARG B N 1
ATOM 2451 C CA . ARG B 1 51 ? -1.972 -19.469 -17.891 1 98.5 51 ARG B CA 1
ATOM 2452 C C . ARG B 1 51 ? -2.619 -18.094 -18.016 1 98.5 51 ARG B C 1
ATOM 2454 O O . ARG B 1 51 ? -2.436 -17.422 -19.031 1 98.5 51 ARG B O 1
ATOM 2461 N N . ARG B 1 52 ? -3.338 -17.766 -17 1 98.12 52 ARG B N 1
ATOM 2462 C CA . ARG B 1 52 ? -4.023 -16.484 -17.016 1 98.12 52 ARG B CA 1
ATOM 2463 C C . ARG B 1 52 ? -3.025 -15.328 -17.062 1 98.12 52 ARG B C 1
ATOM 2465 O O . ARG B 1 52 ? -3.246 -14.336 -17.766 1 98.12 52 ARG B O 1
ATOM 2472 N N . ALA B 1 53 ? -1.949 -15.461 -16.312 1 98.38 53 ALA B N 1
ATOM 2473 C CA . ALA B 1 53 ? -0.902 -14.445 -16.297 1 98.38 53 ALA B CA 1
ATOM 2474 C C . ALA B 1 53 ? -0.339 -14.211 -17.688 1 98.38 53 ALA B C 1
ATOM 2476 O O . ALA B 1 53 ? -0.17 -13.062 -18.109 1 98.38 53 ALA B O 1
ATOM 2477 N N . LEU B 1 54 ? -0.103 -15.258 -18.375 1 98.31 54 LEU B N 1
ATOM 2478 C CA . LEU B 1 54 ? 0.506 -15.172 -19.703 1 98.31 54 LEU B CA 1
ATOM 2479 C C . LEU B 1 54 ? -0.424 -14.461 -20.672 1 98.31 54 LEU B C 1
ATOM 2481 O O . LEU B 1 54 ? 0.037 -13.742 -21.562 1 98.31 54 LEU B O 1
ATOM 2485 N N . GLN B 1 55 ? -1.689 -14.648 -20.5 1 97.19 55 GLN B N 1
ATOM 2486 C CA . GLN B 1 55 ? -2.682 -14.102 -21.422 1 97.19 55 GLN B CA 1
ATOM 2487 C C . GLN B 1 55 ? -2.658 -12.578 -21.422 1 97.19 55 GLN B C 1
ATOM 2489 O O . GLN B 1 55 ? -3 -11.945 -22.438 1 97.19 55 GLN B O 1
ATOM 2494 N N . VAL B 1 56 ? -2.178 -12 -20.312 1 97.06 56 VAL B N 1
ATOM 2495 C CA . VAL B 1 56 ? -2.303 -10.547 -20.219 1 97.06 56 VAL B CA 1
ATOM 2496 C C . VAL B 1 56 ? -0.947 -9.938 -19.875 1 97.06 56 VAL B C 1
ATOM 2498 O O . VAL B 1 56 ? -0.873 -8.789 -19.438 1 97.06 56 VAL B O 1
ATOM 2501 N N . LEU B 1 57 ? 0.089 -10.664 -20.016 1 98.12 57 LEU B N 1
ATOM 2502 C CA . LEU B 1 57 ? 1.43 -10.258 -19.609 1 98.12 57 LEU B CA 1
ATOM 2503 C C . LEU B 1 57 ? 1.859 -8.984 -20.328 1 98.12 57 LEU B C 1
ATOM 2505 O O . LEU B 1 57 ? 2.379 -8.062 -19.703 1 98.12 57 LEU B O 1
ATOM 2509 N N . ASP B 1 58 ? 1.542 -8.852 -21.609 1 97.62 58 ASP B N 1
ATOM 2510 C CA . ASP B 1 58 ? 1.921 -7.684 -22.406 1 97.62 58 ASP B CA 1
ATOM 2511 C C . ASP B 1 58 ? 1.124 -6.453 -21.984 1 97.62 58 ASP B C 1
ATOM 2513 O O . ASP B 1 58 ? 1.626 -5.328 -22.047 1 97.62 58 ASP B O 1
ATOM 2517 N N . GLU B 1 59 ? -0.078 -6.738 -21.594 1 97.5 59 GLU B N 1
ATOM 2518 C CA . GLU B 1 59 ? -0.916 -5.633 -21.141 1 97.5 59 GLU B CA 1
ATOM 2519 C C . GLU B 1 59 ? -0.441 -5.094 -19.797 1 97.5 59 GLU B C 1
ATOM 2521 O O . GLU B 1 59 ? -0.468 -3.883 -19.562 1 97.5 59 GLU B O 1
ATOM 2526 N N . ILE B 1 60 ? 0.025 -5.953 -18.938 1 98.25 60 ILE B N 1
ATOM 2527 C CA . ILE B 1 60 ? 0.475 -5.559 -17.609 1 98.25 60 ILE B CA 1
ATOM 2528 C C . ILE B 1 60 ? 1.868 -4.941 -17.688 1 98.25 60 ILE B C 1
ATOM 2530 O O . ILE B 1 60 ? 2.154 -3.941 -17.031 1 98.25 60 ILE B O 1
ATOM 2534 N N . PHE B 1 61 ? 2.666 -5.504 -18.547 1 98.44 61 PHE B N 1
ATOM 2535 C CA . PHE B 1 61 ? 4.039 -5.043 -18.719 1 98.44 61 PHE B CA 1
ATOM 2536 C C . PHE B 1 61 ? 4.316 -4.711 -20.188 1 98.44 61 PHE B C 1
ATOM 2538 O O . PHE B 1 61 ? 5.078 -5.414 -20.844 1 98.44 61 PHE B O 1
ATOM 2545 N N . PRO B 1 62 ? 3.812 -3.588 -20.625 1 97.88 62 PRO B N 1
ATOM 2546 C CA . PRO B 1 62 ? 4.059 -3.221 -22.016 1 97.88 62 PRO B CA 1
ATOM 2547 C C . PRO B 1 62 ? 5.52 -2.859 -22.281 1 97.88 62 PRO B C 1
ATOM 2549 O O . PRO B 1 62 ? 6.129 -2.123 -21.5 1 97.88 62 PRO B O 1
ATOM 2552 N N . LYS B 1 63 ? 6.055 -3.256 -23.344 1 96.25 63 LYS B N 1
ATOM 2553 C CA . LYS B 1 63 ? 7.465 -3.061 -23.688 1 96.25 63 LYS B CA 1
ATOM 2554 C C . LYS B 1 63 ? 7.738 -1.611 -24.078 1 96.25 63 LYS B C 1
ATOM 2556 O O . LYS B 1 63 ? 8.875 -1.138 -23.969 1 96.25 63 LYS B O 1
ATOM 2561 N N . ASP B 1 64 ? 6.746 -0.909 -24.484 1 94.62 64 ASP B N 1
ATOM 2562 C CA . ASP B 1 64 ? 6.941 0.451 -24.969 1 94.62 64 ASP B CA 1
ATOM 2563 C C . ASP B 1 64 ? 6.566 1.479 -23.906 1 94.62 64 ASP B C 1
ATOM 2565 O O . ASP B 1 64 ? 6.41 2.664 -24.203 1 94.62 64 ASP B O 1
ATOM 2569 N N . ALA B 1 65 ? 6.391 0.977 -22.688 1 93.12 65 ALA B N 1
ATOM 2570 C CA . ALA B 1 65 ? 6.082 1.912 -21.609 1 93.12 65 ALA B CA 1
ATOM 2571 C C . ALA B 1 65 ? 7.191 2.945 -21.438 1 93.12 65 ALA B C 1
ATOM 2573 O O . ALA B 1 65 ? 8.375 2.615 -21.562 1 93.12 65 ALA B O 1
ATOM 2574 N N . ILE B 1 66 ? 6.871 4.156 -21.156 1 88.31 66 ILE B N 1
ATOM 2575 C CA . ILE B 1 66 ? 7.828 5.246 -20.984 1 88.31 66 ILE B CA 1
ATOM 2576 C C . ILE B 1 66 ? 8.711 4.965 -19.781 1 88.31 66 ILE B C 1
ATOM 2578 O O . ILE B 1 66 ? 9.922 5.223 -19.812 1 88.31 66 ILE B O 1
ATOM 2582 N N . VAL B 1 67 ? 8.07 4.453 -18.766 1 90.5 67 VAL B N 1
ATOM 2583 C CA . VAL B 1 67 ? 8.781 4.094 -17.547 1 90.5 67 VAL B CA 1
ATOM 2584 C C . VAL B 1 67 ? 8.609 2.602 -17.266 1 90.5 67 VAL B C 1
ATOM 2586 O O . VAL B 1 67 ? 7.488 2.096 -17.234 1 90.5 67 VAL B O 1
ATOM 2589 N N . GLN B 1 68 ? 9.734 1.969 -17.125 1 96.75 68 GLN B N 1
ATOM 2590 C CA . GLN B 1 68 ? 9.719 0.551 -16.781 1 96.75 68 GLN B CA 1
ATOM 2591 C C . GLN B 1 68 ? 10.008 0.34 -15.297 1 96.75 68 GLN B C 1
ATOM 2593 O O . GLN B 1 68 ? 10.695 1.151 -14.672 1 96.75 68 GLN B O 1
ATOM 2598 N N . PRO B 1 69 ? 9.508 -0.758 -14.711 1 97.5 69 PRO B N 1
ATOM 2599 C CA . PRO B 1 69 ? 9.766 -1.023 -13.289 1 97.5 69 PRO B CA 1
ATOM 2600 C C . PRO B 1 69 ? 11.25 -1.251 -12.992 1 97.5 69 PRO B C 1
ATOM 2602 O O . PRO B 1 69 ? 11.977 -1.783 -13.836 1 97.5 69 PRO B O 1
ATOM 2605 N N . SER B 1 70 ? 11.617 -0.815 -11.805 1 97.5 70 SER B N 1
ATOM 2606 C CA . SER B 1 70 ? 12.969 -1.103 -11.328 1 97.5 70 SER B CA 1
ATOM 2607 C C . SER B 1 70 ? 13.055 -2.506 -10.742 1 97.5 70 SER B C 1
ATOM 2609 O O . SER B 1 70 ? 14.117 -3.129 -10.773 1 97.5 70 SER B O 1
ATOM 2611 N N . LEU B 1 71 ? 11.953 -2.947 -10.188 1 98.5 71 LEU B N 1
ATOM 2612 C CA . LEU B 1 71 ? 11.875 -4.273 -9.586 1 98.5 71 LEU B CA 1
ATOM 2613 C C . LEU B 1 71 ? 10.508 -4.898 -9.828 1 98.5 71 LEU B C 1
ATOM 2615 O O . LEU B 1 71 ? 9.484 -4.219 -9.734 1 98.5 71 LEU B O 1
ATOM 2619 N N . ILE B 1 72 ? 10.492 -6.141 -10.195 1 98.81 72 ILE B N 1
ATOM 2620 C CA . ILE B 1 72 ? 9.266 -6.926 -10.312 1 98.81 72 ILE B CA 1
ATOM 2621 C C . ILE B 1 72 ? 9.383 -8.18 -9.453 1 98.81 72 ILE B C 1
ATOM 2623 O O . ILE B 1 72 ? 10.32 -8.969 -9.609 1 98.81 72 ILE B O 1
ATOM 2627 N N . ILE B 1 73 ? 8.5 -8.344 -8.492 1 98.94 73 ILE B N 1
ATOM 2628 C CA . ILE B 1 73 ? 8.398 -9.555 -7.691 1 98.94 73 ILE B CA 1
ATOM 2629 C C . ILE B 1 73 ? 7.215 -10.391 -8.172 1 98.94 73 ILE B C 1
ATOM 2631 O O . ILE B 1 73 ? 6.074 -9.922 -8.18 1 98.94 73 ILE B O 1
ATOM 2635 N N . VAL B 1 74 ? 7.477 -11.625 -8.547 1 98.94 74 VAL B N 1
ATOM 2636 C CA . VAL B 1 74 ? 6.504 -12.438 -9.273 1 98.94 74 VAL B CA 1
ATOM 2637 C C . VAL B 1 74 ? 6.141 -13.672 -8.453 1 98.94 74 VAL B C 1
ATOM 2639 O O . VAL B 1 74 ? 7.02 -14.336 -7.902 1 98.94 74 VAL B O 1
ATOM 2642 N N . TYR B 1 75 ? 4.859 -13.953 -8.438 1 98.94 75 TYR B N 1
ATOM 2643 C CA . TYR B 1 75 ? 4.434 -15.188 -7.785 1 98.94 75 TYR B CA 1
ATOM 2644 C C . TYR B 1 75 ? 3.309 -15.859 -8.562 1 98.94 75 TYR B C 1
ATOM 2646 O O . TYR B 1 75 ? 2.219 -15.297 -8.703 1 98.94 75 TYR B O 1
ATOM 2654 N N . PHE B 1 76 ? 3.527 -17.047 -9 1 98.88 76 PHE B N 1
ATOM 2655 C CA . PHE B 1 76 ? 2.553 -18.031 -9.453 1 98.88 76 PHE B CA 1
ATOM 2656 C C . PHE B 1 76 ? 2.994 -19.438 -9.078 1 98.88 76 PHE B C 1
ATOM 2658 O O . PHE B 1 76 ? 4.184 -19.688 -8.867 1 98.88 76 PHE B O 1
ATOM 2665 N N . GLY B 1 77 ? 2.096 -20.359 -9.016 1 98.62 77 GLY B N 1
ATOM 2666 C CA . GLY B 1 77 ? 2.447 -21.75 -8.734 1 98.62 77 GLY B CA 1
ATOM 2667 C C . GLY B 1 77 ? 1.503 -22.406 -7.75 1 98.62 77 GLY B C 1
ATOM 2668 O O . GLY B 1 77 ? 1.245 -23.609 -7.844 1 98.62 77 GLY B O 1
ATOM 2669 N N . GLY B 1 78 ? 1.03 -21.656 -6.707 1 98 78 GLY B N 1
ATOM 2670 C CA . GLY B 1 78 ? 0.099 -22.234 -5.746 1 98 78 GLY B CA 1
ATOM 2671 C C . GLY B 1 78 ? -1.16 -22.781 -6.395 1 98 78 GLY B C 1
ATOM 2672 O O . GLY B 1 78 ? -1.518 -23.938 -6.184 1 98 78 GLY B O 1
ATOM 2673 N N . ASN B 1 79 ? -1.837 -21.969 -7.168 1 97.81 79 ASN B N 1
ATOM 2674 C CA . ASN B 1 79 ? -3.035 -22.406 -7.875 1 97.81 79 ASN B CA 1
ATOM 2675 C C . ASN B 1 79 ? -2.703 -23.406 -8.969 1 97.81 79 ASN B C 1
ATOM 2677 O O . ASN B 1 79 ? -3.443 -24.375 -9.18 1 97.81 79 ASN B O 1
ATOM 2681 N N . ASP B 1 80 ? -1.579 -23.25 -9.633 1 98.62 80 ASP B N 1
ATOM 2682 C CA . ASP B 1 80 ? -1.12 -24.172 -10.68 1 98.62 80 ASP B CA 1
ATOM 2683 C C . ASP B 1 80 ? -0.966 -25.594 -10.141 1 98.62 80 ASP B C 1
ATOM 2685 O O . ASP B 1 80 ? -1.199 -26.562 -10.859 1 98.62 80 ASP B O 1
ATOM 2689 N N . SER B 1 81 ? -0.607 -25.672 -8.906 1 98.25 81 SER B N 1
ATOM 2690 C CA . SER B 1 81 ? -0.221 -26.953 -8.312 1 98.25 81 SER B CA 1
ATOM 2691 C C . SER B 1 81 ? -1.44 -27.719 -7.824 1 98.25 81 SER B C 1
ATOM 2693 O O . SER B 1 81 ? -1.316 -28.859 -7.363 1 98.25 81 SER B O 1
ATOM 2695 N N . ILE B 1 82 ? -2.625 -27.078 -7.91 1 96.75 82 ILE B N 1
ATOM 2696 C CA . ILE B 1 82 ? -3.842 -27.797 -7.543 1 96.75 82 ILE B CA 1
ATOM 2697 C C . ILE B 1 82 ? -4.035 -28.984 -8.469 1 96.75 82 ILE B C 1
ATOM 2699 O O . ILE B 1 82 ? -3.744 -28.906 -9.664 1 96.75 82 ILE B O 1
ATOM 2703 N N . HIS B 1 83 ? -4.516 -30.078 -7.898 1 95.69 83 HIS B N 1
ATOM 2704 C CA . HIS B 1 83 ? -4.707 -31.266 -8.719 1 95.69 83 HIS B CA 1
ATOM 2705 C C . HIS B 1 83 ? -5.777 -31.047 -9.773 1 95.69 83 HIS B C 1
ATOM 2707 O O . HIS B 1 83 ? -6.738 -30.312 -9.547 1 95.69 83 HIS B O 1
ATOM 2713 N N . ALA B 1 84 ? -5.57 -31.75 -10.852 1 95.38 84 ALA B N 1
ATOM 2714 C CA . ALA B 1 84 ? -6.504 -31.625 -11.969 1 95.38 84 ALA B CA 1
ATOM 2715 C C . ALA B 1 84 ? -7.902 -32.094 -11.57 1 95.38 84 ALA B C 1
ATOM 2717 O O . ALA B 1 84 ? -8.055 -33.062 -10.844 1 95.38 84 ALA B O 1
ATOM 2718 N N . HIS B 1 85 ? -8.844 -31.375 -12.016 1 93.62 85 HIS B N 1
ATOM 2719 C CA . HIS B 1 85 ? -10.234 -31.781 -11.859 1 93.62 85 HIS B CA 1
ATOM 2720 C C . HIS B 1 85 ? -10.711 -32.562 -13.078 1 93.62 85 HIS B C 1
ATOM 2722 O O . HIS B 1 85 ? -10.359 -32.25 -14.211 1 93.62 85 HIS B O 1
ATOM 2728 N N . PRO B 1 86 ? -11.594 -33.531 -12.867 1 92.88 86 PRO B N 1
ATOM 2729 C CA . PRO B 1 86 ? -12.031 -34.375 -13.977 1 92.88 86 PRO B CA 1
ATOM 2730 C C . PRO B 1 86 ? -12.75 -33.594 -15.07 1 92.88 86 PRO B C 1
ATOM 2732 O O . PRO B 1 86 ? -12.734 -34 -16.234 1 92.88 86 PRO B O 1
ATOM 2735 N N . SER B 1 87 ? -13.375 -32.5 -14.773 1 91.56 87 SER B N 1
ATOM 2736 C CA . SER B 1 87 ? -14.102 -31.688 -15.75 1 91.56 87 SER B CA 1
ATOM 2737 C C . SER B 1 87 ? -13.141 -30.953 -16.688 1 91.56 87 SER B C 1
ATOM 2739 O O . SER B 1 87 ? -13.555 -30.438 -17.719 1 91.56 87 SER B O 1
ATOM 2741 N N . GLY B 1 88 ? -11.898 -30.844 -16.312 1 92.88 88 GLY B N 1
ATOM 2742 C CA . GLY B 1 88 ? -10.938 -30.047 -17.062 1 92.88 88 GLY B CA 1
ATOM 2743 C C . GLY B 1 88 ? -10.945 -28.578 -16.672 1 92.88 88 GLY B C 1
ATOM 2744 O O . GLY B 1 88 ? -10.109 -27.812 -17.141 1 92.88 88 GLY B O 1
ATOM 2745 N N . LEU B 1 89 ? -11.867 -28.25 -15.836 1 94.19 89 LEU B N 1
ATOM 2746 C CA . LEU B 1 89 ? -11.961 -26.875 -15.336 1 94.19 89 LEU B CA 1
ATOM 2747 C C . LEU B 1 89 ? -11.047 -26.688 -14.125 1 94.19 89 LEU B C 1
ATOM 2749 O O . LEU B 1 89 ? -10.531 -27.656 -13.57 1 94.19 89 LEU B O 1
ATOM 2753 N N . GLY B 1 90 ? -10.812 -25.375 -13.805 1 95 90 GLY B N 1
ATOM 2754 C CA . GLY B 1 90 ? -10.078 -25.078 -12.586 1 95 90 GLY B CA 1
ATOM 2755 C C . GLY B 1 90 ? -8.68 -24.562 -12.844 1 95 90 GLY B C 1
ATOM 2756 O O . GLY B 1 90 ? -8.258 -24.453 -14 1 95 90 GLY B O 1
ATOM 2757 N N . PRO B 1 91 ? -7.965 -24.359 -11.82 1 96.44 91 PRO B N 1
ATOM 2758 C CA . PRO B 1 91 ? -6.715 -23.609 -11.938 1 96.44 91 PRO B CA 1
ATOM 2759 C C . PRO B 1 91 ? -5.512 -24.5 -12.242 1 96.44 91 PRO B C 1
ATOM 2761 O O . PRO B 1 91 ? -4.418 -23.984 -12.5 1 96.44 91 PRO B O 1
ATOM 2764 N N . HIS B 1 92 ? -5.652 -25.797 -12.266 1 97.75 92 HIS B N 1
ATOM 2765 C CA . HIS B 1 92 ? -4.527 -26.703 -12.461 1 97.75 92 HIS B CA 1
ATOM 2766 C C . HIS B 1 92 ? -3.801 -26.406 -13.766 1 97.75 92 HIS B C 1
ATOM 2768 O O . HIS B 1 92 ? -4.434 -26.234 -14.812 1 97.75 92 HIS B O 1
ATOM 2774 N N . VAL B 1 93 ? -2.504 -26.344 -13.68 1 98.69 93 VAL B N 1
ATOM 2775 C CA . VAL B 1 93 ? -1.631 -26.312 -14.852 1 98.69 93 VAL B CA 1
ATOM 2776 C C . VAL B 1 93 ? -0.63 -27.469 -14.781 1 98.69 93 VAL B C 1
ATOM 2778 O O . VAL B 1 93 ? 0.146 -27.562 -13.828 1 98.69 93 VAL B O 1
ATOM 2781 N N . PRO B 1 94 ? -0.624 -28.328 -15.75 1 98.69 94 PRO B N 1
ATOM 2782 C CA . PRO B 1 94 ? 0.365 -29.406 -15.719 1 98.69 94 PRO B CA 1
ATOM 2783 C C . PRO B 1 94 ? 1.792 -28.891 -15.539 1 98.69 94 PRO B C 1
ATOM 2785 O O . PRO B 1 94 ? 2.148 -27.844 -16.078 1 98.69 94 PRO B O 1
ATOM 2788 N N . LEU B 1 95 ? 2.615 -29.656 -14.844 1 98.69 95 LEU B N 1
ATOM 2789 C CA . LEU B 1 95 ? 3.928 -29.219 -14.383 1 98.69 95 LEU B CA 1
ATOM 2790 C C . LEU B 1 95 ? 4.773 -28.703 -15.539 1 98.69 95 LEU B C 1
ATOM 2792 O O . LEU B 1 95 ? 5.355 -27.625 -15.461 1 98.69 95 LEU B O 1
ATOM 2796 N N . GLN B 1 96 ? 4.824 -29.422 -16.625 1 98.81 96 GLN B N 1
ATOM 2797 C CA . GLN B 1 96 ? 5.664 -29 -17.75 1 98.81 96 GLN B CA 1
ATOM 2798 C C . GLN B 1 96 ? 5.164 -27.703 -18.359 1 98.81 96 GLN B C 1
ATOM 2800 O O . GLN B 1 96 ? 5.965 -26.844 -18.734 1 98.81 96 GLN B O 1
ATOM 2805 N N . GLU B 1 97 ? 3.889 -27.578 -18.469 1 98.88 97 GLU B N 1
ATOM 2806 C CA . GLU B 1 97 ? 3.322 -26.328 -18.969 1 98.88 97 GLU B CA 1
ATOM 2807 C C . GLU B 1 97 ? 3.623 -25.172 -18.031 1 98.88 97 GLU B C 1
ATOM 2809 O O . GLU B 1 97 ? 3.947 -24.078 -18.469 1 98.88 97 GLU B O 1
ATOM 2814 N N . TYR B 1 98 ? 3.492 -25.438 -16.781 1 98.88 98 TYR B N 1
ATOM 2815 C CA . TYR B 1 98 ? 3.83 -24.422 -15.781 1 98.88 98 TYR B CA 1
ATOM 2816 C C . TYR B 1 98 ? 5.266 -23.938 -15.953 1 98.88 98 TYR B C 1
ATOM 2818 O O . TYR B 1 98 ? 5.527 -22.734 -15.953 1 98.88 98 TYR B O 1
ATOM 2826 N N . ILE B 1 99 ? 6.156 -24.844 -16.078 1 98.94 99 ILE B N 1
ATOM 2827 C CA . ILE B 1 99 ? 7.566 -24.531 -16.266 1 98.94 99 ILE B CA 1
ATOM 2828 C C . ILE B 1 99 ? 7.742 -23.625 -17.484 1 98.94 99 ILE B C 1
ATOM 2830 O O . ILE B 1 99 ? 8.414 -22.594 -17.406 1 98.94 99 ILE B O 1
ATOM 2834 N N . GLU B 1 100 ? 7.102 -23.984 -18.547 1 98.88 100 GLU B N 1
ATOM 2835 C CA . GLU B 1 100 ? 7.191 -23.203 -19.781 1 98.88 100 GLU B CA 1
ATOM 2836 C C . GLU B 1 100 ? 6.574 -21.812 -19.594 1 98.88 100 GLU B C 1
ATOM 2838 O O . GLU B 1 100 ? 7.102 -20.812 -20.094 1 98.88 100 GLU B O 1
ATOM 2843 N N . ASN B 1 101 ? 5.438 -21.766 -18.938 1 98.94 101 ASN B N 1
ATOM 2844 C CA . ASN B 1 101 ? 4.801 -20.484 -18.672 1 98.94 101 ASN B CA 1
ATOM 2845 C C . ASN B 1 101 ? 5.719 -19.562 -17.875 1 98.94 101 ASN B C 1
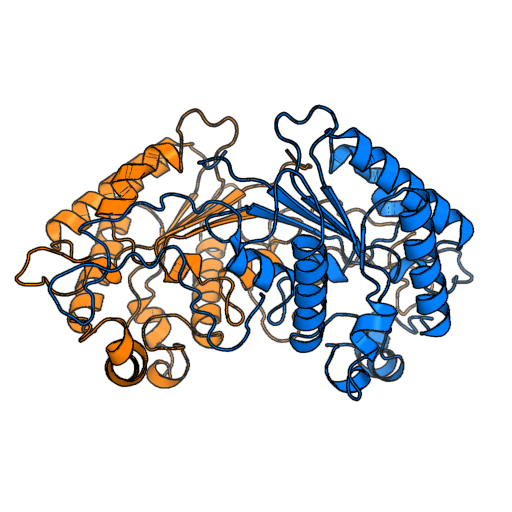ATOM 2847 O O . ASN B 1 101 ? 5.871 -18.391 -18.219 1 98.94 101 ASN B O 1
ATOM 2851 N N . MET B 1 102 ? 6.363 -20.094 -16.797 1 98.88 102 MET B N 1
ATOM 2852 C CA . MET B 1 102 ? 7.258 -19.297 -15.953 1 98.88 102 MET B CA 1
ATOM 2853 C C . MET B 1 102 ? 8.453 -18.797 -16.766 1 98.88 102 MET B C 1
ATOM 2855 O O . MET B 1 102 ? 8.914 -17.672 -16.562 1 98.88 102 MET B O 1
ATOM 2859 N N . ARG B 1 103 ? 8.93 -19.625 -17.672 1 98.88 103 ARG B N 1
ATOM 2860 C CA . ARG B 1 103 ? 10.016 -19.203 -18.562 1 98.88 103 ARG B CA 1
ATOM 2861 C C . ARG B 1 103 ? 9.578 -18.031 -19.438 1 98.88 103 ARG B C 1
ATOM 2863 O O . ARG B 1 103 ? 10.312 -17.062 -19.609 1 98.88 103 ARG B O 1
ATOM 2870 N N . LYS B 1 104 ? 8.383 -18.172 -20.016 1 98.88 104 LYS B N 1
ATOM 2871 C CA . LYS B 1 104 ? 7.863 -17.125 -20.875 1 98.88 104 LYS B CA 1
ATOM 2872 C C . LYS B 1 104 ? 7.672 -15.82 -20.109 1 98.88 104 LYS B C 1
ATOM 2874 O O . LYS B 1 104 ? 7.957 -14.742 -20.625 1 98.88 104 LYS B O 1
ATOM 2879 N N . ILE B 1 105 ? 7.168 -15.891 -18.906 1 98.81 105 ILE B N 1
ATOM 2880 C CA . ILE B 1 105 ? 7.012 -14.711 -18.062 1 98.81 105 ILE B CA 1
ATOM 2881 C C . ILE B 1 105 ? 8.375 -14.07 -17.812 1 98.81 105 ILE B C 1
ATOM 2883 O O . ILE B 1 105 ? 8.539 -12.859 -17.969 1 98.81 105 ILE B O 1
ATOM 2887 N N . CYS B 1 106 ? 9.336 -14.906 -17.453 1 98.75 106 CYS B N 1
ATOM 2888 C CA . CYS B 1 106 ? 10.688 -14.422 -17.172 1 98.75 106 CYS B CA 1
ATOM 2889 C C . CYS B 1 106 ? 11.281 -13.734 -18.406 1 98.75 106 CYS B C 1
ATOM 2891 O O . CYS B 1 106 ? 11.828 -12.633 -18.297 1 98.75 106 CYS B O 1
ATOM 2893 N N . VAL B 1 107 ? 11.148 -14.336 -19.531 1 98.69 107 VAL B N 1
ATOM 2894 C CA . VAL B 1 107 ? 11.695 -13.797 -20.781 1 98.69 107 VAL B CA 1
ATOM 2895 C C . VAL B 1 107 ? 11.07 -12.438 -21.078 1 98.69 107 VAL B C 1
ATOM 2897 O O . VAL B 1 107 ? 11.781 -11.484 -21.422 1 98.69 107 VAL B O 1
ATOM 2900 N N . HIS B 1 108 ? 9.773 -12.352 -20.953 1 98.69 108 HIS B N 1
ATOM 2901 C CA . HIS B 1 108 ? 9.086 -11.094 -21.203 1 98.69 108 HIS B CA 1
ATOM 2902 C C . HIS B 1 108 ? 9.586 -10 -20.266 1 98.69 108 HIS B C 1
ATOM 2904 O O . HIS B 1 108 ? 9.906 -8.891 -20.719 1 98.69 108 HIS B O 1
ATOM 2910 N N . LEU B 1 109 ? 9.688 -10.266 -19 1 98.56 109 LEU B N 1
ATOM 2911 C CA . LEU B 1 109 ? 10.078 -9.273 -18 1 98.56 109 LEU B CA 1
ATOM 2912 C C . LEU B 1 109 ? 11.523 -8.82 -18.219 1 98.56 109 LEU B C 1
ATOM 2914 O O . LEU B 1 109 ? 11.836 -7.637 -18.094 1 98.56 109 LEU B O 1
ATOM 2918 N N . LYS B 1 110 ? 12.391 -9.734 -18.609 1 97.94 110 LYS B N 1
ATOM 2919 C CA . LYS B 1 110 ? 13.781 -9.406 -18.906 1 97.94 110 LYS B CA 1
ATOM 2920 C C . LYS B 1 110 ? 13.875 -8.461 -20.109 1 97.94 110 LYS B C 1
ATOM 2922 O O . LYS B 1 110 ? 14.844 -7.711 -20.234 1 97.94 110 LYS B O 1
ATOM 2927 N N . SER B 1 111 ? 12.898 -8.516 -20.922 1 97.88 111 SER B N 1
ATOM 2928 C CA . SER B 1 111 ? 12.953 -7.762 -22.172 1 97.88 111 SER B CA 1
ATOM 2929 C C . SER B 1 111 ? 12.492 -6.324 -21.984 1 97.88 111 SER B C 1
ATOM 2931 O O . SER B 1 111 ? 12.617 -5.496 -22.875 1 97.88 111 SER B O 1
ATOM 2933 N N . LEU B 1 112 ? 11.938 -5.984 -20.844 1 97.56 112 LEU B N 1
ATOM 2934 C CA . LEU B 1 112 ? 11.359 -4.668 -20.609 1 97.56 112 LEU B CA 1
ATOM 2935 C C . LEU B 1 112 ? 12.445 -3.594 -20.594 1 97.56 112 LEU B C 1
ATOM 2937 O O . LEU B 1 112 ? 12.258 -2.508 -21.156 1 97.56 112 LEU B O 1
ATOM 2941 N N . SER B 1 113 ? 13.523 -3.869 -19.859 1 94.94 113 SER B N 1
ATOM 2942 C CA . SER B 1 113 ? 14.625 -2.932 -19.656 1 94.94 113 SER B CA 1
ATOM 2943 C C . SER B 1 113 ? 15.883 -3.645 -19.172 1 94.94 113 SER B C 1
ATOM 2945 O O . SER B 1 113 ? 15.797 -4.695 -18.531 1 94.94 113 SER B O 1
ATOM 2947 N N . LYS B 1 114 ? 17 -3.033 -19.406 1 93 114 LYS B N 1
ATOM 2948 C CA . LYS B 1 114 ? 18.266 -3.605 -18.969 1 93 114 LYS B CA 1
ATOM 2949 C C . LYS B 1 114 ? 18.469 -3.438 -17.469 1 93 114 LYS B C 1
ATOM 2951 O O . LYS B 1 114 ? 19.297 -4.133 -16.859 1 93 114 LYS B O 1
ATOM 2956 N N . THR B 1 115 ? 17.672 -2.566 -16.953 1 93.19 115 THR B N 1
ATOM 2957 C CA . THR B 1 115 ? 17.938 -2.248 -15.547 1 93.19 115 THR B CA 1
ATOM 2958 C C . THR B 1 115 ? 16.844 -2.83 -14.656 1 93.19 115 THR B C 1
ATOM 2960 O O . THR B 1 115 ? 16.938 -2.77 -13.43 1 93.19 115 THR B O 1
ATOM 2963 N N . ALA B 1 116 ? 15.797 -3.387 -15.234 1 95.5 116 ALA B N 1
ATOM 2964 C CA . ALA B 1 116 ? 14.75 -4.004 -14.43 1 95.5 116 ALA B CA 1
ATOM 2965 C C . ALA B 1 116 ? 15.273 -5.238 -13.703 1 95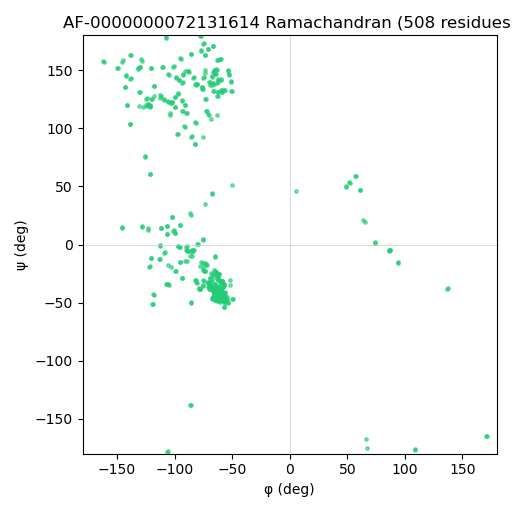.5 116 ALA B C 1
ATOM 2967 O O . ALA B 1 116 ? 16 -6.047 -14.281 1 95.5 116 ALA B O 1
ATOM 2968 N N . ARG B 1 117 ? 15 -5.328 -12.438 1 98.12 117 ARG B N 1
ATOM 2969 C CA . ARG B 1 117 ? 15.359 -6.492 -11.633 1 98.12 117 ARG B CA 1
ATOM 2970 C C . ARG B 1 117 ? 14.133 -7.352 -11.336 1 98.12 117 ARG B C 1
ATOM 2972 O O . ARG B 1 117 ? 13.023 -6.832 -11.203 1 98.12 117 ARG B O 1
ATOM 2979 N N . ILE B 1 118 ? 14.359 -8.656 -11.273 1 98.5 118 ILE B N 1
ATOM 2980 C CA . ILE B 1 118 ? 13.258 -9.594 -11.133 1 98.5 118 ILE B CA 1
ATOM 2981 C C . ILE B 1 118 ? 13.539 -10.562 -9.984 1 98.5 118 ILE B C 1
ATOM 2983 O O . ILE B 1 118 ? 14.648 -11.078 -9.867 1 98.5 118 ILE B O 1
ATOM 2987 N N . ILE B 1 119 ? 12.602 -10.75 -9.109 1 98.88 119 ILE B N 1
ATOM 2988 C CA . ILE B 1 119 ? 12.625 -11.773 -8.07 1 98.88 119 ILE B CA 1
ATOM 2989 C C . ILE B 1 119 ? 11.375 -12.641 -8.172 1 98.88 119 ILE B C 1
ATOM 2991 O O . ILE B 1 119 ? 10.25 -12.133 -8.172 1 98.88 119 ILE B O 1
ATOM 2995 N N . PHE B 1 120 ? 11.555 -13.945 -8.266 1 98.94 120 PHE B N 1
ATOM 2996 C CA . PHE B 1 120 ? 10.422 -14.859 -8.203 1 98.94 120 PHE B CA 1
ATOM 2997 C C . PHE B 1 120 ? 10.242 -15.406 -6.793 1 98.94 120 PHE B C 1
ATOM 2999 O O . PHE B 1 120 ? 11.219 -15.641 -6.078 1 98.94 120 PHE B O 1
ATOM 3006 N N . LEU B 1 121 ? 9.031 -15.57 -6.34 1 98.94 121 LEU B N 1
ATOM 3007 C CA . LEU B 1 121 ? 8.664 -16.312 -5.137 1 98.94 121 LEU B CA 1
ATOM 3008 C C . LEU B 1 121 ? 8.164 -17.719 -5.496 1 98.94 121 LEU B C 1
ATOM 3010 O O . LEU B 1 121 ? 7.297 -17.875 -6.355 1 98.94 121 LEU B O 1
ATOM 3014 N N . SER B 1 122 ? 8.719 -18.703 -4.918 1 98.88 122 SER B N 1
ATOM 3015 C CA . SER B 1 122 ? 8.188 -20.047 -5.141 1 98.88 122 SER B CA 1
ATOM 3016 C C . SER B 1 122 ? 6.922 -20.281 -4.328 1 98.88 122 SER B C 1
ATOM 3018 O O . SER B 1 122 ? 6.57 -19.469 -3.465 1 98.88 122 SER B O 1
ATOM 3020 N N . SER B 1 123 ? 6.227 -21.312 -4.641 1 98.25 123 SER B N 1
ATOM 3021 C CA . SER B 1 123 ? 5.012 -21.656 -3.908 1 98.25 123 SER B CA 1
ATOM 3022 C C . SER B 1 123 ? 5.312 -21.969 -2.447 1 98.25 123 SER B C 1
ATOM 3024 O O . SER B 1 123 ? 6.199 -22.781 -2.15 1 98.25 123 SER B O 1
ATOM 3026 N N . PRO B 1 124 ? 4.602 -21.328 -1.54 1 98.38 124 PRO B N 1
ATOM 3027 C CA . PRO B 1 124 ? 4.738 -21.719 -0.134 1 98.38 124 PRO B CA 1
ATOM 3028 C C . PRO B 1 124 ? 4.051 -23.047 0.18 1 98.38 124 PRO B C 1
ATOM 3030 O O . PRO B 1 124 ? 3.285 -23.562 -0.641 1 98.38 124 PRO B O 1
ATOM 3033 N N . PRO B 1 125 ? 4.453 -23.625 1.364 1 98.25 125 PRO B N 1
ATOM 3034 C CA . PRO B 1 125 ? 3.615 -24.734 1.843 1 98.25 125 PRO B CA 1
ATOM 3035 C C . PRO B 1 125 ? 2.211 -24.281 2.24 1 98.25 125 PRO B C 1
ATOM 3037 O O . PRO B 1 125 ? 1.91 -23.094 2.199 1 98.25 125 PRO B O 1
ATOM 3040 N N . ILE B 1 126 ? 1.345 -25.25 2.492 1 97.5 126 ILE B N 1
ATOM 3041 C CA . ILE B 1 126 ? -0.02 -24.953 2.904 1 97.5 126 ILE B CA 1
ATOM 3042 C C . ILE B 1 126 ? -0.365 -25.734 4.172 1 97.5 126 ILE B C 1
ATOM 3044 O O . ILE B 1 126 ? 0.334 -26.672 4.531 1 97.5 126 ILE B O 1
ATOM 3048 N N . ASN B 1 127 ? -1.291 -25.281 4.855 1 97.06 127 ASN B N 1
ATOM 3049 C CA . ASN B 1 127 ? -1.913 -26.031 5.941 1 97.06 127 ASN B CA 1
ATOM 3050 C C . ASN B 1 127 ? -3.188 -26.734 5.48 1 97.06 127 ASN B C 1
ATOM 3052 O O . ASN B 1 127 ? -4.273 -26.156 5.527 1 97.06 127 ASN B O 1
ATOM 3056 N N . GLU B 1 128 ? -3.045 -27.984 5.105 1 95.31 128 GLU B N 1
ATOM 3057 C CA . GLU B 1 128 ? -4.141 -28.734 4.5 1 95.31 128 GLU B CA 1
ATOM 3058 C C . GLU B 1 128 ? -5.328 -28.828 5.449 1 95.31 128 GLU B C 1
ATOM 3060 O O . GLU B 1 128 ? -6.48 -28.719 5.027 1 95.31 128 GLU B O 1
ATOM 3065 N N . ALA B 1 129 ? -5.098 -29.047 6.707 1 94.38 129 ALA B N 1
ATOM 3066 C CA . ALA B 1 129 ? -6.168 -29.172 7.691 1 94.38 129 ALA B CA 1
ATOM 3067 C C . ALA B 1 129 ? -6.941 -27.859 7.812 1 94.38 129 ALA B C 1
ATOM 3069 O O . ALA B 1 129 ? -8.172 -27.859 7.867 1 94.38 129 ALA B O 1
ATOM 3070 N N . GLN B 1 130 ? -6.25 -26.766 7.84 1 94.19 130 GLN B N 1
ATOM 3071 C CA . GLN B 1 130 ? -6.895 -25.453 7.941 1 94.19 130 GLN B CA 1
ATOM 3072 C C . GLN B 1 130 ? -7.715 -25.156 6.695 1 94.19 130 GLN B C 1
ATOM 3074 O O . GLN B 1 130 ? -8.789 -24.547 6.785 1 94.19 130 GLN B O 1
ATOM 3079 N N . ILE B 1 131 ? -7.164 -25.516 5.566 1 93.5 131 ILE B N 1
ATOM 3080 C CA . ILE B 1 131 ? -7.895 -25.328 4.32 1 93.5 131 ILE B CA 1
ATOM 3081 C C . ILE B 1 131 ? -9.25 -26.031 4.398 1 93.5 131 ILE B C 1
ATOM 3083 O O . ILE B 1 131 ? -10.281 -25.453 4.066 1 93.5 131 ILE B O 1
ATOM 3087 N N . ARG B 1 132 ? -9.234 -27.25 4.785 1 90.19 132 ARG B N 1
ATOM 3088 C CA . ARG B 1 132 ? -10.461 -28.047 4.891 1 90.19 132 ARG B CA 1
ATOM 3089 C C . ARG B 1 132 ? -11.461 -27.375 5.82 1 90.19 132 ARG B C 1
ATOM 3091 O O . ARG B 1 132 ? -12.664 -27.359 5.543 1 90.19 132 ARG B O 1
ATOM 3098 N N . LEU B 1 133 ? -11.055 -26.719 6.855 1 88.75 133 LEU B N 1
ATOM 3099 C CA . LEU B 1 133 ? -11.906 -26.125 7.871 1 88.75 133 LEU B CA 1
ATOM 3100 C C . LEU B 1 133 ? -12.453 -24.781 7.398 1 88.75 133 LEU B C 1
ATOM 3102 O O . LEU B 1 133 ? -13.602 -24.438 7.691 1 88.75 133 LEU B O 1
ATOM 3106 N N . THR B 1 134 ? -11.695 -24.047 6.617 1 86.5 134 THR B N 1
ATOM 3107 C CA . THR B 1 134 ? -12.023 -22.641 6.391 1 86.5 134 THR B CA 1
ATOM 3108 C C . THR B 1 134 ? -12.578 -22.438 4.984 1 86.5 134 THR B C 1
ATOM 3110 O O . THR B 1 134 ? -13.414 -21.562 4.77 1 86.5 134 THR B O 1
ATOM 3113 N N . LEU B 1 135 ? -12.094 -23.203 4.039 1 82.88 135 LEU B N 1
ATOM 3114 C CA . LEU B 1 135 ? -12.383 -22.828 2.658 1 82.88 135 LEU B CA 1
ATOM 3115 C C . LEU B 1 135 ? -13.281 -23.875 1.996 1 82.88 135 LEU B C 1
ATOM 3117 O O . LEU B 1 135 ? -13.875 -23.609 0.947 1 82.88 135 LEU B O 1
ATOM 3121 N N . SER B 1 136 ? -13.461 -24.984 2.568 1 77.94 136 SER B N 1
ATOM 3122 C CA . SER B 1 136 ? -14.188 -26.078 1.926 1 77.94 136 SER B CA 1
ATOM 3123 C C . SER B 1 136 ? -15.664 -25.734 1.747 1 77.94 136 SER B C 1
ATOM 3125 O O . SER B 1 136 ? -16.312 -26.219 0.818 1 77.94 136 SER B O 1
ATOM 3127 N N . ASN B 1 137 ? -16.141 -24.875 2.592 1 77.19 137 ASN B N 1
ATOM 3128 C CA . ASN B 1 137 ? -17.562 -24.516 2.482 1 77.19 137 ASN B CA 1
ATOM 3129 C C . ASN B 1 137 ? -17.797 -23.531 1.34 1 77.19 137 ASN B C 1
ATOM 3131 O O . ASN B 1 137 ? -18.906 -23.422 0.83 1 77.19 137 ASN B O 1
ATOM 3135 N N . GLN B 1 138 ? -16.75 -22.906 0.937 1 76.81 138 GLN B N 1
ATOM 3136 C CA . GLN B 1 138 ? -16.906 -21.891 -0.097 1 76.81 138 GLN B CA 1
ATOM 3137 C C . GLN B 1 138 ? -16.406 -22.391 -1.447 1 76.81 138 GLN B C 1
ATOM 3139 O O . GLN B 1 138 ? -16.922 -22.016 -2.494 1 76.81 138 GLN B O 1
ATOM 3144 N N . LEU B 1 139 ? -15.383 -23.188 -1.569 1 78.31 139 LEU B N 1
ATOM 3145 C CA . LEU B 1 139 ? -14.766 -23.578 -2.832 1 78.31 139 LEU B CA 1
ATOM 3146 C C . LEU B 1 139 ? -14.766 -25.094 -2.98 1 78.31 139 LEU B C 1
ATOM 3148 O O . LEU B 1 139 ? -14.375 -25.625 -4.027 1 78.31 139 LEU B O 1
ATOM 3152 N N . GLY B 1 140 ? -15.508 -25.812 -2.195 1 72.81 140 GLY B N 1
ATOM 3153 C CA . GLY B 1 140 ? -15.438 -27.266 -2.271 1 72.81 140 GLY B CA 1
ATOM 3154 C C . GLY B 1 140 ? -14.094 -27.828 -1.822 1 72.81 140 GLY B C 1
ATOM 3155 O O . GLY B 1 140 ? -13.266 -27.094 -1.271 1 72.81 140 GLY B O 1
ATOM 3156 N N . PRO B 1 141 ? -13.992 -29.156 -1.999 1 75.31 141 PRO B N 1
ATOM 3157 C CA . PRO B 1 141 ? -12.695 -29.75 -1.637 1 75.31 141 PRO B CA 1
ATOM 3158 C C . PRO B 1 141 ? -11.547 -29.219 -2.49 1 75.31 141 PRO B C 1
ATOM 3160 O O . PRO B 1 141 ? -11.609 -29.266 -3.721 1 75.31 141 PRO B O 1
ATOM 3163 N N . LEU B 1 142 ? -10.688 -28.438 -1.773 1 74.44 142 LEU B N 1
ATOM 3164 C CA . LEU B 1 142 ? -9.555 -27.922 -2.529 1 74.44 142 LEU B CA 1
ATOM 3165 C C . LEU B 1 142 ? -8.523 -29.016 -2.773 1 74.44 142 LEU B C 1
ATOM 3167 O O . LEU B 1 142 ? -8.016 -29.625 -1.826 1 74.44 142 LEU B O 1
ATOM 3171 N N . ARG B 1 143 ? -8.484 -29.75 -3.789 1 85.44 143 ARG B N 1
ATOM 3172 C CA . ARG B 1 143 ? -7.543 -30.75 -4.254 1 85.44 143 ARG B CA 1
ATOM 3173 C C . ARG B 1 143 ? -6.113 -30.219 -4.242 1 85.44 143 ARG B C 1
ATOM 3175 O O . ARG B 1 143 ? -5.398 -30.328 -5.242 1 85.44 143 ARG B O 1
ATOM 3182 N N . ARG B 1 144 ? -5.703 -29.656 -3.102 1 92.25 144 ARG B N 1
ATOM 3183 C CA . ARG B 1 144 ? -4.395 -29.047 -2.902 1 92.25 144 ARG B CA 1
ATOM 3184 C C . ARG B 1 144 ? -3.605 -29.781 -1.824 1 92.25 144 ARG B C 1
ATOM 3186 O O . ARG B 1 144 ? -4.145 -30.109 -0.766 1 92.25 144 ARG B O 1
ATOM 3193 N N . SER B 1 145 ? -2.352 -30.188 -2.133 1 95.44 145 SER B N 1
ATOM 3194 C CA . SER B 1 145 ? -1.505 -30.891 -1.175 1 95.44 145 SER B CA 1
ATOM 3195 C C . SER B 1 145 ? -0.122 -30.266 -1.087 1 95.44 145 SER B C 1
ATOM 3197 O O . SER B 1 145 ? 0.346 -29.641 -2.047 1 95.44 145 SER B O 1
ATOM 3199 N N . ASN B 1 146 ? 0.529 -30.391 0.033 1 96.44 146 ASN B N 1
ATOM 3200 C CA . ASN B 1 146 ? 1.897 -29.922 0.204 1 96.44 146 ASN B CA 1
ATOM 3201 C C . ASN B 1 146 ? 2.855 -30.594 -0.769 1 96.44 146 ASN B C 1
ATOM 3203 O O . ASN B 1 146 ? 3.82 -29.984 -1.229 1 96.44 146 ASN B O 1
ATOM 3207 N N . GLU B 1 147 ? 2.537 -31.844 -1.054 1 96.81 147 GLU B N 1
ATOM 3208 C CA . GLU B 1 147 ? 3.379 -32.562 -2.006 1 96.81 147 GLU B CA 1
ATOM 3209 C C . GLU B 1 147 ? 3.385 -31.875 -3.367 1 96.81 147 GLU B C 1
ATOM 3211 O O . GLU B 1 147 ? 4.445 -31.656 -3.951 1 96.81 147 GLU B O 1
ATOM 3216 N N . SER B 1 148 ? 2.227 -31.594 -3.812 1 97 148 SER B N 1
ATOM 3217 C CA . SER B 1 148 ? 2.129 -30.922 -5.105 1 97 148 SER B CA 1
ATOM 3218 C C . SER B 1 148 ? 2.736 -29.516 -5.047 1 97 148 SER B C 1
ATOM 3220 O O . SER B 1 148 ? 3.416 -29.094 -5.98 1 97 148 SER B O 1
ATOM 3222 N N . CYS B 1 149 ? 2.488 -28.766 -3.969 1 97.25 149 CYS B N 1
ATOM 3223 C CA . CYS B 1 149 ? 3.076 -27.453 -3.797 1 97.25 149 CYS B CA 1
ATOM 3224 C C . CYS B 1 149 ? 4.598 -27.516 -3.869 1 97.25 149 CYS B C 1
ATOM 3226 O O . CYS B 1 149 ? 5.23 -26.672 -4.508 1 97.25 149 CYS B O 1
ATOM 3228 N N . ARG B 1 150 ? 5.145 -28.516 -3.27 1 98.31 150 ARG B N 1
ATOM 3229 C CA . ARG B 1 150 ? 6.594 -28.672 -3.26 1 98.31 150 ARG B CA 1
ATOM 3230 C C . ARG B 1 150 ? 7.133 -28.859 -4.676 1 98.31 150 ARG B C 1
ATOM 3232 O O . ARG B 1 150 ? 8.133 -28.234 -5.047 1 98.31 150 ARG B O 1
ATOM 3239 N N . ILE B 1 151 ? 6.473 -29.688 -5.414 1 98.69 151 ILE B N 1
ATOM 3240 C CA . ILE B 1 151 ? 6.898 -29.984 -6.777 1 98.69 151 ILE B CA 1
ATOM 3241 C C . ILE B 1 151 ? 6.934 -28.703 -7.602 1 98.69 151 ILE B C 1
ATOM 3243 O O . ILE B 1 151 ? 7.914 -28.422 -8.297 1 98.69 151 ILE B O 1
ATOM 3247 N N . TYR B 1 152 ? 5.984 -27.875 -7.5 1 98.81 152 TYR B N 1
ATOM 3248 C CA . TYR B 1 152 ? 5.91 -26.641 -8.266 1 98.81 152 TYR B CA 1
ATOM 3249 C C . TYR B 1 152 ? 6.883 -25.594 -7.711 1 98.81 152 TYR B C 1
ATOM 3251 O O . TYR B 1 152 ? 7.449 -24.812 -8.469 1 98.81 152 TYR B O 1
ATOM 3259 N N . SER B 1 153 ? 7.062 -25.594 -6.383 1 98.81 153 SER B N 1
ATOM 3260 C CA . SER B 1 153 ? 8.07 -24.719 -5.785 1 98.81 153 SER B CA 1
ATOM 3261 C C . SER B 1 153 ? 9.461 -25.016 -6.34 1 98.81 153 SER B C 1
ATOM 3263 O O . SER B 1 153 ? 10.164 -24.109 -6.785 1 98.81 153 SER B O 1
ATOM 3265 N N . GLU B 1 154 ? 9.797 -26.266 -6.371 1 98.88 154 GLU B N 1
ATOM 3266 C CA . GLU B 1 154 ? 11.102 -26.688 -6.875 1 98.88 154 GLU B CA 1
ATOM 3267 C C . GLU B 1 154 ? 11.25 -26.359 -8.359 1 98.88 154 GLU B C 1
ATOM 3269 O O . GLU B 1 154 ? 12.328 -25.969 -8.805 1 98.88 154 GLU B O 1
ATOM 3274 N N . ALA B 1 155 ? 10.188 -26.594 -9.062 1 98.88 155 ALA B N 1
ATOM 3275 C CA . ALA B 1 155 ? 10.211 -26.281 -10.492 1 98.88 155 ALA B CA 1
ATOM 3276 C C . ALA B 1 155 ? 10.469 -24.781 -10.727 1 98.88 155 ALA B C 1
ATOM 3278 O O . ALA B 1 155 ? 11.25 -24.422 -11.602 1 98.88 155 ALA B O 1
ATOM 3279 N N . CYS B 1 156 ? 9.805 -23.953 -9.977 1 98.94 156 CYS B N 1
ATOM 3280 C CA . CYS B 1 156 ? 10.008 -22.516 -10.086 1 98.94 156 CYS B CA 1
ATOM 3281 C C . CYS B 1 156 ? 11.469 -22.156 -9.828 1 98.94 156 CYS B C 1
ATOM 3283 O O . CYS B 1 156 ? 12.062 -21.391 -10.586 1 98.94 156 CYS B O 1
ATOM 3285 N N . LEU B 1 157 ? 12.047 -22.672 -8.789 1 98.88 157 LEU B N 1
ATOM 3286 C CA . LEU B 1 157 ? 13.43 -22.391 -8.43 1 98.88 157 LEU B CA 1
ATOM 3287 C C . LEU B 1 157 ? 14.383 -22.844 -9.531 1 98.88 157 LEU B C 1
ATOM 3289 O O . LEU B 1 157 ? 15.336 -22.141 -9.859 1 98.88 157 LEU B O 1
ATOM 3293 N N . LYS B 1 158 ? 14.062 -24 -10.062 1 98.88 158 LYS B N 1
ATOM 3294 C CA . LYS B 1 158 ? 14.898 -24.531 -11.141 1 98.88 158 LYS B CA 1
ATOM 3295 C C . LYS B 1 158 ? 14.852 -23.625 -12.367 1 98.88 158 LYS B C 1
ATOM 3297 O O . LYS B 1 158 ? 15.883 -23.328 -12.961 1 98.88 158 LYS B O 1
ATOM 3302 N N . VAL B 1 159 ? 13.633 -23.219 -12.766 1 98.81 159 VAL B N 1
ATOM 3303 C CA . VAL B 1 159 ? 13.477 -22.312 -13.898 1 98.81 159 VAL B CA 1
ATOM 3304 C C . VAL B 1 159 ? 14.273 -21.047 -13.648 1 98.81 159 VAL B C 1
ATOM 3306 O O . VAL B 1 159 ? 14.984 -20.562 -14.539 1 98.81 159 VAL B O 1
ATOM 3309 N N . CYS B 1 160 ? 14.203 -20.5 -12.461 1 98.75 160 CYS B N 1
ATOM 3310 C CA . CYS B 1 160 ? 14.883 -19.25 -12.133 1 98.75 160 CYS B CA 1
ATOM 3311 C C . CYS B 1 160 ? 16.391 -19.406 -12.203 1 98.75 160 CYS B C 1
ATOM 3313 O O . CYS B 1 160 ? 17.094 -18.516 -12.68 1 98.75 160 CYS B O 1
ATOM 3315 N N . ARG B 1 161 ? 16.859 -20.516 -11.734 1 98.62 161 ARG B N 1
ATOM 3316 C CA . ARG B 1 161 ? 18.297 -20.797 -11.828 1 98.62 161 ARG B CA 1
ATOM 3317 C C . ARG B 1 161 ? 18.75 -20.844 -13.281 1 98.62 161 ARG B C 1
ATOM 3319 O O . ARG B 1 161 ? 19.766 -20.25 -13.641 1 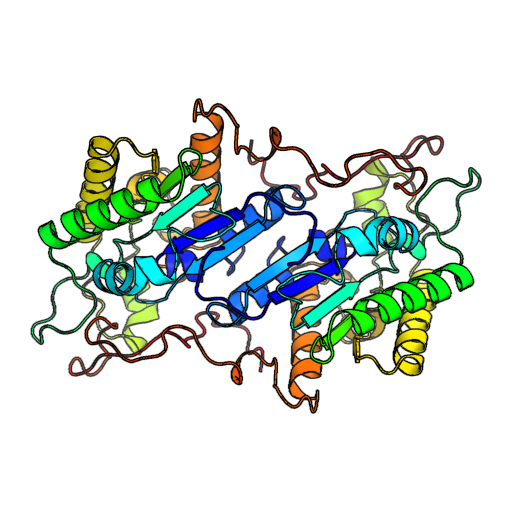98.62 161 ARG B O 1
ATOM 3326 N N . GLU B 1 162 ? 18 -21.5 -14.078 1 98.62 162 GLU B N 1
ATOM 3327 C CA . GLU B 1 162 ? 18.312 -21.641 -15.492 1 98.62 162 GLU B CA 1
ATOM 3328 C C . GLU B 1 162 ? 18.297 -20.281 -16.188 1 98.62 162 GLU B C 1
ATOM 3330 O O . GLU B 1 162 ? 19.109 -20.031 -17.078 1 98.62 162 GLU B O 1
ATOM 3335 N N . MET B 1 163 ? 17.359 -19.5 -15.781 1 98.25 163 MET B N 1
ATOM 3336 C CA . MET B 1 163 ? 17.172 -18.203 -16.422 1 98.25 163 MET B CA 1
ATOM 3337 C C . MET B 1 163 ? 18.047 -17.125 -15.789 1 98.25 163 MET B C 1
ATOM 3339 O O . MET B 1 163 ? 18.062 -15.984 -16.234 1 98.25 163 MET B O 1
ATOM 3343 N N . LYS B 1 164 ? 18.75 -17.469 -14.711 1 96.88 164 LYS B N 1
ATOM 3344 C CA . LYS B 1 164 ? 19.656 -16.578 -13.992 1 96.88 164 LYS B CA 1
ATOM 3345 C C . LYS B 1 164 ? 18.922 -15.367 -13.438 1 96.88 164 LYS B C 1
ATOM 3347 O O . LYS B 1 164 ? 19.359 -14.227 -13.625 1 96.88 164 LYS B O 1
ATOM 3352 N N . VAL B 1 165 ? 17.812 -15.641 -12.812 1 97.75 165 VAL B N 1
ATOM 3353 C CA . VAL B 1 165 ? 17.078 -14.617 -12.086 1 97.75 165 VAL B CA 1
ATOM 3354 C C . VAL B 1 165 ? 16.953 -15.016 -10.617 1 97.75 165 VAL B C 1
ATOM 3356 O O . VAL B 1 165 ? 17.016 -16.203 -10.281 1 97.75 165 VAL B O 1
ATOM 3359 N N . LYS B 1 166 ? 16.859 -14.031 -9.734 1 98.44 166 LYS B N 1
ATOM 3360 C CA . LYS B 1 166 ? 16.75 -14.297 -8.297 1 98.44 166 LYS B CA 1
ATOM 3361 C C . LYS B 1 166 ? 15.414 -14.953 -7.965 1 98.44 166 LYS B C 1
ATOM 3363 O O . LYS B 1 166 ? 14.398 -14.656 -8.586 1 98.44 166 LYS B O 1
ATOM 3368 N N . ALA B 1 167 ? 15.445 -15.836 -7.012 1 98.69 167 ALA B N 1
ATOM 3369 C CA . ALA B 1 167 ? 14.242 -16.516 -6.523 1 98.69 167 ALA B CA 1
ATOM 3370 C C . ALA B 1 167 ? 14.297 -16.703 -5.012 1 98.69 167 ALA B C 1
ATOM 3372 O O . ALA B 1 167 ? 15.367 -16.891 -4.438 1 98.69 167 ALA B O 1
ATOM 3373 N N . ILE B 1 168 ? 13.195 -16.625 -4.434 1 98.81 168 ILE B N 1
ATOM 3374 C CA . ILE B 1 168 ? 13.047 -16.875 -3.002 1 98.81 168 ILE B CA 1
ATOM 3375 C C . ILE B 1 168 ? 12.297 -18.188 -2.785 1 98.81 168 ILE B C 1
ATOM 3377 O O . ILE B 1 168 ? 11.188 -18.375 -3.291 1 98.81 168 ILE B O 1
ATOM 3381 N N . ASP B 1 169 ? 12.867 -19.062 -2.061 1 98.81 169 ASP B N 1
ATOM 3382 C CA . ASP B 1 169 ? 12.281 -20.344 -1.704 1 98.81 169 ASP B CA 1
ATOM 3383 C C . ASP B 1 169 ? 11.336 -20.219 -0.511 1 98.81 169 ASP B C 1
ATOM 3385 O O . ASP B 1 169 ? 11.719 -20.516 0.623 1 98.81 169 ASP B O 1
ATOM 3389 N N . LEU B 1 170 ? 10.102 -19.906 -0.779 1 98.62 170 LEU B N 1
ATOM 3390 C CA . LEU B 1 170 ? 9.133 -19.703 0.294 1 98.62 170 LEU B CA 1
ATOM 3391 C C . LEU B 1 170 ? 8.789 -21.031 0.97 1 98.62 170 LEU B C 1
ATOM 3393 O O . LEU B 1 170 ? 8.484 -21.062 2.164 1 98.62 170 LEU B O 1
ATOM 3397 N N . TRP B 1 171 ? 8.82 -22.094 0.16 1 98.06 171 TRP B N 1
ATOM 3398 C CA . TRP B 1 171 ? 8.547 -23.406 0.707 1 98.06 171 TRP B CA 1
ATOM 3399 C C . TRP B 1 171 ? 9.453 -23.703 1.897 1 98.06 171 TRP B C 1
ATOM 3401 O O . TRP B 1 171 ? 8.969 -24.031 2.986 1 98.06 171 TRP B O 1
ATOM 3411 N N . SER B 1 172 ? 10.711 -23.5 1.717 1 98.19 172 SER B N 1
ATOM 3412 C CA . SER B 1 172 ? 11.68 -23.781 2.768 1 98.19 172 SER B CA 1
ATOM 3413 C C . SER B 1 172 ? 11.688 -22.688 3.826 1 98.19 172 SER B C 1
ATOM 3415 O O . SER B 1 172 ? 11.797 -22.969 5.023 1 98.19 172 SER B O 1
ATOM 3417 N N . ALA B 1 173 ? 11.547 -21.438 3.428 1 98.44 173 ALA B N 1
ATOM 3418 C CA . ALA B 1 173 ? 11.664 -20.297 4.332 1 98.44 173 ALA B CA 1
ATOM 3419 C C . ALA B 1 173 ? 10.609 -20.359 5.43 1 98.44 173 ALA B C 1
ATOM 3421 O O . ALA B 1 173 ? 10.914 -20.125 6.605 1 98.44 173 ALA B O 1
ATOM 3422 N N . LEU B 1 174 ? 9.367 -20.703 5.059 1 98.19 174 LEU B N 1
ATOM 3423 C CA . LEU B 1 174 ? 8.289 -20.734 6.043 1 98.19 174 LEU B CA 1
ATOM 3424 C C . LEU B 1 174 ? 8.508 -21.875 7.035 1 98.19 174 LEU B C 1
ATOM 3426 O O . LEU B 1 174 ? 8.156 -21.766 8.211 1 98.19 174 LEU B O 1
ATOM 3430 N N . GLN B 1 175 ? 9.109 -22.906 6.551 1 97.31 175 GLN B N 1
ATOM 3431 C CA . GLN B 1 175 ? 9.227 -24.109 7.367 1 97.31 175 GLN B CA 1
ATOM 3432 C C . GLN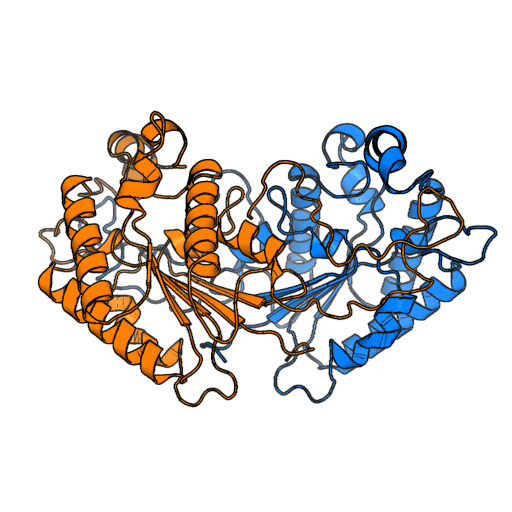 B 1 175 ? 10.422 -24.031 8.305 1 97.31 175 GLN B C 1
ATOM 3434 O O . GLN B 1 175 ? 10.672 -24.938 9.094 1 97.31 175 GLN B O 1
ATOM 3439 N N . GLN B 1 176 ? 11.211 -22.969 8.18 1 96.12 176 GLN B N 1
ATOM 3440 C CA . GLN B 1 176 ? 12.328 -22.781 9.102 1 96.12 176 GLN B CA 1
ATOM 3441 C C . GLN B 1 176 ? 11.828 -22.547 10.531 1 96.12 176 GLN B C 1
ATOM 3443 O O . GLN B 1 176 ? 12.57 -22.766 11.492 1 96.12 176 GLN B O 1
ATOM 3448 N N . ARG B 1 177 ? 10.586 -22.094 10.594 1 93.06 177 ARG B N 1
ATOM 3449 C CA . ARG B 1 177 ? 9.969 -21.938 11.906 1 93.06 177 ARG B CA 1
ATOM 3450 C C . ARG B 1 177 ? 9.195 -23.203 12.297 1 93.06 177 ARG B C 1
ATOM 3452 O O . ARG B 1 177 ? 8.469 -23.766 11.477 1 93.06 177 ARG B O 1
ATOM 3459 N N . ASP B 1 178 ? 9.297 -23.562 13.539 1 95.88 178 ASP B N 1
ATOM 3460 C CA . ASP B 1 178 ? 8.719 -24.828 13.992 1 95.88 178 ASP B CA 1
ATOM 3461 C C . ASP B 1 178 ? 7.195 -24.766 13.977 1 95.88 178 ASP B C 1
ATOM 3463 O O . ASP B 1 178 ? 6.531 -25.781 13.734 1 95.88 178 ASP B O 1
ATOM 3467 N N . ASP B 1 179 ? 6.641 -23.609 14.281 1 97.5 179 ASP B N 1
ATOM 3468 C CA . ASP B 1 179 ? 5.191 -23.484 14.43 1 97.5 179 ASP B CA 1
ATOM 3469 C C . ASP B 1 179 ? 4.566 -22.844 13.195 1 97.5 179 ASP B C 1
ATOM 3471 O O . ASP B 1 179 ? 3.504 -22.234 13.281 1 97.5 179 ASP B O 1
ATOM 3475 N N . TRP B 1 180 ? 5.254 -22.953 12.031 1 97.12 180 TRP B N 1
ATOM 3476 C CA . TRP B 1 180 ? 4.828 -22.266 10.812 1 97.12 180 TRP B CA 1
ATOM 3477 C C . TRP B 1 180 ? 3.412 -22.672 10.422 1 97.12 180 TRP B C 1
ATOM 3479 O O . TRP B 1 180 ? 2.619 -21.844 9.969 1 97.12 180 TRP B O 1
ATOM 3489 N N . LEU B 1 181 ? 3.109 -23.953 10.648 1 96.38 181 LEU B N 1
ATOM 3490 C CA . LEU B 1 181 ? 1.817 -24.516 10.258 1 96.38 181 LEU B CA 1
ATOM 3491 C C . LEU B 1 181 ? 0.678 -23.766 10.945 1 96.38 181 LEU B C 1
ATOM 3493 O O . LEU B 1 181 ? -0.384 -23.562 10.352 1 96.38 181 LEU B O 1
ATOM 3497 N N . ASP B 1 182 ? 0.901 -23.25 12.133 1 95.69 182 ASP B N 1
ATOM 3498 C CA . ASP B 1 182 ? -0.158 -22.656 12.953 1 95.69 182 ASP B CA 1
ATOM 3499 C C . ASP B 1 182 ? -0.17 -21.141 12.844 1 95.69 182 ASP B C 1
ATOM 3501 O O . ASP B 1 182 ? -1.217 -20.516 13 1 95.69 182 ASP B O 1
ATOM 3505 N N . VAL B 1 183 ? 0.943 -20.516 12.461 1 97.5 183 VAL B N 1
ATOM 3506 C CA . VAL B 1 183 ? 0.997 -19.078 12.688 1 97.5 183 VAL B CA 1
ATOM 3507 C C . VAL B 1 183 ? 1.197 -18.359 11.352 1 97.5 183 VAL B C 1
ATOM 3509 O O . VAL B 1 183 ? 1.034 -17.141 11.273 1 97.5 183 VAL B O 1
ATOM 3512 N N . CYS B 1 184 ? 1.52 -19.016 10.258 1 98.12 184 CYS B N 1
ATOM 3513 C CA . CYS B 1 184 ? 1.952 -18.328 9.055 1 98.12 184 CYS B CA 1
ATOM 3514 C C . CYS B 1 184 ? 0.794 -18.156 8.078 1 98.12 184 CYS B C 1
ATOM 3516 O O . CYS B 1 184 ? 0.956 -17.547 7.012 1 98.12 184 CYS B O 1
ATOM 3518 N N . PHE B 1 185 ? -0.425 -18.688 8.469 1 97.31 185 PHE B N 1
ATOM 3519 C CA . PHE B 1 185 ? -1.525 -18.656 7.512 1 97.31 185 PHE B CA 1
ATOM 3520 C C . PHE B 1 185 ? -2.793 -18.109 8.164 1 97.31 185 PHE B C 1
ATOM 3522 O O . PHE B 1 185 ? -2.971 -18.234 9.375 1 97.31 185 PHE B O 1
ATOM 3529 N N . THR B 1 186 ? -3.645 -17.5 7.336 1 94.94 186 THR B N 1
ATOM 3530 C CA . THR B 1 186 ? -4.957 -17.062 7.797 1 94.94 186 THR B CA 1
ATOM 3531 C C . THR B 1 186 ? -6.016 -18.125 7.52 1 94.94 186 THR B C 1
ATOM 3533 O O . THR B 1 186 ? -7.008 -18.219 8.242 1 94.94 186 THR B O 1
ATOM 3536 N N . ASP B 1 187 ? -5.777 -18.922 6.438 1 93.56 187 ASP B N 1
ATOM 3537 C CA . ASP B 1 187 ? -6.773 -19.906 6.023 1 93.56 187 ASP B CA 1
ATOM 3538 C C . ASP B 1 187 ? -6.102 -21.156 5.469 1 93.56 187 ASP B C 1
ATOM 3540 O O . ASP B 1 187 ? -6.711 -21.906 4.703 1 93.56 187 ASP B O 1
ATOM 3544 N N . GLY B 1 188 ? -4.812 -21.266 5.734 1 95.75 188 GLY B N 1
ATOM 3545 C CA . GLY B 1 188 ? -4.035 -22.406 5.273 1 95.75 188 GLY B CA 1
ATOM 3546 C C . GLY B 1 188 ? -3.334 -22.156 3.953 1 95.75 188 GLY B C 1
ATOM 3547 O O . GLY B 1 188 ? -2.457 -22.938 3.555 1 95.75 188 GLY B O 1
ATOM 3548 N N . ILE B 1 189 ? -3.719 -21.141 3.229 1 95.69 189 ILE B N 1
ATOM 3549 C CA . ILE B 1 189 ? -3.135 -20.797 1.934 1 95.69 189 ILE B CA 1
ATOM 3550 C C . ILE B 1 189 ? -2.518 -19.406 1.989 1 95.69 189 ILE B C 1
ATOM 3552 O O . ILE B 1 189 ? -1.339 -19.234 1.67 1 95.69 189 ILE B O 1
ATOM 3556 N N . HIS B 1 190 ? -3.326 -18.453 2.471 1 96.5 190 HIS B N 1
ATOM 3557 C CA . HIS B 1 190 ? -2.887 -17.062 2.463 1 96.5 190 HIS B CA 1
ATOM 3558 C C . HIS B 1 190 ? -2.113 -16.719 3.732 1 96.5 190 HIS B C 1
ATOM 3560 O O . HIS B 1 190 ? -2.41 -17.25 4.805 1 96.5 190 HIS B O 1
ATOM 3566 N N . LEU B 1 191 ? -1.219 -15.828 3.592 1 97.75 191 LEU B N 1
ATOM 3567 C CA . LEU B 1 191 ? -0.226 -15.594 4.633 1 97.75 191 LEU B CA 1
ATOM 3568 C C . LEU B 1 191 ? -0.792 -14.703 5.73 1 97.75 191 LEU B C 1
ATOM 3570 O O . LEU B 1 191 ? -1.509 -13.734 5.445 1 97.75 191 LEU B O 1
ATOM 3574 N N . SER B 1 192 ? -0.498 -15.055 6.938 1 97.06 192 SER B N 1
ATOM 3575 C CA . SER B 1 192 ? -0.717 -14.188 8.094 1 97.06 192 SER B CA 1
ATOM 3576 C C . SER B 1 192 ? 0.36 -13.117 8.188 1 97.06 192 SER B C 1
ATOM 3578 O O . SER B 1 192 ? 1.283 -13.078 7.375 1 97.06 192 SER B O 1
ATOM 3580 N N . SER B 1 193 ? 0.236 -12.258 9.219 1 96.81 193 SER B N 1
ATOM 3581 C CA . SER B 1 193 ? 1.272 -11.273 9.492 1 96.81 193 SER B CA 1
ATOM 3582 C C . SER B 1 193 ? 2.629 -11.938 9.703 1 96.81 193 SER B C 1
ATOM 3584 O O . SER B 1 193 ? 3.641 -11.484 9.164 1 96.81 193 SER B O 1
ATOM 3586 N N . GLU B 1 194 ? 2.641 -13.008 10.43 1 97.31 194 GLU B N 1
ATOM 3587 C CA . GLU B 1 194 ? 3.883 -13.727 10.703 1 97.31 194 GLU B CA 1
ATOM 3588 C C . GLU B 1 194 ? 4.473 -14.305 9.414 1 97.31 194 GLU B C 1
ATOM 3590 O O . GLU B 1 194 ? 5.684 -14.227 9.195 1 97.31 194 GLU B O 1
ATOM 3595 N N . GLY B 1 195 ? 3.623 -14.922 8.586 1 97.94 195 GLY B N 1
ATOM 3596 C CA . GLY B 1 195 ? 4.094 -15.398 7.297 1 97.94 195 GLY B CA 1
ATOM 3597 C C . GLY B 1 195 ? 4.617 -14.281 6.406 1 97.94 195 GLY B C 1
ATOM 3598 O O . GLY B 1 195 ? 5.629 -14.453 5.723 1 97.94 195 GLY B O 1
ATOM 3599 N N . SER B 1 196 ? 3.967 -13.156 6.441 1 97.62 196 SER B N 1
ATOM 3600 C CA . SER B 1 196 ? 4.363 -12 5.637 1 97.62 196 SER B CA 1
ATOM 3601 C C . SER B 1 196 ? 5.73 -11.477 6.066 1 97.62 196 SER B C 1
ATOM 3603 O O . SER B 1 196 ? 6.535 -11.062 5.227 1 97.62 196 SER B O 1
ATOM 3605 N N . LYS B 1 197 ? 5.988 -11.492 7.348 1 96.88 197 LYS B N 1
ATOM 3606 C CA . LYS B 1 197 ? 7.281 -11.031 7.852 1 96.88 197 LYS B CA 1
ATOM 3607 C C . LYS B 1 197 ? 8.414 -11.898 7.312 1 96.88 197 LYS B C 1
ATOM 3609 O O . LYS B 1 197 ? 9.5 -11.391 7.016 1 96.88 197 LYS B O 1
ATOM 3614 N N . ILE B 1 198 ? 8.18 -13.148 7.168 1 97.69 198 ILE B N 1
ATOM 3615 C CA . ILE B 1 198 ? 9.18 -14.047 6.602 1 97.69 198 ILE B CA 1
ATOM 3616 C C . ILE B 1 198 ? 9.445 -13.68 5.145 1 97.69 198 ILE B C 1
ATOM 3618 O O . ILE B 1 198 ? 10.594 -13.633 4.707 1 97.69 198 ILE B O 1
ATOM 3622 N N . VAL B 1 199 ? 8.375 -13.43 4.383 1 98.44 199 VAL B N 1
ATOM 3623 C CA . VAL B 1 199 ? 8.516 -13.047 2.982 1 98.44 199 VAL B CA 1
ATOM 3624 C C . VAL B 1 199 ? 9.383 -11.797 2.873 1 98.44 199 VAL B C 1
ATOM 3626 O O . VAL B 1 199 ? 10.32 -11.75 2.076 1 98.44 199 VAL B O 1
ATOM 3629 N N . VAL B 1 200 ? 9.109 -10.789 3.691 1 97.88 200 VAL B N 1
ATOM 3630 C CA . VAL B 1 200 ? 9.844 -9.523 3.625 1 97.88 200 VAL B CA 1
ATOM 3631 C C . VAL B 1 200 ? 11.305 -9.758 4.004 1 97.88 200 VAL B C 1
ATOM 3633 O O . VAL B 1 200 ? 12.211 -9.227 3.357 1 97.88 200 VAL B O 1
ATOM 3636 N N . LYS B 1 201 ? 11.516 -10.547 5.027 1 97 201 LYS B N 1
ATOM 3637 C CA . LYS B 1 201 ? 12.883 -10.859 5.434 1 97 201 LYS B CA 1
ATOM 3638 C C . LYS B 1 201 ? 13.672 -11.484 4.285 1 97 201 LYS B C 1
ATOM 3640 O O . LYS B 1 201 ? 14.82 -11.117 4.047 1 97 201 LYS B O 1
ATOM 3645 N N . GLU B 1 202 ? 13.07 -12.406 3.594 1 98.12 202 GLU B N 1
ATOM 3646 C CA . GLU B 1 202 ? 13.742 -13.062 2.475 1 98.12 202 GLU B CA 1
ATOM 3647 C C . GLU B 1 202 ? 13.969 -12.086 1.323 1 98.12 202 GLU B C 1
ATOM 3649 O O . GLU B 1 202 ? 15.016 -12.133 0.663 1 98.12 202 GLU B O 1
ATOM 3654 N N . ILE B 1 203 ? 12.992 -11.219 1.061 1 98.31 203 ILE B N 1
ATOM 3655 C CA . ILE B 1 203 ? 13.164 -10.211 0.022 1 98.31 203 ILE B CA 1
ATOM 3656 C C . ILE B 1 203 ? 14.344 -9.305 0.372 1 98.31 203 ILE B C 1
ATOM 3658 O O . ILE B 1 203 ? 15.195 -9.023 -0.477 1 98.31 203 ILE B O 1
ATOM 3662 N N . MET B 1 204 ? 14.406 -8.852 1.61 1 96.81 204 MET B N 1
ATOM 3663 C CA . MET B 1 204 ? 15.484 -7.961 2.045 1 96.81 204 MET B CA 1
ATOM 3664 C C . MET B 1 204 ? 16.844 -8.648 1.93 1 96.81 204 MET B C 1
ATOM 3666 O O . MET B 1 204 ? 17.828 -8.023 1.548 1 96.81 204 MET B O 1
ATOM 3670 N N . LYS B 1 205 ? 16.859 -9.922 2.25 1 96.81 205 LYS B N 1
ATOM 3671 C CA . LYS B 1 205 ? 18.094 -10.695 2.109 1 96.81 205 LYS B CA 1
ATOM 3672 C C . LYS B 1 205 ? 18.562 -10.719 0.659 1 96.81 205 LYS B C 1
ATOM 3674 O O . LYS B 1 205 ? 19.75 -10.484 0.381 1 96.81 205 LYS B O 1
ATOM 3679 N N . VAL B 1 206 ? 17.672 -10.961 -0.244 1 97.69 206 VAL B N 1
ATOM 3680 C CA . VAL B 1 206 ? 18.016 -11 -1.662 1 97.69 206 VAL B CA 1
ATOM 3681 C C . VAL B 1 206 ? 18.516 -9.633 -2.107 1 97.69 206 VAL B C 1
ATOM 3683 O O . VAL B 1 206 ? 19.547 -9.531 -2.793 1 97.69 206 VAL B O 1
ATOM 3686 N N . LEU B 1 207 ? 17.859 -8.586 -1.69 1 97.06 207 LEU B N 1
ATOM 3687 C CA . LEU B 1 207 ? 18.219 -7.238 -2.121 1 97.06 207 LEU B CA 1
ATOM 3688 C C . LEU B 1 207 ? 19.547 -6.816 -1.526 1 97.06 207 LEU B C 1
ATOM 3690 O O . LEU B 1 207 ? 20.312 -6.078 -2.16 1 97.06 207 LEU B O 1
ATOM 3694 N N . ARG B 1 208 ? 19.797 -7.234 -0.365 1 94.5 208 ARG B N 1
ATOM 3695 C CA . ARG B 1 208 ? 21.078 -6.926 0.278 1 94.5 208 ARG B CA 1
ATOM 3696 C C . ARG B 1 208 ? 22.219 -7.668 -0.4 1 94.5 208 ARG B C 1
ATOM 3698 O O . ARG B 1 208 ? 23.297 -7.102 -0.606 1 94.5 208 ARG B O 1
ATOM 3705 N N . GLU B 1 209 ? 21.922 -8.859 -0.774 1 95 209 GLU B N 1
ATOM 3706 C CA . GLU B 1 209 ? 22.984 -9.734 -1.273 1 95 209 GLU B CA 1
ATOM 3707 C C . GLU B 1 209 ? 23.156 -9.578 -2.781 1 95 209 GLU B C 1
ATOM 3709 O O . GLU B 1 209 ? 24.188 -9.969 -3.336 1 95 209 GLU B O 1
ATOM 3714 N N . ALA B 1 210 ? 22.109 -8.93 -3.312 1 90 210 ALA B N 1
ATOM 3715 C CA . ALA B 1 210 ? 22.172 -8.82 -4.77 1 90 210 ALA B CA 1
ATOM 3716 C C . ALA B 1 210 ? 23.266 -7.844 -5.199 1 90 210 ALA B C 1
ATOM 3718 O O . ALA B 1 210 ? 23.484 -6.816 -4.555 1 90 210 ALA B O 1
ATOM 3719 N N . GLU B 1 211 ? 24.391 -8.047 -5.824 1 86 211 GLU B N 1
ATOM 3720 C CA . GLU B 1 211 ? 25.453 -7.223 -6.371 1 86 211 GLU B CA 1
ATOM 3721 C C . GLU B 1 211 ? 24.969 -6.406 -7.566 1 86 211 GLU B C 1
ATOM 3723 O O . GLU B 1 211 ? 25.656 -6.344 -8.594 1 86 211 GLU B O 1
ATOM 3728 N N . TRP B 1 212 ? 23.75 -5.848 -7.34 1 92 212 TRP B N 1
ATOM 3729 C CA . TRP B 1 212 ? 23.25 -5.012 -8.43 1 92 212 TRP B CA 1
ATOM 3730 C C . TRP B 1 212 ? 23.875 -3.623 -8.375 1 92 212 TRP B C 1
ATOM 3732 O O . TRP B 1 212 ? 24.141 -3.092 -7.297 1 92 212 TRP B O 1
ATOM 3742 N N . GLU B 1 213 ? 24.281 -3.037 -9.539 1 88.5 213 GLU B N 1
ATOM 3743 C CA . GLU B 1 213 ? 24.953 -1.742 -9.617 1 88.5 213 GLU B CA 1
ATOM 3744 C C . GLU B 1 213 ? 24.188 -0.682 -8.828 1 88.5 213 GLU B C 1
ATOM 3746 O O . GLU B 1 213 ? 24.797 0.108 -8.094 1 88.5 213 GLU B O 1
ATOM 3751 N N . THR B 1 214 ? 22.906 -0.692 -9.07 1 90.44 214 THR B N 1
ATOM 3752 C CA . THR B 1 214 ? 22.062 0.134 -8.203 1 90.44 214 THR B CA 1
ATOM 3753 C C . THR B 1 214 ? 21.312 -0.729 -7.195 1 90.44 214 THR B C 1
ATOM 3755 O O . THR B 1 214 ? 20.469 -1.538 -7.57 1 90.44 214 THR B O 1
ATOM 3758 N N . SER B 1 215 ? 21.75 -0.525 -5.91 1 94.19 215 SER B N 1
ATOM 3759 C CA . SER B 1 215 ? 21.094 -1.308 -4.867 1 94.19 215 SER B CA 1
ATOM 3760 C C . SER B 1 215 ? 19.641 -0.886 -4.695 1 94.19 215 SER B C 1
ATOM 3762 O O . SER B 1 215 ? 19.328 0.307 -4.699 1 94.19 215 SER B O 1
ATOM 3764 N N . LEU B 1 216 ? 18.828 -1.867 -4.555 1 97.19 216 LEU B N 1
ATOM 3765 C CA . LEU B 1 216 ? 17.406 -1.6 -4.348 1 97.19 216 LEU B CA 1
ATOM 3766 C C . LEU B 1 216 ? 17.016 -1.875 -2.9 1 97.19 216 LEU B C 1
ATOM 3768 O O . LEU B 1 216 ? 15.82 -1.91 -2.574 1 97.19 216 LEU B O 1
ATOM 3772 N N . HIS B 1 217 ? 18.047 -2.125 -2.047 1 96.12 217 HIS B N 1
ATOM 3773 C CA . HIS B 1 217 ? 17.766 -2.205 -0.619 1 96.12 217 HIS B CA 1
ATOM 3774 C C . HIS B 1 217 ? 17.328 -0.852 -0.068 1 96.12 217 HIS B C 1
ATOM 3776 O O . HIS B 1 217 ? 17.906 0.181 -0.41 1 96.12 217 HIS B O 1
ATOM 3782 N N . TRP B 1 218 ? 16.344 -0.852 0.789 1 94.12 218 TRP B N 1
ATOM 3783 C CA . TRP B 1 218 ? 15.688 0.394 1.181 1 94.12 218 TRP B CA 1
ATOM 3784 C C . TRP B 1 218 ? 16.672 1.324 1.884 1 94.12 218 TRP B C 1
ATOM 3786 O O . TRP B 1 218 ? 16.594 2.547 1.743 1 94.12 218 TRP B O 1
ATOM 3796 N N . LYS B 1 219 ? 17.656 0.852 2.551 1 92.06 219 LYS B N 1
ATOM 3797 C CA . LYS B 1 219 ? 18.625 1.673 3.277 1 92.06 219 LYS B CA 1
ATOM 3798 C C . LYS B 1 219 ? 19.594 2.365 2.318 1 92.06 219 LYS B C 1
ATOM 3800 O O . LYS B 1 219 ? 20.234 3.348 2.686 1 92.06 219 LYS B O 1
ATOM 3805 N N . SER B 1 220 ? 19.719 1.794 1.152 1 93.38 220 SER B N 1
ATOM 3806 C CA . SER B 1 220 ? 20.703 2.309 0.201 1 93.38 220 SER B CA 1
ATOM 3807 C C . SER B 1 220 ? 20.062 3.283 -0.781 1 93.38 220 SER B C 1
ATOM 3809 O O . SER B 1 220 ? 20.766 4.004 -1.493 1 93.38 220 SER B O 1
ATOM 3811 N N . MET B 1 221 ? 18.797 3.283 -0.845 1 95.25 221 MET B N 1
ATOM 3812 C CA . MET B 1 221 ? 18.109 4.137 -1.81 1 95.25 221 MET B CA 1
ATOM 3813 C C . MET B 1 221 ? 17.938 5.551 -1.268 1 95.25 221 MET B C 1
ATOM 3815 O O . MET B 1 221 ? 17.719 5.742 -0.071 1 95.25 221 MET B O 1
ATOM 3819 N N . PRO B 1 222 ? 18.047 6.508 -2.119 1 95.62 222 PRO B N 1
ATOM 3820 C CA . PRO B 1 222 ? 17.859 7.887 -1.657 1 95.62 222 PRO B CA 1
ATOM 3821 C C . PRO B 1 222 ? 16.438 8.164 -1.191 1 95.62 222 PRO B C 1
ATOM 3823 O O . PRO B 1 222 ? 15.484 7.621 -1.75 1 95.62 222 PRO B O 1
ATOM 3826 N N . ILE B 1 223 ? 16.344 9.055 -0.227 1 95.5 223 ILE B N 1
ATOM 3827 C CA . ILE B 1 223 ? 15.047 9.469 0.303 1 95.5 223 ILE B CA 1
ATOM 3828 C C . ILE B 1 223 ? 14.609 10.773 -0.369 1 95.5 223 ILE B C 1
ATOM 3830 O O . ILE B 1 223 ? 15.422 11.68 -0.561 1 95.5 223 ILE B O 1
ATOM 3834 N N . GLU B 1 224 ? 13.414 10.766 -0.844 1 97 224 GLU B N 1
ATOM 3835 C CA . GLU B 1 224 ? 12.836 11.961 -1.451 1 97 224 GLU B CA 1
ATOM 3836 C C . GLU B 1 224 ? 12.734 13.102 -0.44 1 97 224 GLU B C 1
ATOM 3838 O O . GLU B 1 224 ? 12.273 12.898 0.686 1 97 224 GLU B O 1
ATOM 3843 N N . PHE B 1 225 ? 13.219 14.297 -0.863 1 97.25 225 PHE B N 1
ATOM 3844 C CA . PHE B 1 225 ? 13.188 15.5 -0.032 1 97.25 225 PHE B CA 1
ATOM 3845 C C . PHE B 1 225 ? 13.906 15.266 1.288 1 97.25 225 PHE B C 1
ATOM 3847 O O . PHE B 1 225 ? 13.352 15.516 2.359 1 97.25 225 PHE B O 1
ATOM 3854 N N . ALA B 1 226 ? 15.141 14.922 1.254 1 95.44 226 ALA B N 1
ATOM 3855 C CA . ALA B 1 226 ? 15.922 14.438 2.387 1 95.44 226 ALA B CA 1
ATOM 3856 C C . ALA B 1 226 ? 16.594 15.586 3.135 1 95.44 226 ALA B C 1
ATOM 3858 O O . ALA B 1 226 ? 17.25 15.367 4.148 1 95.44 226 ALA B O 1
ATOM 3859 N N . GLU B 1 227 ? 16.422 16.766 2.68 1 96.19 227 GLU B N 1
ATOM 3860 C CA . GLU B 1 227 ? 17.156 17.891 3.244 1 96.19 227 GLU B CA 1
ATOM 3861 C C . GLU B 1 227 ? 16.625 18.281 4.617 1 96.19 227 GLU B C 1
ATOM 3863 O O . GLU B 1 227 ? 15.422 18.156 4.879 1 96.19 227 GLU B O 1
ATOM 3868 N N . ASP B 1 228 ? 17.5 18.75 5.441 1 96.5 228 ASP B N 1
ATOM 3869 C CA . ASP B 1 228 ? 17.094 19.328 6.723 1 96.5 228 ASP B CA 1
ATOM 3870 C C . ASP B 1 228 ? 16.234 20.562 6.523 1 96.5 228 ASP B C 1
ATOM 3872 O O . ASP B 1 228 ? 16.359 21.266 5.516 1 96.5 228 ASP B O 1
ATOM 3876 N N . SER B 1 229 ? 15.414 20.734 7.441 1 96.75 229 SER B N 1
ATOM 3877 C CA . SER B 1 229 ? 14.516 21.875 7.379 1 96.75 229 SER B CA 1
ATOM 3878 C C . SER B 1 229 ? 14.375 22.547 8.742 1 96.75 229 SER B C 1
ATOM 3880 O O . SER B 1 229 ? 14.344 21.859 9.773 1 96.75 229 SER B O 1
ATOM 3882 N N . PRO B 1 230 ? 14.281 23.859 8.727 1 96.25 230 PRO B N 1
ATOM 3883 C CA . PRO B 1 230 ? 13.969 24.531 9.992 1 96.25 230 PRO B CA 1
ATOM 3884 C C . PRO B 1 230 ? 12.586 24.172 10.516 1 96.25 230 PRO B C 1
ATOM 3886 O O . PRO B 1 230 ? 12.258 24.484 11.664 1 96.25 230 PRO B O 1
ATOM 3889 N N . TYR B 1 231 ? 11.773 23.484 9.656 1 96.69 231 TYR B N 1
ATOM 3890 C CA . TYR B 1 231 ? 10.414 23.125 10.047 1 96.69 231 TYR B CA 1
ATOM 3891 C C . TYR B 1 231 ? 10.359 21.719 10.602 1 96.69 231 TYR B C 1
ATOM 3893 O O . TYR B 1 231 ? 9.297 21.234 11.016 1 96.69 231 TYR B O 1
ATOM 3901 N N . ASP B 1 232 ? 11.539 21 10.609 1 96.19 232 ASP B N 1
ATOM 3902 C CA . ASP B 1 232 ? 11.594 19.656 11.203 1 96.19 232 ASP B CA 1
ATOM 3903 C C . ASP B 1 232 ? 11.297 19.719 12.695 1 96.19 232 ASP B C 1
ATOM 3905 O O . ASP B 1 232 ? 11.398 20.781 13.32 1 96.19 232 ASP B O 1
ATOM 3909 N N . PRO B 1 233 ? 10.891 18.594 13.289 1 93.75 233 PRO B N 1
ATOM 3910 C CA . PRO B 1 233 ? 10.664 18.562 14.742 1 93.75 233 PRO B CA 1
ATOM 3911 C C . PRO B 1 233 ? 11.883 19.047 15.531 1 93.75 233 PRO B C 1
ATOM 3913 O O . PRO B 1 233 ? 13.023 18.859 15.102 1 93.75 233 PRO B O 1
ATOM 3916 N N . ILE B 1 234 ? 11.547 19.609 16.656 1 92.62 234 ILE B N 1
ATOM 3917 C CA . ILE B 1 234 ? 12.609 20.078 17.531 1 92.62 234 ILE B CA 1
ATOM 3918 C C . ILE B 1 234 ? 13.242 18.891 18.25 1 92.62 234 ILE B C 1
ATOM 3920 O O . ILE B 1 234 ? 12.539 18.016 18.766 1 92.62 234 ILE B O 1
ATOM 3924 N N . GLY B 1 235 ? 14.555 18.891 18.297 1 90.62 235 GLY B N 1
ATOM 3925 C CA . GLY B 1 235 ? 15.258 17.828 18.984 1 90.62 235 GLY B CA 1
ATOM 3926 C C . GLY B 1 235 ? 15.203 17.953 20.484 1 90.62 235 GLY B C 1
ATOM 3927 O O . GLY B 1 235 ? 14.719 18.953 21.016 1 90.62 235 GLY B O 1
ATOM 3928 N N . VAL B 1 236 ? 15.68 16.969 21.172 1 88.88 236 VAL B N 1
ATOM 3929 C CA . VAL B 1 236 ? 15.672 16.859 22.625 1 88.88 236 VAL B CA 1
ATOM 3930 C C . VAL B 1 236 ? 16.484 18.016 23.234 1 88.88 236 VAL B C 1
ATOM 3932 O O . VAL B 1 236 ? 16.141 18.531 24.297 1 88.88 236 VAL B O 1
ATOM 3935 N N . ASP B 1 237 ? 17.453 18.438 22.516 1 88.81 237 ASP B N 1
ATOM 3936 C CA . ASP B 1 237 ? 18.328 19.5 23.016 1 88.81 237 ASP B CA 1
ATOM 3937 C C . ASP B 1 237 ? 17.609 20.844 22.969 1 88.81 237 ASP B C 1
ATOM 3939 O O . ASP B 1 237 ? 18.094 21.828 23.531 1 88.81 237 ASP B O 1
ATOM 3943 N N . GLU B 1 238 ? 16.516 20.922 22.234 1 87.81 238 GLU B N 1
ATOM 3944 C CA . GLU B 1 238 ? 15.68 22.125 22.094 1 87.81 238 GLU B CA 1
ATOM 3945 C C . GLU B 1 238 ? 16.453 23.25 21.422 1 87.81 238 GLU B C 1
ATOM 3947 O O . GLU B 1 238 ? 16.125 24.422 21.594 1 87.81 238 GLU B O 1
ATOM 3952 N N . LYS B 1 239 ? 17.531 22.906 20.688 1 91.81 239 LYS B N 1
ATOM 3953 C CA . LYS B 1 239 ? 18.359 23.922 20.031 1 91.81 239 LYS B CA 1
ATOM 3954 C C . LYS B 1 239 ? 18.422 23.688 18.531 1 91.81 239 LYS B C 1
ATOM 3956 O O . LYS B 1 239 ? 18.75 24.594 17.766 1 91.81 239 LYS B O 1
ATOM 3961 N N . SER B 1 240 ? 18.094 22.469 18.188 1 92.94 240 SER B N 1
ATOM 3962 C CA . SER B 1 240 ? 18.172 22.094 16.781 1 92.94 240 SER B CA 1
ATOM 3963 C C . SER B 1 240 ? 16.969 21.25 16.359 1 92.94 240 SER B C 1
ATOM 3965 O O . SER B 1 240 ? 16.172 20.844 17.203 1 92.94 240 SER B O 1
ATOM 3967 N N . THR B 1 241 ? 16.781 21.172 15.094 1 94.25 241 THR B N 1
ATOM 3968 C CA . THR B 1 241 ? 15.727 20.297 14.586 1 94.25 241 THR B CA 1
ATOM 3969 C C . THR B 1 241 ? 16.297 18.938 14.203 1 94.25 241 THR B C 1
ATOM 3971 O O . THR B 1 241 ? 17.516 18.766 14.086 1 94.25 241 THR B O 1
ATOM 3974 N N . VAL B 1 242 ? 15.445 17.984 14.117 1 93.75 242 VAL B N 1
ATOM 3975 C CA . VAL B 1 242 ? 15.82 16.625 13.758 1 93.75 242 VAL B CA 1
ATOM 3976 C C . VAL B 1 242 ? 15.062 16.203 12.5 1 93.75 242 VAL B C 1
ATOM 3978 O O . VAL B 1 242 ? 13.836 16.203 12.484 1 93.75 242 VAL B O 1
ATOM 3981 N N . ASN B 1 243 ? 15.812 15.875 11.445 1 95.31 243 ASN B N 1
ATOM 3982 C CA . ASN B 1 243 ? 15.227 15.328 10.227 1 95.31 243 ASN B CA 1
ATOM 3983 C C . ASN B 1 243 ? 14.758 13.891 10.43 1 95.31 243 ASN B C 1
ATOM 3985 O O . ASN B 1 243 ? 15.578 12.984 10.625 1 95.31 243 ASN B O 1
ATOM 3989 N N . VAL B 1 244 ? 13.453 13.664 10.336 1 93.62 244 VAL B N 1
ATOM 3990 C CA . VAL B 1 244 ? 12.914 12.344 10.664 1 93.62 244 VAL B CA 1
ATOM 3991 C C . VAL B 1 244 ? 12.508 11.625 9.383 1 93.62 244 VAL B C 1
ATOM 3993 O O . VAL B 1 244 ? 11.75 10.648 9.422 1 93.62 244 VAL B O 1
ATOM 3996 N N . SER B 1 245 ? 12.953 12.055 8.203 1 93.75 245 SER B N 1
ATOM 3997 C CA . SER B 1 245 ? 12.555 11.492 6.914 1 93.75 245 SER B CA 1
ATOM 3998 C C . SER B 1 245 ? 12.945 10.023 6.809 1 93.75 245 SER B C 1
ATOM 4000 O O . SER B 1 245 ? 12.266 9.234 6.148 1 93.75 245 SER B O 1
ATOM 4002 N N . ASN B 1 246 ? 13.977 9.617 7.559 1 87.94 246 ASN B N 1
ATOM 4003 C CA . ASN B 1 246 ? 14.484 8.258 7.445 1 87.94 246 ASN B CA 1
ATOM 4004 C C . ASN B 1 246 ? 14.211 7.449 8.711 1 87.94 246 ASN B C 1
ATOM 4006 O O . ASN B 1 246 ? 14.797 6.383 8.914 1 87.94 246 ASN B O 1
ATOM 4010 N N . TRP B 1 247 ? 13.328 8.039 9.508 1 85.25 247 TRP B N 1
ATOM 4011 C CA . TRP B 1 247 ? 13.031 7.32 10.742 1 85.25 247 TRP B CA 1
ATOM 4012 C C . TRP B 1 247 ? 12.125 6.125 10.469 1 85.25 247 TRP B C 1
ATOM 4014 O O . TRP B 1 247 ? 11.203 6.211 9.656 1 85.25 247 TRP B O 1
ATOM 4024 N N . ASN B 1 248 ? 12.547 5.035 11.07 1 75 248 ASN B N 1
ATOM 4025 C CA . ASN B 1 248 ? 11.672 3.865 11.062 1 75 248 ASN B CA 1
ATOM 4026 C C . ASN B 1 248 ? 10.766 3.832 12.289 1 75 248 ASN B C 1
ATOM 4028 O O . ASN B 1 248 ? 11.234 3.598 13.406 1 75 248 ASN B O 1
ATOM 4032 N N . PHE B 1 249 ? 9.609 4.168 12.172 1 67.38 249 PHE B N 1
ATOM 4033 C CA . PHE B 1 249 ? 8.672 4.258 13.281 1 67.38 249 PHE B CA 1
ATOM 4034 C C . PHE B 1 249 ? 8.125 2.879 13.641 1 67.38 249 PHE B C 1
ATOM 4036 O O . PHE B 1 249 ? 7.309 2.748 14.555 1 67.38 249 PHE B O 1
ATOM 4043 N N . GLN B 1 250 ? 8.633 1.89 12.852 1 63.62 250 GLN B N 1
ATOM 4044 C CA . GLN B 1 250 ? 8.219 0.531 13.18 1 63.62 250 GLN B CA 1
ATOM 4045 C C . GLN B 1 250 ? 9.102 -0.065 14.273 1 63.62 250 GLN B C 1
ATOM 4047 O O . GLN B 1 250 ? 10.328 -0.005 14.188 1 63.62 250 GLN B O 1
ATOM 4052 N N . GLU B 1 251 ? 8.781 -0.01 15.625 1 57.47 251 GLU B N 1
ATOM 4053 C CA . GLU B 1 251 ? 9.578 -0.417 16.781 1 57.47 251 GLU B CA 1
ATOM 4054 C C . GLU B 1 251 ? 10.094 -1.847 16.609 1 57.47 251 GLU B C 1
ATOM 4056 O O . GLU B 1 251 ? 11.219 -2.156 17.016 1 57.47 251 GLU B O 1
ATOM 4061 N N . ASP B 1 252 ? 9.32 -2.766 15.969 1 55.69 252 ASP B N 1
ATOM 4062 C CA . ASP B 1 252 ? 9.547 -4.137 16.422 1 55.69 252 ASP B CA 1
ATOM 4063 C C . ASP B 1 252 ? 10.391 -4.914 15.414 1 55.69 252 ASP B C 1
ATOM 4065 O O . ASP B 1 252 ? 10.953 -5.961 15.75 1 55.69 252 ASP B O 1
ATOM 4069 N N . PHE B 1 253 ? 10.438 -4.402 14.148 1 65.62 253 PHE B N 1
ATOM 4070 C CA . PHE B 1 253 ? 11.125 -5.336 13.266 1 65.62 253 PHE B CA 1
ATOM 4071 C C . PHE B 1 253 ? 12.25 -4.641 12.508 1 65.62 253 PHE B C 1
ATOM 4073 O O . PHE B 1 253 ? 12.062 -3.533 11.992 1 65.62 253 PHE B O 1
ATOM 4080 N N . GLN B 1 254 ? 13.438 -5.145 12.781 1 70.88 254 GLN B N 1
ATOM 4081 C CA . GLN B 1 254 ? 14.586 -4.672 12.016 1 70.88 254 GLN B CA 1
ATOM 4082 C C . GLN B 1 254 ? 14.688 -5.383 10.672 1 70.88 254 GLN B C 1
ATOM 4084 O O . GLN B 1 254 ? 14.914 -6.594 10.617 1 70.88 254 GLN B O 1
ATOM 4089 N N . TRP B 1 255 ? 14.328 -4.695 9.633 1 77.75 255 TRP B N 1
ATOM 4090 C CA . TRP B 1 255 ? 14.336 -5.277 8.297 1 77.75 255 TRP B CA 1
ATOM 4091 C C . TRP B 1 255 ? 15.711 -5.148 7.652 1 77.75 255 TRP B C 1
ATOM 4093 O O . TRP B 1 255 ? 15.859 -5.344 6.441 1 77.75 255 TRP B O 1
ATOM 4103 N N . ASP B 1 256 ? 16.766 -5.047 8.391 1 74.56 256 ASP B N 1
ATOM 4104 C CA . ASP B 1 256 ? 18.094 -4.852 7.816 1 74.56 256 ASP B CA 1
ATOM 4105 C C . ASP B 1 256 ? 18.625 -6.141 7.188 1 74.56 256 ASP B C 1
ATOM 4107 O O . ASP B 1 256 ? 18.406 -7.23 7.719 1 74.56 256 ASP B O 1
#

Foldseek 3Di:
DDDDDAAEEEEAEEDLQVCQCPQLGLLVVVCQLCPQHYHYHGHYHYQAALVVCLVCVCVVQPLPDPDHHQEYEYEHQQQCLADADPVRDGHHDPQVRSLVSLLVSLVVNCNNDVRHAYEYEAAAAFQQVLLCVACCVPPNRRSGHRVSSVSRRVSNVVSCVVSVHHYDRNHVQLVVDPCSSPQQAPRRRHGHSVVRVSVLLRVLVCQVPPPRPQGPRSVRTDGHPQDDDQPAPQDPVNPGHDRCSNPDPPPPDDSD/DDDDDAAEEEEAEEDLQVCQCPQLRLLNVVCQLCPQHYHYHGHYHYQAALVVCLVCVCVVQPLPDPDHHQEYEYEHQQQCLQDADPVRDGHHDPQVRSLVSLLVSLVVNCNNDVRHAYEYEAAAAFQQVLLCVAPCVPPNRGSGHRVSSVSRRVSNVVSCVVSVHHYDRNHVQLVVDPCSSPQQAPRRHHGHSVVRVSVLLRVLVCQVPPPRPQGPRSVRTDGHPQDDDQPAPQDPVNPGHDRCSNPDPPPPDDSD

pLDDT: mean 94.68, std 6.97, range [55.53, 98.94]

Secondary structure (DSSP, 8-state):
--SS--PEEEEEESHHHHTTTSSS-HHHHHHHHTTTT-EEEEEE-TT--HHHHHHTHHHHS-TT-SS--SEEEEE--TTTTSPPPTTS-SS---HHHHHHHHHHHHHHHHTT-SS-EEEEEPPPP--HHHHHHHTHHHH------HHHHHHHHHHHHHHHHHHT-EEE-HHHHHHTSTTHHHHSBSSSSSB-HHHHHHHHHHHHHHHHH---SS--STTTSPPTT----TTSPBPTTSSSB---TT----SS----/--SS--PEEEEEESHHHHTTTSSS-HHHHHHHHTTTT-EEEEEE-TT--HHHHHHTHHHHS-TT-SS--SEEEEE--TTTTSPPPTTS-SS---HHHHHHHHHHHHHHHHTT-SS-EEEEEPPPP--HHHHHHHTHHHH------HHHHHHHHHHHHHHHHHHT-EEE-HHHHHHTSTTHHHHSBSSSSSB-HHHHHHHHHHHHHHHHH---SS--STTTSPPTT----TTSPBPTTSSSB---TT----SS----

Radius of gyration: 23.21 Å; Cα contacts (8 Å, |Δi|>4): 1058; chains: 2; bounding box: 48×66×53 Å

Nearest PDB structures (foldseek):
  3mil-assembly1_B  TM=8.322E-01  e=5.369E-20  Saccharomyces cerevisiae
  1yzf-assembly1_A  TM=8.168E-01  e=3.122E-10  Enterococcus faecalis V583
  7bxd-assembly1_A  TM=6.813E-01  e=4.558E-09  Collinsella aerofaciens ATCC 25986
  4hyq-assembly1_A  TM=6.392E-01  e=5.282E-07  Streptomyces albidoflavus
  2yih-assembly1_A  TM=3.023E-01  e=5.985E-02  Paenibacillus polymyxa

Sequence (512 aa):
MVGPVRPQFVLFGSSIVQLSYNDEGWGSILTNLYARKADIILRGYCGWNSRRALQVLDEIFPKDAIVQPSLIIVYFGGNDSIHAHPSGLGPHVPLQEYIENMRKICVHLKSLSKTARIIFLSSPPINEAQIRLTLSNQLGPLRRSNESCRIYSEACLKVCREMKVKAIDLWSALQQRDDWLDVCFTDGIHLSSEGSKIVVKEIMKVLREAEWETSLHWKSMPIEFAEDSPYDPIGVDEKSTVNVSNWNFQEDFQWDMVGPVRPQFVLFGSSIVQLSYNDEGWGSILTNLYARKADIILRGYCGWNSRRALQVLDEIFPKDAIVQPSLIIVYFGGNDSIHAHPSGLGPHVPLQEYIENMRKICVHLKSLSKTARIIFLSSPPINEAQIRLTLSNQLGPLRRSNESCRIYSEACLKVCREMKVKAIDLWSALQQRDDWLDVCFTDGIHLSSEGSKIVVKEIMKVLREAEWETSLHWKSMPIEFAEDSPYDPIGVDEKSTVNVSNWNFQEDFQWD